Protein AF-0000000082344815 (afdb_homodimer)

Structure (mmCIF, N/CA/C/O backbone):
data_AF-0000000082344815-model_v1
#
loop_
_entity.id
_entity.type
_entity.pdbx_description
1 polymer 'Enoyl reductase (ER) domain-containing protein'
#
loop_
_atom_site.group_PDB
_atom_site.id
_atom_site.type_symbol
_atom_site.label_atom_id
_atom_site.label_alt_id
_atom_site.label_comp_id
_atom_site.label_asym_id
_atom_site.label_entity_id
_atom_site.label_seq_id
_atom_site.pdbx_PDB_ins_code
_atom_site.Cartn_x
_atom_site.Cartn_y
_atom_site.Cartn_z
_atom_site.occupancy
_atom_site.B_iso_or_equiv
_atom_site.auth_seq_id
_atom_site.auth_comp_id
_atom_site.auth_asym_id
_atom_site.auth_atom_id
_atom_site.pdbx_PDB_model_num
ATOM 1 N N . MET A 1 1 ? -24.781 42.969 26.938 1 37.56 1 MET A N 1
ATOM 2 C CA . MET A 1 1 ? -23.312 43.031 26.953 1 37.56 1 MET A CA 1
ATOM 3 C C . MET A 1 1 ? -22.75 42.812 25.562 1 37.56 1 MET A C 1
ATOM 5 O O . MET A 1 1 ? -23.109 41.844 24.891 1 37.56 1 MET A O 1
ATOM 9 N N . THR A 1 2 ? -22.312 43.844 24.781 1 48.44 2 THR A N 1
ATOM 10 C CA . THR A 1 2 ? -21.922 43.812 23.375 1 48.44 2 THR A CA 1
ATOM 11 C C . THR A 1 2 ? -20.938 42.688 23.094 1 48.44 2 THR A C 1
ATOM 13 O O . THR A 1 2 ? -19.922 42.562 23.781 1 48.44 2 THR A O 1
ATOM 16 N N . ALA A 1 3 ? -21.344 41.688 22.328 1 66.5 3 ALA A N 1
ATOM 17 C CA . ALA A 1 3 ? -20.5 40.5 22.062 1 66.5 3 ALA A CA 1
ATOM 18 C C . ALA A 1 3 ? -19.094 40.938 21.641 1 66.5 3 ALA A C 1
ATOM 20 O O . ALA A 1 3 ? -18.938 41.844 20.797 1 66.5 3 ALA A O 1
ATOM 21 N N . LYS A 1 4 ? -18.062 40.594 22.312 1 91.62 4 LYS A N 1
ATOM 22 C CA . LYS A 1 4 ? -16.688 40.906 21.953 1 91.62 4 LYS A CA 1
ATOM 23 C C . LYS A 1 4 ? -16.359 40.438 20.547 1 91.62 4 LYS A C 1
ATOM 25 O O . LYS A 1 4 ? -16.875 39.406 20.094 1 91.62 4 LYS A O 1
ATOM 30 N N . THR A 1 5 ? -15.773 41.281 19.766 1 97.38 5 THR A N 1
ATOM 31 C CA . THR A 1 5 ? -15.43 40.969 18.391 1 97.38 5 THR A CA 1
ATOM 32 C C . THR A 1 5 ? -13.922 40.781 18.234 1 97.38 5 THR A C 1
ATOM 34 O O . THR A 1 5 ? -13.164 41.031 19.172 1 97.38 5 THR A O 1
ATOM 37 N N . MET A 1 6 ? -13.555 40.281 17.125 1 98.06 6 MET A N 1
ATOM 38 C CA . MET A 1 6 ? -12.156 40.062 16.781 1 98.06 6 MET A CA 1
ATOM 39 C C . MET A 1 6 ? -11.922 40.281 15.289 1 98.06 6 MET A C 1
ATOM 41 O O . MET A 1 6 ? -12.859 40.188 14.492 1 98.06 6 MET A O 1
ATOM 45 N N . LYS A 1 7 ? -10.672 40.531 15.023 1 98.25 7 LYS A N 1
ATOM 46 C CA . LYS A 1 7 ? -10.25 40.562 13.625 1 98.25 7 LYS A CA 1
ATOM 47 C C . LYS A 1 7 ? -10.008 39.156 13.094 1 98.25 7 LYS A C 1
ATOM 49 O O . LYS A 1 7 ? -9.469 38.312 13.805 1 98.25 7 LYS A O 1
ATOM 54 N N . ALA A 1 8 ? -10.438 38.906 11.844 1 98.62 8 ALA A N 1
ATOM 55 C CA . ALA A 1 8 ? -10.227 37.625 11.18 1 98.62 8 ALA A CA 1
ATOM 56 C C . ALA A 1 8 ? -10.086 37.781 9.672 1 98.62 8 ALA A C 1
ATOM 58 O O . ALA A 1 8 ? -10.711 38.688 9.078 1 98.62 8 ALA A O 1
ATOM 59 N N . LEU A 1 9 ? -9.227 37.094 9.07 1 98.56 9 LEU A N 1
ATOM 60 C CA . LEU A 1 9 ? -9.234 36.938 7.621 1 98.56 9 LEU A CA 1
ATOM 61 C C . LEU A 1 9 ? -10.32 35.969 7.184 1 98.56 9 LEU A C 1
ATOM 63 O O . LEU A 1 9 ? -10.375 34.812 7.668 1 98.56 9 LEU A O 1
ATOM 67 N N . ARG A 1 10 ? -11.148 36.375 6.25 1 98.56 10 ARG A N 1
ATOM 68 C CA . ARG A 1 10 ? -12.297 35.562 5.84 1 98.56 10 ARG A CA 1
ATOM 69 C C . ARG A 1 10 ? -12.227 35.219 4.355 1 98.56 10 ARG A C 1
ATOM 71 O O . ARG A 1 10 ? -11.93 36.094 3.529 1 98.56 10 ARG A O 1
ATOM 78 N N . LEU A 1 11 ? -12.336 33.969 4.02 1 98.69 11 LEU A N 1
ATOM 79 C CA . LEU A 1 11 ? -12.648 33.594 2.648 1 98.69 11 LEU A CA 1
ATOM 80 C C . LEU A 1 11 ? -14.141 33.719 2.377 1 98.69 11 LEU A C 1
ATOM 82 O O . LEU A 1 11 ? -14.938 32.938 2.893 1 98.69 11 LEU A O 1
ATOM 86 N N . VAL A 1 12 ? -14.516 34.625 1.562 1 98.44 12 VAL A N 1
ATOM 87 C CA . VAL A 1 12 ? -15.93 34.906 1.324 1 98.44 12 VAL A CA 1
ATOM 88 C C . VAL A 1 12 ? -16.375 34.25 0.032 1 98.44 12 VAL A C 1
ATOM 90 O O . VAL A 1 12 ? -17.531 33.812 -0.079 1 98.44 12 VAL A O 1
ATOM 93 N N . LYS A 1 13 ? -15.477 34.188 -0.926 1 97.75 13 LYS A N 1
ATOM 94 C CA . LYS A 1 13 ? -15.695 33.562 -2.236 1 97.75 13 LYS A CA 1
ATOM 95 C C . LYS A 1 13 ? -14.438 32.844 -2.715 1 97.75 13 LYS A C 1
ATOM 97 O O . LYS A 1 13 ? -13.328 33.344 -2.588 1 97.75 13 LYS A O 1
ATOM 102 N N . TYR A 1 14 ? -14.711 31.688 -3.234 1 97.81 14 TYR A N 1
ATOM 103 C CA . TYR A 1 14 ? -13.578 30.922 -3.748 1 97.81 14 TYR A CA 1
ATOM 104 C C . TYR A 1 14 ? -12.789 31.75 -4.762 1 97.81 14 TYR A C 1
ATOM 106 O O . TYR A 1 14 ? -13.367 32.469 -5.574 1 97.81 14 TYR A O 1
ATOM 114 N N . GLY A 1 15 ? -11.508 31.641 -4.68 1 97 15 GLY A N 1
ATOM 115 C CA . GLY A 1 15 ? -10.664 32.281 -5.684 1 97 15 GLY A CA 1
ATOM 116 C C . GLY A 1 15 ? -10.477 33.75 -5.473 1 97 15 GLY A C 1
ATOM 117 O O . GLY A 1 15 ? -9.703 34.406 -6.18 1 97 15 GLY A O 1
ATOM 118 N N . ALA A 1 16 ? -11.164 34.344 -4.574 1 97.12 16 ALA A N 1
ATOM 119 C CA . ALA A 1 16 ? -11.031 35.75 -4.277 1 97.12 16 ALA A CA 1
ATOM 120 C C . ALA A 1 16 ? -10.117 36 -3.082 1 97.12 16 ALA A C 1
ATOM 122 O O . ALA A 1 16 ? -9.969 35.125 -2.225 1 97.12 16 ALA A O 1
ATOM 123 N N . PRO A 1 17 ? -9.469 37.125 -3.016 1 97.06 17 PRO A N 1
ATOM 124 C CA . PRO A 1 17 ? -8.641 37.438 -1.848 1 97.06 17 PRO A CA 1
ATOM 125 C C . PRO A 1 17 ? -9.414 37.344 -0.534 1 97.06 17 PRO A C 1
ATOM 127 O O . PRO A 1 17 ? -10.625 37.562 -0.514 1 97.06 17 PRO A O 1
ATOM 130 N N . TYR A 1 18 ? -8.711 37 0.508 1 98.31 18 TYR A N 1
ATOM 131 C CA . TYR A 1 18 ? -9.336 37.062 1.824 1 98.31 18 TYR A CA 1
ATOM 132 C C . TYR A 1 18 ? -9.75 38.469 2.189 1 98.31 18 TYR A C 1
ATOM 134 O O . TYR A 1 18 ? -9.156 39.438 1.7 1 98.31 18 TYR A O 1
ATOM 142 N N . GLU A 1 19 ? -10.695 38.594 3.025 1 98.31 19 GLU A N 1
ATOM 143 C CA . GLU A 1 19 ? -11.133 39.875 3.559 1 98.31 19 GLU A CA 1
ATOM 144 C C . GLU A 1 19 ? -10.883 39.969 5.062 1 98.31 19 GLU A C 1
ATOM 146 O O . GLU A 1 19 ? -11.188 39.031 5.801 1 98.31 19 GLU A O 1
ATOM 151 N N . LEU A 1 20 ? -10.297 41.094 5.469 1 98.19 20 LEU A N 1
ATOM 152 C CA . LEU A 1 20 ? -10.211 41.344 6.898 1 98.19 20 LEU A CA 1
ATOM 153 C C . LEU A 1 20 ? -11.555 41.844 7.441 1 98.19 20 LEU A C 1
ATOM 155 O O . LEU A 1 20 ? -12.07 42.875 6.996 1 98.19 20 LEU A O 1
ATOM 159 N N . GLN A 1 21 ? -12.086 41.125 8.367 1 98.25 21 GLN A N 1
ATOM 160 C CA . GLN A 1 21 ? -13.398 41.438 8.914 1 98.25 21 GLN A CA 1
ATOM 161 C C . GLN A 1 21 ? -13.375 41.438 10.438 1 98.25 21 GLN A C 1
ATOM 163 O O . GLN A 1 21 ? -12.508 40.812 11.047 1 98.25 21 GLN A O 1
ATOM 168 N N . GLU A 1 22 ? -14.242 42.188 11.008 1 98 22 GLU A N 1
ATOM 169 C CA . GLU A 1 22 ? -14.562 42.062 12.43 1 98 22 GLU A CA 1
ATOM 170 C C . GLU A 1 22 ? -15.719 41.094 12.664 1 98 22 GLU A C 1
ATOM 172 O O . GLU A 1 22 ? -16.812 41.312 12.148 1 98 22 GLU A O 1
ATOM 177 N N . ILE A 1 23 ? -15.445 40.062 13.398 1 97.94 23 ILE A N 1
ATOM 178 C CA . ILE A 1 23 ? -16.469 39.062 13.641 1 97.94 23 ILE A CA 1
ATOM 179 C C . ILE A 1 23 ? -16.578 38.781 15.141 1 97.94 23 ILE A C 1
ATOM 181 O O . ILE A 1 23 ? -15.68 39.156 15.906 1 97.94 23 ILE A O 1
ATOM 185 N N . PRO A 1 24 ? -17.625 38.188 15.586 1 97.62 24 PRO A N 1
ATOM 186 C CA . PRO A 1 24 ? -17.75 37.844 17.016 1 97.62 24 PRO A CA 1
ATOM 187 C C . PRO A 1 24 ? -16.688 36.875 17.484 1 97.62 24 PRO A C 1
ATOM 189 O O . PRO A 1 24 ? -16.312 35.938 16.75 1 97.62 24 PRO A O 1
ATOM 192 N N . ILE A 1 25 ? -16.188 37.062 18.688 1 98.19 25 ILE A N 1
ATOM 193 C CA . ILE A 1 25 ? -15.375 36.031 19.328 1 98.19 25 ILE A CA 1
ATOM 194 C C . ILE A 1 25 ? -16.219 34.812 19.625 1 98.19 25 ILE A C 1
ATOM 196 O O . ILE A 1 25 ? -17.312 34.906 20.172 1 98.19 25 ILE A O 1
ATOM 200 N N . PRO A 1 26 ? -15.773 33.625 19.281 1 97.31 26 PRO A N 1
ATOM 201 C CA . PRO A 1 26 ? -16.609 32.438 19.438 1 97.31 26 PRO A CA 1
ATOM 202 C C . PRO A 1 26 ? -16.766 32.031 20.906 1 97.31 26 PRO A C 1
ATOM 204 O O . PRO A 1 26 ? -15.883 32.281 21.719 1 97.31 26 PRO A O 1
ATOM 207 N N . SER A 1 27 ? -17.906 31.438 21.156 1 96.69 27 SER A N 1
ATOM 208 C CA . SER A 1 27 ? -18.125 30.797 22.453 1 96.69 27 SER A CA 1
ATOM 209 C C . SER A 1 27 ? -17.516 29.391 22.469 1 96.69 27 SER A C 1
ATOM 211 O O . SER A 1 27 ? -17.219 28.828 21.406 1 96.69 27 SER A O 1
ATOM 213 N N . ILE A 1 28 ? -17.312 28.875 23.688 1 97.69 28 ILE A N 1
ATOM 214 C CA . ILE A 1 28 ? -16.688 27.562 23.766 1 97.69 28 ILE A CA 1
ATOM 215 C C . ILE A 1 28 ? -17.594 26.594 24.516 1 97.69 28 ILE A C 1
ATOM 217 O O . ILE A 1 28 ? -18.359 27 25.391 1 97.69 28 ILE A O 1
ATOM 221 N N . GLY A 1 29 ? -17.531 25.359 24.125 1 97.62 29 GLY A N 1
ATOM 222 C CA . GLY A 1 29 ? -18.219 24.281 24.828 1 97.62 29 GLY A CA 1
ATOM 223 C C . GLY A 1 29 ? -17.406 23.719 25.984 1 97.62 29 GLY A C 1
ATOM 224 O O . GLY A 1 29 ? -16.328 24.234 26.312 1 97.62 29 GLY A O 1
ATOM 225 N N . ASP A 1 30 ? -17.844 22.641 26.578 1 97.88 30 ASP A N 1
ATOM 226 C CA . ASP A 1 30 ? -17.297 22.078 27.797 1 97.88 30 ASP A CA 1
ATOM 227 C C . ASP A 1 30 ? -15.891 21.531 27.562 1 97.88 30 ASP A C 1
ATOM 229 O O . ASP A 1 30 ? -15.047 21.562 28.469 1 97.88 30 ASP A O 1
ATOM 233 N N . ASN A 1 31 ? -15.633 21.016 26.391 1 97.94 31 ASN A N 1
ATOM 234 C CA . ASN A 1 31 ? -14.336 20.406 26.125 1 97.94 31 ASN A CA 1
ATOM 235 C C . ASN A 1 31 ? -13.492 21.266 25.203 1 97.94 31 ASN A C 1
ATOM 237 O O . ASN A 1 31 ? -12.578 20.766 24.531 1 97.94 31 ASN A O 1
ATOM 241 N N . ASP A 1 32 ? -13.773 22.516 25.219 1 98.62 32 ASP A N 1
ATOM 242 C CA . ASP A 1 32 ? -13.094 23.438 24.312 1 98.62 32 ASP A CA 1
ATOM 243 C C . ASP A 1 32 ? -12.094 24.312 25.062 1 98.62 32 ASP A C 1
ATOM 245 O O . ASP A 1 32 ? -12.164 24.422 26.281 1 98.62 32 ASP A O 1
ATOM 249 N N . LEU A 1 33 ? -11.18 24.812 24.328 1 98.81 33 LEU A N 1
ATOM 250 C CA . LEU A 1 33 ? -10.258 25.875 24.703 1 98.81 33 LEU A CA 1
ATOM 251 C C . LEU A 1 33 ? -10.422 27.078 23.781 1 98.81 33 LEU A C 1
ATOM 253 O O . LEU A 1 33 ? -10.492 26.938 22.562 1 98.81 33 LEU A O 1
ATOM 257 N N . LEU A 1 34 ? -10.516 28.203 24.359 1 98.75 34 LEU A N 1
ATOM 258 C CA . LEU A 1 34 ? -10.359 29.406 23.562 1 98.75 34 LEU A CA 1
ATOM 259 C C . LEU A 1 34 ? -8.898 29.844 23.516 1 98.75 34 LEU A C 1
ATOM 261 O O . LEU A 1 34 ? -8.297 30.094 24.562 1 98.75 34 LEU A O 1
ATOM 265 N N . LEU A 1 35 ? -8.383 29.906 22.359 1 98.81 35 LEU A N 1
ATOM 266 C CA . LEU A 1 35 ? -6.988 30.297 22.219 1 98.81 35 LEU A CA 1
ATOM 267 C C . LEU A 1 35 ? -6.883 31.734 21.703 1 98.81 35 LEU A C 1
ATOM 269 O O . LEU A 1 35 ? -7.598 32.125 20.766 1 98.81 35 LEU A O 1
ATOM 273 N N . LYS A 1 36 ? -6.086 32.469 22.328 1 98.88 36 LYS A N 1
ATOM 274 C CA . LYS A 1 36 ? -5.539 33.656 21.656 1 98.88 36 LYS A CA 1
ATOM 275 C C . LYS A 1 36 ? -4.43 33.281 20.672 1 98.88 36 LYS A C 1
ATOM 277 O O . LYS A 1 36 ? -3.359 32.812 21.094 1 98.88 36 LYS A O 1
ATOM 282 N N . VAL A 1 37 ? -4.66 33.469 19.453 1 98.88 37 VAL A N 1
ATOM 283 C CA . VAL A 1 37 ? -3.766 32.938 18.422 1 98.88 37 VAL A CA 1
ATOM 284 C C . VAL A 1 37 ? -2.463 33.75 18.422 1 98.88 37 VAL A C 1
ATOM 286 O O . VAL A 1 37 ? -2.482 34.969 18.422 1 98.88 37 VAL A O 1
ATOM 289 N N . GLY A 1 38 ? -1.371 33 18.469 1 98.81 38 GLY A N 1
ATOM 290 C CA . GLY A 1 38 ? -0.063 33.625 18.312 1 98.81 38 GLY A CA 1
ATOM 291 C C . GLY A 1 38 ? 0.456 33.562 16.891 1 98.81 38 GLY A C 1
ATOM 292 O O . GLY A 1 38 ? 1.11 34.5 16.406 1 98.81 38 GLY A O 1
ATOM 293 N N . ALA A 1 39 ? 0.164 32.469 16.25 1 98.88 39 ALA A N 1
ATOM 294 C CA . ALA A 1 39 ? 0.521 32.281 14.852 1 98.88 39 ALA A CA 1
ATOM 295 C C . ALA A 1 39 ? -0.37 31.25 14.195 1 98.88 39 ALA A C 1
ATOM 297 O O . ALA A 1 39 ? -0.963 30.406 14.875 1 98.88 39 ALA A O 1
ATOM 298 N N . ALA A 1 40 ? -0.539 31.281 12.953 1 98.81 40 ALA A N 1
ATOM 299 C CA . ALA A 1 40 ? -1.213 30.297 12.117 1 98.81 40 ALA A CA 1
ATOM 300 C C . ALA A 1 40 ? -0.581 30.234 10.727 1 98.81 40 ALA A C 1
ATOM 302 O O . ALA A 1 40 ? -0.238 31.266 10.148 1 98.81 40 ALA A O 1
ATOM 303 N N . SER A 1 41 ? -0.411 29.047 10.242 1 98.19 41 SER A N 1
ATOM 304 C CA . SER A 1 41 ? 0.302 28.906 8.977 1 98.19 41 SER A CA 1
ATOM 305 C C . SER A 1 41 ? -0.653 28.578 7.84 1 98.19 41 SER A C 1
ATOM 307 O O . SER A 1 41 ? -1.802 28.188 8.078 1 98.19 41 SER A O 1
ATOM 309 N N . PHE A 1 42 ? -0.237 28.875 6.629 1 97.69 42 PHE A N 1
ATOM 310 C CA . PHE A 1 42 ? -0.959 28.578 5.398 1 97.69 42 PHE A CA 1
ATOM 311 C C . PHE A 1 42 ? -0.376 27.359 4.699 1 97.69 42 PHE A C 1
ATOM 313 O O . PHE A 1 42 ? 0.833 27.281 4.469 1 97.69 42 PHE A O 1
ATOM 320 N N . CYS A 1 43 ? -1.175 26.406 4.469 1 94 43 CYS A N 1
ATOM 321 C CA . CYS A 1 43 ? -0.643 25.203 3.846 1 94 43 CYS A CA 1
ATOM 322 C C . CYS A 1 43 ? -1.388 24.875 2.555 1 94 43 CYS A C 1
ATOM 324 O O . CYS A 1 43 ? -2.297 25.609 2.158 1 94 43 CYS A O 1
ATOM 326 N N . HIS A 1 44 ? -0.962 23.859 1.859 1 92.56 44 HIS A N 1
ATOM 327 C CA . HIS A 1 44 ? -1.543 23.438 0.585 1 92.56 44 HIS A CA 1
ATOM 328 C C . HIS A 1 44 ? -3.039 23.188 0.721 1 92.56 44 HIS A C 1
ATOM 330 O O . HIS A 1 44 ? -3.818 23.531 -0.168 1 92.56 44 HIS A O 1
ATOM 336 N N . THR A 1 45 ? -3.465 22.609 1.763 1 93.94 45 THR A N 1
ATOM 337 C CA . THR A 1 45 ? -4.879 22.359 2.006 1 93.94 45 THR A CA 1
ATOM 338 C C . THR A 1 45 ? -5.664 23.672 2.047 1 93.94 45 THR A C 1
ATOM 340 O O . THR A 1 45 ? -6.789 23.75 1.545 1 93.94 45 THR A O 1
ATOM 343 N N . ASP A 1 46 ? -5.141 24.672 2.643 1 96.5 46 ASP A N 1
ATOM 344 C CA . ASP A 1 46 ? -5.785 25.984 2.631 1 96.5 46 ASP A CA 1
ATOM 345 C C . ASP A 1 46 ? -5.965 26.484 1.202 1 96.5 46 ASP A C 1
ATOM 347 O O . ASP A 1 46 ? -6.984 27.109 0.879 1 96.5 46 ASP A O 1
ATOM 351 N N . TYR A 1 47 ? -4.941 26.266 0.424 1 96 47 TYR A N 1
ATOM 352 C CA . TYR A 1 47 ? -5.039 26.672 -0.975 1 96 47 TYR A CA 1
ATOM 353 C C . TYR A 1 47 ? -6.148 25.906 -1.688 1 96 47 TYR A C 1
ATOM 355 O O . TYR A 1 47 ? -6.887 26.469 -2.494 1 96 47 TYR A O 1
ATOM 363 N N . GLN A 1 48 ? -6.23 24.609 -1.399 1 94.56 48 GLN A N 1
ATOM 364 C CA . GLN A 1 48 ? -7.293 23.797 -1.987 1 94.56 48 GLN A CA 1
ATOM 365 C C . GLN A 1 48 ? -8.664 24.297 -1.54 1 94.56 48 GLN A C 1
ATOM 367 O O . GLN A 1 48 ? -9.625 24.266 -2.314 1 94.56 48 GLN A O 1
ATOM 372 N N . VAL A 1 49 ? -8.797 24.719 -0.312 1 96.94 49 VAL A N 1
ATOM 373 C CA . VAL A 1 49 ? -10.031 25.312 0.179 1 96.94 49 VAL A CA 1
ATOM 374 C C . VAL A 1 49 ? -10.328 26.594 -0.597 1 96.94 49 VAL A C 1
ATOM 376 O O . VAL A 1 49 ? -11.461 26.812 -1.043 1 96.94 49 VAL A O 1
ATOM 379 N N . TYR A 1 50 ? -9.32 27.359 -0.808 1 97.94 50 TYR A N 1
ATOM 380 C CA . TYR A 1 50 ? -9.414 28.594 -1.573 1 97.94 50 TYR A CA 1
ATOM 381 C C . TYR A 1 50 ? -9.93 28.328 -2.98 1 97.94 50 TYR A C 1
ATOM 383 O O . TYR A 1 50 ? -10.734 29.094 -3.51 1 97.94 50 TYR A O 1
ATOM 391 N N . GLU A 1 51 ? -9.5 27.188 -3.502 1 96.62 51 GLU A N 1
ATOM 392 C CA . GLU A 1 51 ? -9.867 26.828 -4.871 1 96.62 51 GLU A CA 1
ATOM 393 C C . GLU A 1 51 ? -11.234 26.156 -4.914 1 96.62 51 GLU A C 1
ATOM 395 O O . GLU A 1 51 ? -11.773 25.906 -5.996 1 96.62 51 GLU A O 1
ATOM 400 N N . GLY A 1 52 ? -11.797 25.766 -3.83 1 97 52 GLY A N 1
ATOM 401 C CA . GLY A 1 52 ? -13.117 25.156 -3.787 1 97 52 GLY A CA 1
ATOM 402 C C . GLY A 1 52 ? -13.078 23.641 -3.84 1 97 52 GLY A C 1
ATOM 403 O O . GLY A 1 52 ? -14.117 23 -4.012 1 97 52 GLY A O 1
ATOM 404 N N . VAL A 1 53 ? -11.945 23.094 -3.654 1 93.19 53 VAL A N 1
ATOM 405 C CA . VAL A 1 53 ? -11.766 21.656 -3.791 1 93.19 53 VAL A CA 1
ATOM 406 C C . VAL A 1 53 ? -12.562 20.922 -2.709 1 93.19 53 VAL A C 1
ATOM 408 O O . VAL A 1 53 ? -13.133 19.859 -2.961 1 93.19 53 VAL A O 1
ATOM 411 N N . TYR A 1 54 ? -12.695 21.516 -1.548 1 95 54 TYR A N 1
ATOM 412 C CA . TYR A 1 54 ? -13.336 20.859 -0.413 1 95 54 TYR A CA 1
ATOM 413 C C . TYR A 1 54 ? -14.797 21.266 -0.292 1 95 54 TYR A C 1
ATOM 415 O O . TYR A 1 54 ? -15.492 20.875 0.645 1 95 54 TYR A O 1
ATOM 423 N N . GLU A 1 55 ? -15.25 22.141 -1.164 1 96.75 55 GLU A N 1
ATOM 424 C CA . GLU A 1 55 ? -16.625 22.625 -1.153 1 96.75 55 GLU A CA 1
ATOM 425 C C . GLU A 1 55 ? -16.969 23.25 0.193 1 96.75 55 GLU A C 1
ATOM 427 O O . GLU A 1 55 ? -18.062 23.016 0.732 1 96.75 55 GLU A O 1
ATOM 432 N N . THR A 1 56 ? -16.062 23.938 0.737 1 98 56 THR A N 1
ATOM 433 C CA . THR A 1 56 ? -16.203 24.625 2.018 1 98 56 THR A CA 1
ATOM 434 C C . THR A 1 56 ? -17.297 25.688 1.944 1 98 56 THR A C 1
ATOM 436 O O . THR A 1 56 ? -17.391 26.438 0.972 1 98 56 THR A O 1
ATOM 439 N N . LYS A 1 57 ? -18.172 25.703 2.969 1 97.94 57 LYS A N 1
ATOM 440 C CA . LYS A 1 57 ? -19.188 26.734 3.055 1 97.94 57 LYS A CA 1
ATOM 441 C C . LYS A 1 57 ? -18.562 28.078 3.434 1 97.94 57 LYS A C 1
ATOM 443 O O . LYS A 1 57 ? -17.891 28.188 4.465 1 97.94 57 LYS A O 1
ATOM 448 N N . CYS A 1 58 ? -18.828 29.094 2.705 1 97.94 58 CYS A N 1
ATOM 449 C CA . CYS A 1 58 ? -18.312 30.438 2.955 1 97.94 58 CYS A CA 1
ATOM 450 C C . CYS A 1 58 ? -19.406 31.344 3.516 1 97.94 58 CYS A C 1
ATOM 452 O O . CYS A 1 58 ? -20.578 31.125 3.264 1 97.94 58 CYS A O 1
ATOM 454 N N . PRO A 1 59 ? -19.062 32.406 4.258 1 98.25 59 PRO A N 1
ATOM 455 C CA . PRO A 1 59 ? -17.672 32.75 4.582 1 98.25 59 PRO A CA 1
ATOM 456 C C . PRO A 1 59 ? -17.062 31.844 5.633 1 98.25 59 PRO A C 1
ATOM 458 O O . PRO A 1 59 ? -17.766 31.297 6.473 1 98.25 59 PRO A O 1
ATOM 461 N N . ILE A 1 60 ? -15.734 31.688 5.574 1 98.5 60 ILE A N 1
ATOM 462 C CA . ILE A 1 60 ? -15.023 30.875 6.543 1 98.5 60 ILE A CA 1
ATOM 463 C C . ILE A 1 60 ? -13.703 31.547 6.91 1 98.5 60 ILE A C 1
ATOM 465 O O . ILE A 1 60 ? -13.102 32.25 6.09 1 98.5 60 ILE A O 1
ATOM 469 N N . THR A 1 61 ? -13.289 31.406 8.164 1 98.69 61 THR A N 1
ATOM 470 C CA . THR A 1 61 ? -11.93 31.766 8.562 1 98.69 61 THR A CA 1
ATOM 471 C C . THR A 1 61 ? -10.961 30.625 8.25 1 98.69 61 THR A C 1
ATOM 473 O O . THR A 1 61 ? -11.031 29.562 8.867 1 98.69 61 THR A O 1
ATOM 476 N N . PRO A 1 62 ? -10.008 30.844 7.375 1 98 62 PRO A N 1
ATOM 477 C CA . PRO A 1 62 ? -9.078 29.766 7.012 1 98 62 PRO A CA 1
ATOM 478 C C . PRO A 1 62 ? -8.031 29.5 8.086 1 98 62 PRO A C 1
ATOM 480 O O . PRO A 1 62 ? -8.031 30.156 9.133 1 98 62 PRO A O 1
ATOM 483 N N . SER A 1 63 ? -7.168 28.453 7.684 1 97.94 63 SER A N 1
ATOM 484 C CA . SER A 1 63 ? -5.988 27.938 8.367 1 97.94 63 SER A CA 1
ATOM 485 C C . SER A 1 63 ? -6.355 26.797 9.32 1 97.94 63 SER A C 1
ATOM 487 O O . SER A 1 63 ? -7.238 26.953 10.164 1 97.94 63 SER A O 1
ATOM 489 N N . HIS A 1 64 ? -5.754 25.734 9.219 1 97.25 64 HIS A N 1
ATOM 490 C CA . HIS A 1 64 ? -5.945 24.609 10.141 1 97.25 64 HIS A CA 1
ATOM 491 C C . HIS A 1 64 ? -4.688 24.359 10.961 1 97.25 64 HIS A C 1
ATOM 493 O O . HIS A 1 64 ? -4.543 23.297 11.562 1 97.25 64 HIS A O 1
ATOM 499 N N . GLU A 1 65 ? -3.781 25.375 10.992 1 97.88 65 GLU A N 1
ATOM 500 C CA . GLU A 1 65 ? -2.512 25.234 11.695 1 97.88 65 GLU A CA 1
ATOM 501 C C . GLU A 1 65 ? -2.322 26.344 12.719 1 97.88 65 GLU A C 1
ATOM 503 O O . GLU A 1 65 ? -1.291 27.016 12.727 1 97.88 65 GLU A O 1
ATOM 508 N N . PRO A 1 66 ? -3.189 26.547 13.656 1 98.5 66 PRO A N 1
ATOM 509 C CA . PRO A 1 66 ? -3.01 27.625 14.633 1 98.5 66 PRO A CA 1
ATOM 510 C C . PRO A 1 66 ? -2.295 27.172 15.898 1 98.5 66 PRO A C 1
ATOM 512 O O . PRO A 1 66 ? -2.408 26 16.281 1 98.5 66 PRO A O 1
ATOM 515 N N . VAL A 1 67 ? -1.6 28.062 16.469 1 98.88 67 VAL A N 1
ATOM 516 C CA . VAL A 1 67 ? -1.021 27.922 17.812 1 98.88 67 VAL A CA 1
ATOM 517 C C . VAL A 1 67 ? -1.282 29.188 18.625 1 98.88 67 VAL A C 1
ATOM 519 O O . VAL A 1 67 ? -1.475 30.266 18.047 1 98.88 67 VAL A O 1
ATOM 522 N N . GLY A 1 68 ? -1.295 29.016 19.891 1 98.75 68 GLY A N 1
ATOM 523 C CA . GLY A 1 68 ? -1.564 30.188 20.719 1 98.75 68 GLY A CA 1
ATOM 524 C C . GLY A 1 68 ? -1.565 29.875 22.203 1 98.75 68 GLY A C 1
ATOM 525 O O . GLY A 1 68 ? -0.939 28.906 22.641 1 98.75 68 GLY A O 1
ATOM 526 N N . THR A 1 69 ? -2.207 30.766 22.906 1 98.81 69 THR A N 1
ATOM 527 C CA . THR A 1 69 ? -2.293 30.672 24.359 1 98.81 69 THR A CA 1
ATOM 528 C C . THR A 1 69 ? -3.742 30.516 24.812 1 98.81 69 THR A C 1
ATOM 530 O O . THR A 1 69 ? -4.629 31.203 24.312 1 98.81 69 THR A O 1
ATOM 533 N N . VAL A 1 70 ? -3.945 29.656 25.766 1 98.88 70 VAL A N 1
ATOM 534 C CA . VAL A 1 70 ? -5.293 29.438 26.281 1 98.88 70 VAL A CA 1
ATOM 535 C C . VAL A 1 70 ? -5.738 30.688 27.062 1 98.88 70 VAL A C 1
ATOM 537 O O . VAL A 1 70 ? -5.023 31.156 27.953 1 98.88 70 VAL A O 1
ATOM 540 N N . VAL A 1 71 ? -6.941 31.188 26.766 1 98.69 71 VAL A N 1
ATOM 541 C CA . VAL A 1 71 ? -7.453 32.344 27.516 1 98.69 71 VAL A CA 1
ATOM 542 C C . VAL A 1 71 ? -8.727 31.953 28.25 1 98.69 71 VAL A C 1
ATOM 544 O O . VAL A 1 71 ? -9.164 32.656 29.172 1 98.69 71 VAL A O 1
ATOM 547 N N . GLU A 1 72 ? -9.367 30.906 27.797 1 98.5 72 GLU A N 1
ATOM 548 C CA . GLU A 1 72 ? -10.547 30.344 28.453 1 98.5 72 GLU A CA 1
ATOM 549 C C . GLU A 1 72 ? -10.625 28.828 28.266 1 98.5 72 GLU A C 1
ATOM 551 O O . GLU A 1 72 ? -10.234 28.312 27.203 1 98.5 72 GLU A O 1
ATOM 556 N N . THR A 1 73 ? -11.062 28.094 29.312 1 98.56 73 THR A N 1
ATOM 557 C CA . THR A 1 73 ? -11.234 26.656 29.234 1 98.56 73 THR A CA 1
ATOM 558 C C . THR A 1 73 ? -12.68 26.266 29.531 1 98.56 73 THR A C 1
ATOM 560 O O . THR A 1 73 ? -13.328 26.844 30.391 1 98.56 73 THR A O 1
ATOM 563 N N . GLY A 1 74 ? -13.188 25.359 28.734 1 98.56 74 GLY A N 1
ATOM 564 C CA . GLY A 1 74 ? -14.43 24.719 29.125 1 98.56 74 GLY A CA 1
ATOM 565 C C . GLY A 1 74 ? -14.297 23.891 30.391 1 98.56 74 GLY A C 1
ATOM 566 O O . GLY A 1 74 ? -13.188 23.516 30.781 1 98.56 74 GLY A O 1
ATOM 567 N N . ALA A 1 75 ? -15.422 23.516 30.969 1 98.31 75 ALA A N 1
ATOM 568 C CA . ALA A 1 75 ? -15.43 22.859 32.281 1 98.31 75 ALA A CA 1
ATOM 569 C C . ALA A 1 75 ? -14.758 21.484 32.188 1 98.31 75 ALA A C 1
ATOM 571 O O . ALA A 1 75 ? -13.945 21.141 33.062 1 98.31 75 ALA A O 1
ATOM 572 N N . LYS A 1 76 ? -15.086 20.719 31.25 1 98 76 LYS A N 1
ATOM 573 C CA . LYS A 1 76 ? -14.5 19.391 31.094 1 98 76 LYS A CA 1
ATOM 574 C C . LYS A 1 76 ? -13.016 19.484 30.766 1 98 76 LYS A C 1
ATOM 576 O O . LYS A 1 76 ? -12.211 18.703 31.281 1 98 76 LYS A O 1
ATOM 581 N N . ALA A 1 77 ? -12.633 20.453 29.938 1 98.44 77 ALA A N 1
ATOM 582 C CA . ALA A 1 77 ? -11.227 20.656 29.609 1 98.44 77 ALA A CA 1
ATOM 583 C C . ALA A 1 77 ? -10.414 21.031 30.844 1 98.44 77 ALA A C 1
ATOM 585 O O . ALA A 1 77 ? -9.312 20.531 31.047 1 98.44 77 ALA A O 1
ATOM 586 N N . ALA A 1 78 ? -10.984 21.859 31.625 1 98.25 78 ALA A N 1
ATOM 587 C CA . ALA A 1 78 ? -10.32 22.266 32.875 1 98.25 78 ALA A CA 1
ATOM 588 C C . ALA A 1 78 ? -10.094 21.062 33.781 1 98.25 78 ALA A C 1
ATOM 590 O O . ALA A 1 78 ? -9.023 20.922 34.375 1 98.25 78 ALA A O 1
ATOM 591 N N . LYS A 1 79 ? -11.102 20.297 33.875 1 97.81 79 LYS A N 1
ATOM 592 C CA . LYS A 1 79 ? -11 19.094 34.719 1 97.81 79 LYS A CA 1
ATOM 593 C C . LYS A 1 79 ? -9.906 18.156 34.219 1 97.81 79 LYS A C 1
ATOM 595 O O . LYS A 1 79 ? -9.258 17.469 35 1 97.81 79 LYS A O 1
ATOM 600 N N . ALA A 1 80 ? -9.719 18.203 32.938 1 96.5 80 ALA A N 1
ATOM 601 C CA . ALA A 1 80 ? -8.711 17.344 32.312 1 96.5 80 ALA A CA 1
ATOM 602 C C . ALA A 1 80 ? -7.316 17.938 32.469 1 96.5 80 ALA A C 1
ATOM 604 O O . ALA A 1 80 ? -6.328 17.344 32.031 1 96.5 80 ALA A O 1
ATOM 605 N N . GLY A 1 81 ? -7.184 19.172 33 1 97.38 81 GLY A N 1
ATOM 606 C CA . GLY A 1 81 ? -5.871 19.703 33.344 1 97.38 81 GLY A CA 1
ATOM 607 C C . GLY A 1 81 ? -5.473 20.906 32.531 1 97.38 81 GLY A C 1
ATOM 608 O O . GLY A 1 81 ? -4.414 21.5 32.75 1 97.38 81 GLY A O 1
ATOM 609 N N . TRP A 1 82 ? -6.277 21.328 31.547 1 98.25 82 TRP A N 1
ATOM 610 C CA . TRP A 1 82 ? -5.984 22.516 30.734 1 98.25 82 TRP A CA 1
ATOM 611 C C . TRP A 1 82 ? -6.215 23.781 31.547 1 98.25 82 TRP A C 1
ATOM 613 O O . TRP A 1 82 ? -7.168 23.875 32.312 1 98.25 82 TRP A O 1
ATOM 623 N N . LYS A 1 83 ? -5.293 24.781 31.281 1 98.06 83 LYS A N 1
ATOM 624 C CA . LYS A 1 83 ? -5.367 26.016 32.062 1 98.06 83 LYS A CA 1
ATOM 625 C C . LYS A 1 83 ? -5.082 27.234 31.188 1 98.06 83 LYS A C 1
ATOM 627 O O . LYS A 1 83 ? -4.34 27.141 30.203 1 98.06 83 LYS A O 1
ATOM 632 N N . THR A 1 84 ? -5.609 28.312 31.641 1 98.31 84 THR A N 1
ATOM 633 C CA . THR A 1 84 ? -5.285 29.594 31.016 1 98.31 84 THR A CA 1
ATOM 634 C C . THR A 1 84 ? -3.785 29.859 31.078 1 98.31 84 THR A C 1
ATOM 636 O O . THR A 1 84 ? -3.143 29.562 32.094 1 98.31 84 THR A O 1
ATOM 639 N N . GLY A 1 85 ? -3.258 30.359 30.016 1 98.31 85 GLY A N 1
ATOM 640 C CA . GLY A 1 85 ? -1.844 30.688 29.984 1 98.31 85 GLY A CA 1
ATOM 641 C C . GLY A 1 85 ? -1 29.641 29.281 1 98.31 85 GLY A C 1
ATOM 642 O O . GLY A 1 85 ? 0.131 29.922 28.875 1 98.31 85 GLY A O 1
ATOM 643 N N . GLN A 1 86 ? -1.49 28.484 29.109 1 98.25 86 GLN A N 1
ATOM 644 C CA . GLN A 1 86 ? -0.754 27.391 28.469 1 98.25 86 GLN A CA 1
ATOM 645 C C . GLN A 1 86 ? -0.57 27.656 26.969 1 98.25 86 GLN A C 1
ATOM 647 O O . GLN A 1 86 ? -1.482 28.156 26.312 1 98.25 86 GLN A O 1
ATOM 652 N N . ARG A 1 87 ? 0.622 27.391 26.453 1 98.75 87 ARG A N 1
ATOM 653 C CA . ARG A 1 87 ? 0.899 27.406 25.031 1 98.75 87 ARG A CA 1
ATOM 654 C C . ARG A 1 87 ? 0.413 26.141 24.344 1 98.75 87 ARG A C 1
ATOM 656 O O . ARG A 1 87 ? 0.761 25.031 24.766 1 98.75 87 ARG A O 1
ATOM 663 N N . VAL A 1 88 ? -0.365 26.312 23.328 1 98.62 88 VAL A N 1
ATOM 664 C CA . VAL A 1 88 ? -1.074 25.172 22.781 1 98.62 88 VAL A CA 1
ATOM 665 C C . VAL A 1 88 ? -1.016 25.203 21.25 1 98.62 88 VAL A C 1
ATOM 667 O O . VAL A 1 88 ? -1.05 26.281 20.641 1 98.62 88 VAL A O 1
ATOM 670 N N . GLY A 1 89 ? -0.782 24.062 20.672 1 98.75 89 GLY A N 1
ATOM 671 C CA . GLY A 1 89 ? -1.046 23.859 19.25 1 98.75 89 GLY A CA 1
ATOM 672 C C . GLY A 1 89 ? -2.344 23.109 18.984 1 98.75 89 GLY A C 1
ATOM 673 O O . GLY A 1 89 ? -2.662 22.141 19.672 1 98.75 89 GLY A O 1
ATOM 674 N N . MET A 1 90 ? -3.105 23.594 18.031 1 98.38 90 MET A N 1
ATOM 675 C CA . MET A 1 90 ? -4.395 23 17.672 1 98.38 90 MET A CA 1
ATOM 676 C C . MET A 1 90 ? -4.266 22.094 16.453 1 98.38 90 MET A C 1
ATOM 678 O O . MET A 1 90 ? -3.756 22.531 15.414 1 98.38 90 MET A O 1
ATOM 682 N N . LEU A 1 91 ? -4.691 20.859 16.578 1 97.62 91 LEU A N 1
ATOM 683 C CA . LEU A 1 91 ? -4.754 19.969 15.422 1 97.62 91 LEU A CA 1
ATOM 684 C C . LEU A 1 91 ? -6.059 20.172 14.648 1 97.62 91 LEU A C 1
ATOM 686 O O . LEU A 1 91 ? -7.035 20.672 15.203 1 97.62 91 LEU A O 1
ATOM 690 N N . ASN A 1 92 ? -6.078 19.75 13.477 1 96.75 92 ASN A N 1
ATOM 691 C CA . ASN A 1 92 ? -7.113 20.078 12.5 1 96.75 92 ASN A CA 1
ATOM 692 C C . ASN A 1 92 ? -8.445 19.422 12.852 1 96.75 92 ASN A C 1
ATOM 694 O O . ASN A 1 92 ? -9.492 20.078 12.805 1 96.75 92 ASN A O 1
ATOM 698 N N . PHE A 1 93 ? -8.438 18.141 13.172 1 96.69 93 PHE A N 1
ATOM 699 C CA . PHE A 1 93 ? -9.656 17.375 13.359 1 96.69 93 PHE A CA 1
ATOM 700 C C . PHE A 1 93 ? -10.164 17.5 14.789 1 96.69 93 PHE A C 1
ATOM 702 O O . PHE A 1 93 ? -9.445 17.172 15.742 1 96.69 93 PHE A O 1
ATOM 709 N N . ARG A 1 94 ? -11.461 17.938 14.914 1 96.38 94 ARG A N 1
ATOM 710 C CA . ARG A 1 94 ? -11.969 18.25 16.25 1 96.38 94 ARG A CA 1
ATOM 711 C C . ARG A 1 94 ? -13.398 17.734 16.422 1 96.38 94 ARG A C 1
ATOM 713 O O . ARG A 1 94 ? -14.078 17.453 15.43 1 96.38 94 ARG A O 1
ATOM 720 N N . HIS A 1 95 ? -13.758 17.547 17.609 1 97.44 95 HIS A N 1
ATOM 721 C CA . HIS A 1 95 ? -15.125 17.312 18.062 1 97.44 95 HIS A CA 1
ATOM 722 C C . HIS A 1 95 ? -15.703 16.047 17.422 1 97.44 95 HIS A C 1
ATOM 724 O O . HIS A 1 95 ? -16.75 16.094 16.766 1 97.44 95 HIS A O 1
ATOM 730 N N . PRO A 1 96 ? -15.055 14.867 17.672 1 97.31 96 PRO A N 1
ATOM 731 C CA . PRO A 1 96 ? -15.664 13.625 17.188 1 97.31 96 PRO A CA 1
ATOM 732 C C . PRO A 1 96 ? -17.047 13.375 17.797 1 97.31 96 PRO A C 1
ATOM 734 O O . PRO A 1 96 ? -17.281 13.703 18.969 1 97.31 96 PRO A O 1
ATOM 737 N N . CYS A 1 97 ? -17.938 12.727 17.094 1 97.19 97 CYS A N 1
ATOM 738 C CA . CYS A 1 97 ? -19.328 12.609 17.484 1 97.19 97 CYS A CA 1
ATOM 739 C C . CYS A 1 97 ? -19.531 11.422 18.422 1 97.19 97 CYS A C 1
ATOM 741 O O . CYS A 1 97 ? -20.594 11.289 19.047 1 97.19 97 CYS A O 1
ATOM 743 N N . TYR A 1 98 ? -18.625 10.5 18.516 1 96 98 TYR A N 1
ATOM 744 C CA . TYR A 1 98 ? -18.578 9.383 19.453 1 96 98 TYR A CA 1
ATOM 745 C C . TYR A 1 98 ? -19.562 8.297 19.062 1 96 98 TYR A C 1
ATOM 747 O O . TYR A 1 98 ? -19.734 7.312 19.781 1 96 98 TYR A O 1
ATOM 755 N N . SER A 1 99 ? -20.234 8.43 17.859 1 96.31 99 SER A N 1
ATOM 756 C CA . SER A 1 99 ? -21.312 7.488 17.578 1 96.31 99 SER A CA 1
ATOM 757 C C . SER A 1 99 ? -21.156 6.887 16.172 1 96.31 99 SER A C 1
ATOM 759 O O . SER A 1 99 ? -21.734 5.836 15.883 1 96.31 99 SER A O 1
ATOM 761 N N . CYS A 1 100 ? -20.453 7.527 15.344 1 97.06 100 CYS A N 1
ATOM 762 C CA . CYS A 1 100 ? -20.359 7.055 13.969 1 97.06 100 CYS A CA 1
ATOM 763 C C . CYS A 1 100 ? -19.406 5.875 13.859 1 97.06 100 CYS A C 1
ATOM 765 O O . CYS A 1 100 ? -18.719 5.539 14.828 1 97.06 100 CYS A O 1
ATOM 767 N N . VAL A 1 101 ? -19.328 5.301 12.711 1 96.12 101 VAL A N 1
ATOM 768 C CA . VAL A 1 101 ? -18.516 4.121 12.469 1 96.12 101 VAL A CA 1
ATOM 769 C C . VAL A 1 101 ? -17.031 4.469 12.672 1 96.12 101 VAL A C 1
ATOM 771 O O . VAL A 1 101 ? -16.281 3.678 13.234 1 96.12 101 VAL A O 1
ATOM 774 N N . GLY A 1 102 ? -16.609 5.617 12.203 1 96 102 GLY A N 1
ATOM 775 C CA . GLY A 1 102 ? -15.234 6.051 12.406 1 96 102 GLY A CA 1
ATOM 776 C C . GLY A 1 102 ? -14.859 6.156 13.867 1 96 102 GLY A C 1
ATOM 777 O O . GLY A 1 102 ? -13.766 5.734 14.266 1 96 102 GLY A O 1
ATOM 778 N N . CYS A 1 103 ? -15.766 6.68 14.703 1 96.88 103 CYS A N 1
ATOM 779 C CA . CYS A 1 103 ? -15.5 6.828 16.125 1 96.88 103 CYS A CA 1
ATOM 780 C C . CYS A 1 103 ? -15.445 5.469 16.812 1 96.88 103 CYS A C 1
ATOM 782 O O . CYS A 1 103 ? -14.695 5.285 17.781 1 96.88 103 CYS A O 1
ATOM 784 N N . LYS A 1 104 ? -16.125 4.547 16.266 1 94.88 104 LYS A N 1
ATOM 785 C CA . LYS A 1 104 ? -16.25 3.252 16.938 1 94.88 104 LYS A CA 1
ATOM 786 C C . LYS A 1 104 ? -15.164 2.287 16.453 1 94.88 104 LYS A C 1
ATOM 788 O O . LYS A 1 104 ? -14.594 1.547 17.266 1 94.88 104 LYS A O 1
ATOM 793 N N . SER A 1 105 ? -14.797 2.332 15.195 1 93 105 SER A N 1
ATOM 794 C CA . SER A 1 105 ? -14.031 1.233 14.617 1 93 105 SER A CA 1
ATOM 795 C C . SER A 1 105 ? -12.609 1.668 14.281 1 93 105 SER A C 1
ATOM 797 O O . SER A 1 105 ? -11.727 0.83 14.102 1 93 105 SER A O 1
ATOM 799 N N . ALA A 1 106 ? -12.336 2.943 14.102 1 94.12 106 ALA A N 1
ATOM 800 C CA . ALA A 1 106 ? -11.023 3.43 13.695 1 94.12 106 ALA A CA 1
ATOM 801 C C . ALA A 1 106 ? -10.32 4.137 14.852 1 94.12 106 ALA A C 1
ATOM 803 O O . ALA A 1 106 ? -9.977 5.316 14.75 1 94.12 106 ALA A O 1
ATOM 804 N N . ARG A 1 107 ? -10.047 3.383 15.844 1 92.88 107 ARG A N 1
ATOM 805 C CA . ARG A 1 107 ? -9.461 3.965 17.047 1 92.88 107 ARG A CA 1
ATOM 806 C C . ARG A 1 107 ? -7.945 3.77 17.062 1 92.88 107 ARG A C 1
ATOM 808 O O . ARG A 1 107 ? -7.418 2.893 16.375 1 92.88 107 ARG A O 1
ATOM 815 N N . ASP A 1 108 ? -7.281 4.617 17.75 1 92.31 108 ASP A N 1
ATOM 816 C CA . ASP A 1 108 ? -5.859 4.414 18.016 1 92.31 108 ASP A CA 1
ATOM 817 C C . ASP A 1 108 ? -5.641 3.209 18.922 1 92.31 108 ASP A C 1
ATOM 819 O O . ASP A 1 108 ? -6.148 3.17 20.047 1 92.31 108 ASP A O 1
ATOM 823 N N . PRO A 1 109 ? -4.844 2.287 18.5 1 88.56 109 PRO A N 1
ATOM 824 C CA . PRO A 1 109 ? -4.648 1.087 19.312 1 88.56 109 PRO A CA 1
ATOM 825 C C . PRO A 1 109 ? -4.016 1.394 20.672 1 88.56 109 PRO A C 1
ATOM 827 O O . PRO A 1 109 ? -4.191 0.631 21.625 1 88.56 109 PRO A O 1
ATOM 830 N N . LYS A 1 110 ? -3.307 2.486 20.781 1 92.81 110 LYS A N 1
ATOM 831 C CA . LYS A 1 110 ? -2.65 2.84 22.031 1 92.81 110 LYS A CA 1
ATOM 832 C C . LYS A 1 110 ? -3.564 3.691 22.906 1 92.81 110 LYS A C 1
ATOM 834 O O . LYS A 1 110 ? -3.26 3.938 24.078 1 92.81 110 LYS A O 1
ATOM 839 N N . GLN A 1 111 ? -4.691 4.16 22.344 1 91.88 111 GLN A N 1
ATOM 840 C CA . GLN A 1 111 ? -5.719 4.887 23.094 1 91.88 111 GLN A CA 1
ATOM 841 C C . GLN A 1 111 ? -7.117 4.422 22.688 1 91.88 111 GLN A C 1
ATOM 843 O O . GLN A 1 111 ? -7.93 5.219 22.219 1 91.88 111 GLN A O 1
ATOM 848 N N . PRO A 1 112 ? -7.363 3.182 22.938 1 90.56 112 PRO A N 1
ATOM 849 C CA . PRO A 1 112 ? -8.594 2.596 22.406 1 90.56 112 PRO A CA 1
ATOM 850 C C . PRO A 1 112 ? -9.852 3.143 23.094 1 90.56 112 PRO A C 1
ATOM 852 O O . PRO A 1 112 ? -10.961 2.938 22.594 1 90.56 112 PRO A O 1
ATOM 855 N N . GLU A 1 113 ? -9.719 3.834 24.156 1 90.69 113 GLU A N 1
ATOM 856 C CA . GLU A 1 113 ? -10.867 4.273 24.953 1 90.69 113 GLU A CA 1
ATOM 857 C C . GLU A 1 113 ? -11.492 5.535 24.359 1 90.69 113 GLU A C 1
ATOM 859 O O . GLU A 1 113 ? -12.609 5.91 24.719 1 90.69 113 GLU A O 1
ATOM 864 N N . ARG A 1 114 ? -10.852 6.234 23.5 1 91.69 114 ARG A N 1
ATOM 865 C CA . ARG A 1 114 ? -11.367 7.461 22.906 1 91.69 114 ARG A CA 1
ATOM 866 C C . ARG A 1 114 ? -11.422 7.363 21.391 1 91.69 114 ARG A C 1
ATOM 868 O O . ARG A 1 114 ? -10.602 6.676 20.766 1 91.69 114 ARG A O 1
ATOM 875 N N . PRO A 1 115 ? -12.328 8.062 20.781 1 95.69 115 PRO A N 1
ATOM 876 C CA . PRO A 1 115 ? -12.336 8.078 19.328 1 95.69 115 PRO A CA 1
ATOM 877 C C . PRO A 1 115 ? -11.156 8.836 18.734 1 95.69 115 PRO A C 1
ATOM 879 O O . PRO A 1 115 ? -10.617 9.742 19.375 1 95.69 115 PRO A O 1
ATOM 882 N N . ASP A 1 116 ? -10.719 8.422 17.609 1 96.69 116 ASP A N 1
ATOM 883 C CA . ASP A 1 116 ? -9.789 9.195 16.797 1 96.69 116 ASP A CA 1
ATOM 884 C C . ASP A 1 116 ? -10.539 10.18 15.906 1 96.69 116 ASP A C 1
ATOM 886 O O . ASP A 1 116 ? -11.18 9.789 14.93 1 96.69 116 ASP A O 1
ATOM 890 N N . ALA A 1 117 ? -10.453 11.445 16.266 1 96.94 117 ALA A N 1
ATOM 891 C CA . ALA A 1 117 ? -11.227 12.484 15.594 1 96.94 117 ALA A CA 1
ATOM 892 C C . ALA A 1 117 ? -10.953 12.492 14.094 1 96.94 117 ALA A C 1
ATOM 894 O O . ALA A 1 117 ? -11.789 12.93 13.305 1 96.94 117 ALA A O 1
ATOM 895 N N . A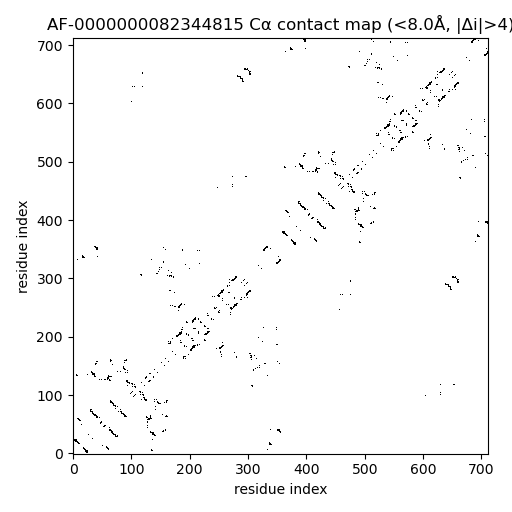RG A 1 118 ? -9.906 12 13.695 1 97.56 118 ARG A N 1
ATOM 896 C CA . ARG A 1 118 ? -9.508 12.008 12.289 1 97.56 118 ARG A CA 1
ATOM 897 C C . ARG A 1 118 ? -10.492 11.219 11.438 1 97.56 118 ARG A C 1
ATOM 899 O O . ARG A 1 118 ? -10.68 11.523 10.258 1 97.56 118 ARG A O 1
ATOM 906 N N . PHE A 1 119 ? -11.062 10.266 12.109 1 97.62 119 PHE A N 1
ATOM 907 C CA . PHE A 1 119 ? -11.844 9.336 11.305 1 97.62 119 PHE A CA 1
ATOM 908 C C . PHE A 1 119 ? -13.336 9.484 11.602 1 97.62 119 PHE A C 1
ATOM 910 O O . PHE A 1 119 ? -14.148 8.688 11.133 1 97.62 119 PHE A O 1
ATOM 917 N N . CYS A 1 120 ? -13.695 10.445 12.445 1 97.5 120 CYS A N 1
ATOM 918 C CA . CYS A 1 120 ? -15.102 10.734 12.695 1 97.5 120 CYS A CA 1
ATOM 919 C C . CYS A 1 120 ? -15.773 11.281 11.445 1 97.5 120 CYS A C 1
ATOM 921 O O . CYS A 1 120 ? -15.242 12.172 10.781 1 97.5 120 CYS A O 1
ATOM 923 N N . GLN A 1 121 ? -16.891 10.781 11.125 1 96.12 121 GLN A N 1
ATOM 924 C CA . GLN A 1 121 ? -17.641 11.195 9.945 1 96.12 121 GLN A CA 1
ATOM 925 C C . GLN A 1 121 ? -18.281 12.57 10.148 1 96.12 121 GLN A C 1
ATOM 927 O O . GLN A 1 121 ? -18.703 13.211 9.188 1 96.12 121 GLN A O 1
ATOM 932 N N . ASN A 1 122 ? -18.297 13.016 11.367 1 97.12 122 ASN A N 1
ATOM 933 C CA . ASN A 1 122 ? -18.984 14.25 11.703 1 97.12 122 ASN A CA 1
ATOM 934 C C . ASN A 1 122 ? -18.031 15.273 12.328 1 97.12 122 ASN A C 1
ATOM 936 O O . ASN A 1 122 ? -18.469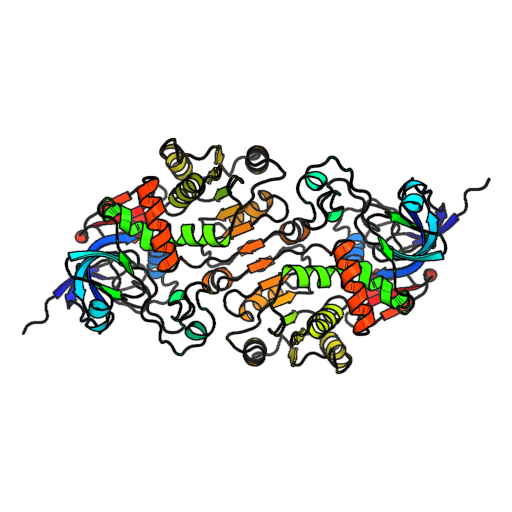 16.234 12.953 1 97.12 122 ASN A O 1
ATOM 940 N N . LYS A 1 123 ? -16.828 15.039 12.18 1 97.5 123 LYS A N 1
ATOM 941 C CA . LYS A 1 123 ? -15.812 15.898 12.789 1 97.5 123 LYS A CA 1
ATOM 942 C C . LYS A 1 123 ? -15.875 17.312 12.211 1 97.5 123 LYS A C 1
ATOM 944 O O . LYS A 1 123 ? -16.406 17.516 11.117 1 97.5 123 LYS A O 1
ATOM 949 N N . GLU A 1 124 ? -15.328 18.219 12.945 1 97.31 124 GLU A N 1
ATOM 950 C CA . GLU A 1 124 ? -15.023 19.547 12.453 1 97.31 124 GLU A CA 1
ATOM 951 C C . GLU A 1 124 ? -13.57 19.656 12 1 97.31 124 GLU A C 1
ATOM 953 O O . GLU A 1 124 ? -12.688 19.031 12.594 1 97.31 124 GLU A O 1
ATOM 958 N N . MET A 1 125 ? -13.352 20.422 11 1 97.62 125 MET A N 1
ATOM 959 C CA . MET A 1 125 ? -12.008 20.703 10.5 1 97.62 125 MET A CA 1
ATOM 960 C C . MET A 1 125 ? -11.75 22.203 10.422 1 97.62 125 MET A C 1
ATOM 962 O O . MET A 1 125 ? -12.5 22.922 9.773 1 97.62 125 MET A O 1
ATOM 966 N N . ALA A 1 126 ? -10.734 22.578 11.117 1 96.31 126 ALA A N 1
ATOM 967 C CA . ALA A 1 126 ? -10.398 24 11.18 1 96.31 126 ALA A CA 1
ATOM 968 C C . ALA A 1 126 ? -10.078 24.562 9.797 1 96.31 126 ALA A C 1
ATOM 970 O O . ALA A 1 126 ? -9.219 24.031 9.094 1 96.31 126 ALA A O 1
ATOM 971 N N . GLY A 1 127 ? -10.758 25.625 9.438 1 96.69 127 GLY A N 1
ATOM 972 C CA . GLY A 1 127 ? -10.492 26.281 8.172 1 96.69 127 GLY A CA 1
ATOM 973 C C . GLY A 1 127 ? -11.078 25.547 6.98 1 96.69 127 GLY A C 1
ATOM 974 O O . GLY A 1 127 ? -10.867 25.938 5.832 1 96.69 127 GLY A O 1
ATOM 975 N N . ILE A 1 128 ? -11.773 24.453 7.195 1 97.12 128 ILE A N 1
ATOM 976 C CA . ILE A 1 128 ? -12.344 23.641 6.125 1 97.12 128 ILE A CA 1
ATOM 977 C C . ILE A 1 128 ? -13.852 23.5 6.332 1 97.12 128 ILE A C 1
ATOM 979 O O . ILE A 1 128 ? -14.648 24 5.535 1 97.12 128 ILE A O 1
ATOM 983 N N . SER A 1 129 ? -14.289 22.938 7.469 1 97.62 129 SER A N 1
ATOM 984 C CA . SER A 1 129 ? -15.711 22.812 7.762 1 97.62 129 SER A CA 1
ATOM 985 C C . SER A 1 129 ? -16.109 23.656 8.969 1 97.62 129 SER A C 1
ATOM 987 O O . SER A 1 129 ? -17.297 23.734 9.305 1 97.62 129 SER A O 1
ATOM 989 N N . ALA A 1 130 ? -15.148 24.219 9.625 1 97.5 130 ALA A N 1
ATOM 990 C CA . ALA A 1 130 ? -15.32 25.156 10.727 1 97.5 130 ALA A CA 1
ATOM 991 C C . ALA A 1 130 ? -14.242 26.234 10.695 1 97.5 130 ALA A C 1
ATOM 993 O O . ALA A 1 130 ? -13.203 26.078 10.047 1 97.5 130 ALA A O 1
ATOM 994 N N . ASP A 1 131 ? -14.43 27.297 11.391 1 98.12 131 ASP A N 1
ATOM 995 C CA . ASP A 1 131 ? -13.5 28.422 11.359 1 98.12 131 ASP A CA 1
ATOM 996 C C . ASP A 1 131 ? -12.133 28.016 11.922 1 98.12 131 ASP A C 1
ATOM 998 O O . ASP A 1 131 ? -12.055 27.266 12.891 1 98.12 131 ASP A O 1
ATOM 1002 N N . GLY A 1 132 ? -11.078 28.656 11.297 1 98.31 132 GLY A N 1
ATOM 1003 C CA . GLY A 1 132 ? -9.719 28.281 11.648 1 98.31 132 GLY A CA 1
ATOM 1004 C C . GLY A 1 132 ? -8.93 29.406 12.289 1 98.31 132 GLY A C 1
ATOM 1005 O O . GLY A 1 132 ? -9.484 30.203 13.039 1 98.31 132 GLY A O 1
ATOM 1006 N N . GLY A 1 133 ? -7.672 29.422 12.031 1 98.5 133 GLY A N 1
ATOM 1007 C CA . GLY A 1 133 ? -6.73 30.125 12.891 1 98.5 133 GLY A CA 1
ATOM 1008 C C . GLY A 1 133 ? -6.367 31.5 12.383 1 98.5 133 GLY A C 1
ATOM 1009 O O . GLY A 1 133 ? -5.668 32.25 13.07 1 98.5 133 GLY A O 1
ATOM 1010 N N . PHE A 1 134 ? -6.797 31.906 11.18 1 98.75 134 PHE A N 1
ATOM 1011 C CA . PHE A 1 134 ? -6.5 33.25 10.734 1 98.75 134 PHE A CA 1
ATOM 1012 C C . PHE A 1 134 ? -7.449 34.25 11.375 1 98.75 134 PHE A C 1
ATOM 1014 O O . PHE A 1 134 ? -8.148 35 10.672 1 98.75 134 PHE A O 1
ATOM 1021 N N . ALA A 1 135 ? -7.406 34.312 12.656 1 98.69 135 ALA A N 1
ATOM 1022 C CA . ALA A 1 135 ? -8.195 35.188 13.531 1 98.69 135 ALA A CA 1
ATOM 1023 C C . ALA A 1 135 ? -7.5 35.406 14.867 1 98.69 135 ALA A C 1
ATOM 1025 O O . ALA A 1 135 ? -6.598 34.625 15.234 1 98.69 135 ALA A O 1
ATOM 1026 N N . GLU A 1 136 ? -7.93 36.375 15.594 1 98.69 136 GLU A N 1
ATOM 1027 C CA . GLU A 1 136 ? -7.289 36.656 16.875 1 98.69 136 GLU A CA 1
ATOM 1028 C C . GLU A 1 136 ? -7.574 35.562 17.891 1 98.69 136 GLU A C 1
ATOM 1030 O O . GLU A 1 136 ? -6.758 35.312 18.797 1 98.69 136 GLU A O 1
ATOM 1035 N N . TYR A 1 137 ? -8.75 34.938 17.781 1 98.69 137 TYR A N 1
ATOM 1036 C CA . TYR A 1 137 ? -9.125 33.812 18.672 1 98.69 137 TYR A CA 1
ATOM 1037 C C . TYR A 1 137 ? -9.656 32.625 17.859 1 98.69 137 TYR A C 1
ATOM 1039 O O . TYR A 1 137 ? -10.242 32.812 16.797 1 98.69 137 TYR A O 1
ATOM 1047 N N . VAL A 1 138 ? -9.523 31.484 18.391 1 98.56 138 VAL A N 1
ATOM 1048 C CA . VAL A 1 138 ? -10.023 30.266 17.75 1 98.56 138 VAL A CA 1
ATOM 1049 C C . VAL A 1 138 ? -10.422 29.25 18.812 1 98.56 138 VAL A C 1
ATOM 1051 O O . VAL A 1 138 ? -9.891 29.25 19.922 1 98.56 138 VAL A O 1
ATOM 1054 N N . VAL A 1 139 ? -11.359 28.438 18.484 1 98.56 139 VAL A N 1
ATOM 1055 C CA . VAL A 1 139 ? -11.828 27.391 19.391 1 98.56 139 VAL A CA 1
ATOM 1056 C C . VAL A 1 139 ? -11.086 26.094 19.094 1 98.56 139 VAL A C 1
ATOM 1058 O O . VAL A 1 139 ? -11.117 25.594 17.953 1 98.56 139 VAL A O 1
ATOM 1061 N N . ALA A 1 140 ? -10.461 25.562 20.094 1 98.44 140 ALA A N 1
ATOM 1062 C CA . ALA A 1 140 ? -9.773 24.281 19.984 1 98.44 140 ALA A CA 1
ATOM 1063 C C . ALA A 1 140 ? -10.492 23.203 20.781 1 98.44 140 ALA A C 1
ATOM 1065 O O . ALA A 1 140 ? -11.125 23.5 21.797 1 98.44 140 ALA A O 1
ATOM 1066 N N . ASP A 1 141 ? -10.445 21.969 20.281 1 98.12 141 ASP A N 1
ATOM 1067 C CA . ASP A 1 141 ? -10.859 20.797 21.016 1 98.12 141 ASP A CA 1
ATOM 1068 C C . ASP A 1 141 ? -9.742 20.297 21.938 1 98.12 141 ASP A C 1
ATOM 1070 O O . ASP A 1 141 ? -8.648 19.953 21.469 1 98.12 141 ASP A O 1
ATOM 1074 N N . ALA A 1 142 ? -10.039 20.25 23.203 1 97.88 142 ALA A N 1
ATOM 1075 C CA . ALA A 1 142 ? -9.016 19.875 24.172 1 97.88 142 ALA A CA 1
ATOM 1076 C C . ALA A 1 142 ? -8.406 18.516 23.828 1 97.88 142 ALA A C 1
ATOM 1078 O O . ALA A 1 142 ? -7.207 18.297 24.031 1 97.88 142 ALA A O 1
ATOM 1079 N N . ASP A 1 143 ? -9.172 17.609 23.266 1 95.81 143 ASP A N 1
ATOM 1080 C CA . ASP A 1 143 ? -8.719 16.25 22.969 1 95.81 143 ASP A CA 1
ATOM 1081 C C . ASP A 1 143 ? -7.84 16.234 21.719 1 95.81 143 ASP A C 1
ATOM 1083 O O . ASP A 1 143 ? -7.129 15.258 21.469 1 95.81 143 ASP A O 1
ATOM 1087 N N . SER A 1 144 ? -7.875 17.281 20.953 1 96.56 144 SER A N 1
ATOM 1088 C CA . SER A 1 144 ? -7.07 17.391 19.734 1 96.56 144 SER A CA 1
ATOM 1089 C C . SER A 1 144 ? -6.129 18.594 19.797 1 96.56 144 SER A C 1
ATOM 1091 O O . SER A 1 144 ? -5.91 19.266 18.797 1 96.56 144 SER A O 1
ATOM 1093 N N . SER A 1 145 ? -5.641 18.906 20.922 1 98.06 145 SER A N 1
ATOM 1094 C CA . SER A 1 145 ? -4.664 19.953 21.172 1 98.06 145 SER A CA 1
ATOM 1095 C C . SER A 1 145 ? -3.412 19.406 21.844 1 98.06 145 SER A C 1
ATOM 1097 O O . SER A 1 145 ? -3.469 18.375 22.516 1 98.06 145 SER A O 1
ATOM 1099 N N . VAL A 1 146 ? -2.334 20.062 21.594 1 98.38 146 VAL A N 1
ATOM 1100 C CA . VAL A 1 146 ? -1.08 19.625 22.203 1 98.38 146 VAL A CA 1
ATOM 1101 C C . VAL A 1 146 ? -0.431 20.797 22.953 1 98.38 146 VAL A C 1
ATOM 1103 O O . VAL A 1 146 ? -0.516 21.953 22.5 1 98.38 146 VAL A O 1
ATOM 1106 N N . GLU A 1 147 ? 0.203 20.484 23.984 1 98.06 147 GLU A N 1
ATOM 1107 C CA . GLU A 1 147 ? 1.007 21.484 24.672 1 98.06 147 GLU A CA 1
ATOM 1108 C C . GLU A 1 147 ? 2.279 21.812 23.891 1 98.06 147 GLU A C 1
ATOM 1110 O O . GLU A 1 147 ? 2.928 20.906 23.359 1 98.06 147 GLU A O 1
ATOM 1115 N N . LEU A 1 148 ? 2.609 23.031 23.812 1 98.38 148 LEU A N 1
ATOM 1116 C CA . LEU A 1 148 ? 3.828 23.453 23.125 1 98.38 148 LEU A CA 1
ATOM 1117 C C . LEU A 1 148 ? 4.965 23.656 24.125 1 98.38 148 LEU A C 1
ATOM 1119 O O . LEU A 1 148 ? 4.781 24.328 25.141 1 98.38 148 LEU A O 1
ATOM 1123 N N . PRO A 1 149 ? 6.086 23.125 23.812 1 96.88 149 PRO A N 1
ATOM 1124 C CA . PRO A 1 149 ? 7.242 23.438 24.656 1 96.88 149 PRO A CA 1
ATOM 1125 C C . PRO A 1 149 ? 7.605 24.922 24.656 1 96.88 149 PRO A C 1
ATOM 1127 O O . PRO A 1 149 ? 7.465 25.594 23.625 1 96.88 149 PRO A O 1
ATOM 1130 N N . ASP A 1 150 ? 8.148 25.438 25.75 1 93.62 150 ASP A N 1
ATOM 1131 C CA . ASP A 1 150 ? 8.484 26.844 25.922 1 93.62 150 ASP A CA 1
ATOM 1132 C C . ASP A 1 150 ? 9.531 27.281 24.891 1 93.62 150 ASP A C 1
ATOM 1134 O O . ASP A 1 150 ? 9.516 28.438 24.438 1 93.62 150 ASP A O 1
ATOM 1138 N N . GLY A 1 151 ? 10.336 26.422 24.469 1 93.06 151 GLY A N 1
ATOM 1139 C CA . GLY A 1 151 ? 11.445 26.797 23.609 1 93.06 151 GLY A CA 1
ATOM 1140 C C . GLY A 1 151 ? 11.086 26.844 22.141 1 93.06 151 GLY A C 1
ATOM 1141 O O . GLY A 1 151 ? 11.875 27.297 21.312 1 93.06 151 GLY A O 1
ATOM 1142 N N . VAL A 1 152 ? 9.852 26.609 21.812 1 97.19 152 VAL A N 1
ATOM 1143 C CA . VAL A 1 152 ? 9.445 26.609 20.406 1 97.19 152 VAL A CA 1
ATOM 1144 C C . VAL A 1 152 ? 8.617 27.844 20.109 1 97.19 152 VAL A C 1
ATOM 1146 O O . VAL A 1 152 ? 7.48 27.969 20.562 1 97.19 152 VAL A O 1
ATOM 1149 N N . PRO A 1 153 ? 9.172 28.766 19.359 1 98.19 153 PRO A N 1
ATOM 1150 C CA . PRO A 1 153 ? 8.391 29.969 19.016 1 98.19 153 PRO A CA 1
ATOM 1151 C C . PRO A 1 153 ? 7.105 29.625 18.25 1 98.19 153 PRO A C 1
ATOM 1153 O O . PRO A 1 153 ? 7.055 28.641 17.531 1 98.19 153 PRO A O 1
ATOM 1156 N N . PHE A 1 154 ? 6.113 30.469 18.406 1 98.69 154 PHE A N 1
ATOM 1157 C CA . PHE A 1 154 ? 4.812 30.203 17.797 1 98.69 154 PHE A CA 1
ATOM 1158 C C . PHE A 1 154 ? 4.941 30.094 16.281 1 98.69 154 PHE A C 1
ATOM 1160 O O . PHE A 1 154 ? 4.316 29.234 15.664 1 98.69 154 PHE A O 1
ATOM 1167 N N . GLU A 1 155 ? 5.746 30.953 15.656 1 98.38 155 GLU A N 1
ATOM 1168 C CA . GLU A 1 155 ? 5.859 30.938 14.203 1 98.38 155 GLU A CA 1
ATOM 1169 C C . GLU A 1 155 ? 6.504 29.641 13.711 1 98.38 155 GLU A C 1
ATOM 1171 O O . GLU A 1 155 ? 6.32 29.25 12.555 1 98.38 155 GLU A O 1
ATOM 1176 N N . GLN A 1 156 ? 7.266 28.953 14.555 1 98.31 156 GLN A N 1
ATOM 1177 C CA . GLN A 1 156 ? 7.859 27.672 14.227 1 98.31 156 GLN A CA 1
ATOM 1178 C C . GLN A 1 156 ? 6.914 26.516 14.586 1 98.31 156 GLN A C 1
ATOM 1180 O O . GLN A 1 156 ? 6.93 25.469 13.945 1 98.31 156 GLN A O 1
ATOM 1185 N N . ALA A 1 157 ? 6.062 26.75 15.547 1 98.69 157 ALA A N 1
ATOM 1186 C CA . ALA A 1 157 ? 5.141 25.719 16.016 1 98.69 157 ALA A CA 1
ATOM 1187 C C . ALA A 1 157 ? 3.961 25.562 15.062 1 98.69 157 ALA A C 1
ATOM 1189 O O . ALA A 1 157 ? 3.457 24.453 14.859 1 98.69 157 ALA A O 1
ATOM 1190 N N . ALA A 1 158 ? 3.535 26.641 14.461 1 98.69 158 ALA A N 1
ATOM 1191 C CA . ALA A 1 158 ? 2.307 26.672 13.672 1 98.69 158 ALA A CA 1
ATOM 1192 C C . ALA A 1 158 ? 2.367 25.656 12.531 1 98.69 158 ALA A C 1
ATOM 1194 O O . ALA A 1 158 ? 1.492 24.797 12.406 1 98.69 158 ALA A O 1
ATOM 1195 N N . PRO A 1 159 ? 3.48 25.656 11.703 1 98.25 159 PRO A N 1
ATOM 1196 C CA . PRO A 1 159 ? 3.533 24.703 10.602 1 98.25 159 PRO A CA 1
ATOM 1197 C C . PRO A 1 159 ? 3.525 23.25 11.078 1 98.25 159 PRO A C 1
ATOM 1199 O O . PRO A 1 159 ? 3.133 22.359 10.328 1 98.25 159 PRO A O 1
ATOM 1202 N N . LEU A 1 160 ? 3.9 23.016 12.312 1 98.62 160 LEU A N 1
ATOM 1203 C CA . LEU A 1 160 ? 4 21.656 12.836 1 98.62 160 LEU A CA 1
ATOM 1204 C C . LEU A 1 160 ? 2.615 21.062 13.062 1 98.62 160 LEU A C 1
ATOM 1206 O O . LEU A 1 160 ? 2.469 19.828 13.156 1 98.62 160 LEU A O 1
ATOM 1210 N N . MET A 1 161 ? 1.558 21.844 13.148 1 98.44 161 MET A N 1
ATOM 1211 C CA . MET A 1 161 ? 0.22 21.391 13.508 1 98.44 161 MET A CA 1
ATOM 1212 C C . MET A 1 161 ? -0.455 20.688 12.336 1 98.44 161 MET A C 1
ATOM 1214 O O . MET A 1 161 ? -1.454 19.984 12.516 1 98.44 161 MET A O 1
ATOM 1218 N N . CYS A 1 162 ? 0.076 20.812 11.188 1 97.75 162 CYS A N 1
ATOM 1219 C CA . CYS A 1 162 ? -0.379 20 10.062 1 97.75 162 CYS A CA 1
ATOM 1220 C C . CYS A 1 162 ? 0.803 19.438 9.281 1 97.75 162 CYS A C 1
ATOM 1222 O O . CYS A 1 162 ? 0.963 18.219 9.18 1 97.75 162 CYS A O 1
ATOM 1224 N N . ALA A 1 163 ? 1.693 20.375 8.766 1 97.69 163 ALA A N 1
ATOM 1225 C CA . ALA A 1 163 ? 2.84 19.906 7.992 1 97.69 163 ALA A CA 1
ATOM 1226 C C . ALA A 1 163 ? 3.684 18.922 8.797 1 97.69 163 ALA A C 1
ATOM 1228 O O . ALA A 1 163 ? 3.996 17.828 8.328 1 97.69 163 ALA A O 1
ATOM 1229 N N . GLY A 1 164 ? 4.094 19.359 10.016 1 98.44 164 GLY A N 1
ATOM 1230 C CA . GLY A 1 164 ? 4.832 18.453 10.883 1 98.44 164 GLY A CA 1
ATOM 1231 C C . GLY A 1 164 ? 4.078 17.188 11.203 1 98.44 164 GLY A C 1
ATOM 1232 O O . GLY A 1 164 ? 4.633 16.078 11.086 1 98.44 164 GLY A O 1
ATOM 1233 N N . ALA A 1 165 ? 2.805 17.375 11.578 1 98.5 165 ALA A N 1
ATOM 1234 C CA . ALA A 1 165 ? 1.962 16.219 11.906 1 98.5 165 ALA A CA 1
ATOM 1235 C C . ALA A 1 165 ? 1.829 15.281 10.719 1 98.5 165 ALA A C 1
ATOM 1237 O O . ALA A 1 165 ? 1.812 14.062 10.891 1 98.5 165 ALA A O 1
ATOM 1238 N N . THR A 1 166 ? 1.754 15.82 9.523 1 98.5 166 THR A N 1
ATOM 1239 C CA . THR A 1 166 ? 1.588 15.039 8.305 1 98.5 166 THR A CA 1
ATOM 1240 C C . THR A 1 166 ? 2.812 14.164 8.047 1 98.5 166 THR A C 1
ATOM 1242 O O . THR A 1 166 ? 2.688 12.953 7.867 1 98.5 166 THR A O 1
ATOM 1245 N N . VAL A 1 167 ? 3.975 14.75 8.094 1 98.56 167 VAL A N 1
ATOM 1246 C CA . VAL A 1 167 ? 5.164 13.977 7.75 1 98.56 167 VAL A CA 1
ATOM 1247 C C . VAL A 1 167 ? 5.52 13.039 8.898 1 98.56 167 VAL A C 1
ATOM 1249 O O . VAL A 1 167 ? 6.02 11.938 8.672 1 98.56 167 VAL A O 1
ATOM 1252 N N . TRP A 1 168 ? 5.258 13.461 10.18 1 98.75 168 TRP A N 1
ATOM 1253 C CA . TRP A 1 168 ? 5.449 12.555 11.305 1 98.75 168 TRP A CA 1
ATOM 1254 C C . TRP A 1 168 ? 4.559 11.32 11.18 1 98.75 168 TRP A C 1
ATOM 1256 O O . TRP A 1 168 ? 5.012 10.195 11.391 1 98.75 168 TRP A O 1
ATOM 1266 N N . GLY A 1 169 ? 3.277 11.586 10.883 1 98.31 169 GLY A N 1
ATOM 1267 C CA . GLY A 1 169 ? 2.383 10.469 10.625 1 98.31 169 GLY A CA 1
ATOM 1268 C C . GLY A 1 169 ? 2.867 9.57 9.508 1 98.31 169 GLY A C 1
ATOM 1269 O O . GLY A 1 169 ? 2.773 8.344 9.602 1 98.31 169 GLY A O 1
ATOM 1270 N N . GLY A 1 170 ? 3.346 10.148 8.383 1 98.75 170 GLY A N 1
ATOM 1271 C CA . GLY A 1 170 ? 3.893 9.383 7.273 1 98.75 170 GLY A CA 1
ATOM 1272 C C . GLY A 1 170 ? 5.055 8.5 7.676 1 98.75 170 GLY A C 1
ATOM 1273 O O . GLY A 1 170 ? 5.141 7.344 7.254 1 98.75 170 GLY A O 1
ATOM 1274 N N . LEU A 1 171 ? 5.992 9.086 8.492 1 98.62 171 LEU A N 1
ATOM 1275 C CA . LEU A 1 171 ? 7.133 8.32 8.977 1 98.62 171 LEU A CA 1
ATOM 1276 C C . LEU A 1 171 ? 6.68 7.188 9.891 1 98.62 171 LEU A C 1
ATOM 1278 O O . LEU A 1 171 ? 7.219 6.078 9.828 1 98.62 171 LEU A O 1
ATOM 1282 N N . ASP A 1 172 ? 5.742 7.52 10.734 1 97.75 172 ASP A N 1
ATOM 1283 C CA . ASP A 1 172 ? 5.195 6.492 11.617 1 97.75 172 ASP A CA 1
ATOM 1284 C C . ASP A 1 172 ? 4.598 5.34 10.805 1 97.75 172 ASP A C 1
ATOM 1286 O O . ASP A 1 172 ? 4.797 4.172 11.141 1 97.75 172 ASP A O 1
ATOM 1290 N N . GLU A 1 173 ? 3.83 5.66 9.734 1 97.62 173 GLU A N 1
ATOM 1291 C CA . GLU A 1 173 ? 3.221 4.656 8.867 1 97.62 173 GLU A CA 1
ATOM 1292 C C . GLU A 1 173 ? 4.281 3.832 8.141 1 97.62 173 GLU A C 1
ATOM 1294 O O . GLU A 1 173 ? 4.109 2.629 7.938 1 97.62 173 GLU A O 1
ATOM 1299 N N . ALA A 1 174 ? 5.324 4.484 7.684 1 98.19 174 ALA A N 1
ATOM 1300 C CA . ALA A 1 174 ? 6.402 3.779 6.988 1 98.19 174 ALA A CA 1
ATOM 1301 C C . ALA A 1 174 ? 7.047 2.736 7.895 1 98.19 174 ALA A C 1
ATOM 1303 O O . ALA A 1 174 ? 7.457 1.67 7.43 1 98.19 174 ALA A O 1
ATOM 1304 N N . SER A 1 175 ? 7.191 3.07 9.188 1 96.75 175 SER A N 1
ATOM 1305 C CA . SER A 1 175 ? 7.695 2.148 10.203 1 96.75 175 SER A CA 1
ATOM 1306 C C . SER A 1 175 ? 9.039 1.552 9.797 1 96.75 175 SER A C 1
ATOM 1308 O O . SER A 1 175 ? 9.211 0.331 9.812 1 96.75 175 SER A O 1
ATOM 1310 N N . VAL A 1 176 ? 9.922 2.359 9.375 1 96.62 176 VAL A N 1
ATOM 1311 C CA . VAL A 1 176 ? 11.234 1.93 8.891 1 96.62 176 VAL A CA 1
ATOM 1312 C C . VAL A 1 176 ? 12.141 1.599 10.07 1 96.62 176 VAL A C 1
ATOM 1314 O O . VAL A 1 176 ? 12.141 2.312 11.078 1 96.62 176 VAL A O 1
ATOM 1317 N N . GLU A 1 177 ? 12.836 0.524 9.961 1 95.25 177 GLU A N 1
ATOM 1318 C CA . GLU A 1 177 ? 13.836 0.2 10.977 1 95.25 177 GLU A CA 1
ATOM 1319 C C . GLU A 1 177 ? 14.898 1.286 11.07 1 95.25 177 GLU A C 1
ATOM 1321 O O . GLU A 1 177 ? 15.352 1.811 10.047 1 95.25 177 GLU A O 1
ATOM 1326 N N . PRO A 1 178 ? 15.258 1.627 12.305 1 94.25 178 PRO A N 1
ATOM 1327 C CA . PRO A 1 178 ? 16.297 2.654 12.469 1 94.25 178 PRO A CA 1
ATOM 1328 C C . PRO A 1 178 ? 17.562 2.35 11.68 1 94.25 178 PRO A C 1
ATOM 1330 O O . PRO A 1 178 ? 17.969 1.188 11.586 1 94.25 178 PRO A O 1
ATOM 1333 N N . GLY A 1 179 ? 18.109 3.363 11.109 1 97.5 179 GLY A N 1
ATOM 1334 C CA . GLY A 1 179 ? 19.391 3.225 10.422 1 97.5 179 GLY A CA 1
ATOM 1335 C C . GLY A 1 179 ? 19.234 2.994 8.93 1 97.5 179 GLY A C 1
ATOM 1336 O O . GLY A 1 179 ? 20.203 3.146 8.172 1 97.5 179 GLY A O 1
ATOM 1337 N N . LEU A 1 180 ? 18.094 2.598 8.438 1 98.25 180 LEU A N 1
ATOM 1338 C CA . LEU A 1 180 ? 17.891 2.357 7.016 1 98.25 180 LEU A CA 1
ATOM 1339 C C . LEU A 1 180 ? 17.594 3.66 6.281 1 98.25 180 LEU A C 1
ATOM 1341 O O . LEU A 1 180 ? 17 4.582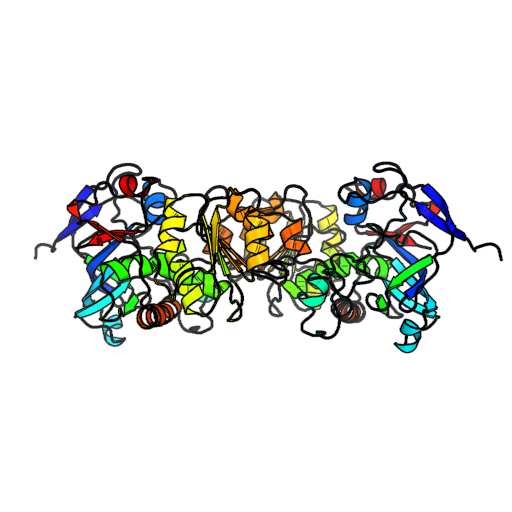 6.852 1 98.25 180 LEU A O 1
ATOM 1345 N N . PRO A 1 181 ? 17.938 3.791 5.043 1 98.81 181 PRO A N 1
ATOM 1346 C CA . PRO A 1 181 ? 17.859 5.047 4.301 1 98.81 181 PRO A CA 1
ATOM 1347 C C . PRO A 1 181 ? 16.422 5.41 3.906 1 98.81 181 PRO A C 1
ATOM 1349 O O . PRO A 1 181 ? 15.641 4.531 3.527 1 98.81 181 PRO A O 1
ATOM 1352 N N . VAL A 1 182 ? 16.109 6.672 4.012 1 98.94 182 VAL A N 1
ATOM 1353 C CA . VAL A 1 182 ? 14.789 7.211 3.676 1 98.94 182 VAL A CA 1
ATOM 1354 C C . VAL A 1 182 ? 14.938 8.336 2.65 1 98.94 182 VAL A C 1
ATOM 1356 O O . VAL A 1 182 ? 15.828 9.172 2.764 1 98.94 182 VAL A O 1
ATOM 1359 N N . GLY A 1 183 ? 14.133 8.289 1.609 1 98.94 183 GLY A N 1
ATOM 1360 C CA . GLY A 1 183 ? 14.094 9.367 0.635 1 98.94 183 GLY A CA 1
ATOM 1361 C C . GLY A 1 183 ? 12.898 10.289 0.811 1 98.94 183 GLY A C 1
ATOM 1362 O O . GLY A 1 183 ? 11.836 9.852 1.257 1 98.94 183 GLY A O 1
ATOM 1363 N N . VAL A 1 184 ? 13.062 11.508 0.509 1 98.94 184 VAL A N 1
ATOM 1364 C CA . VAL A 1 184 ? 11.977 12.484 0.492 1 98.94 184 VAL A CA 1
ATOM 1365 C C . VAL A 1 184 ? 11.922 13.164 -0.875 1 98.94 184 VAL A C 1
ATOM 1367 O O . VAL A 1 184 ? 12.914 13.727 -1.341 1 98.94 184 VAL A O 1
ATOM 1370 N N . ILE A 1 185 ? 10.797 13.07 -1.498 1 98.94 185 ILE A N 1
ATOM 1371 C CA . ILE A 1 185 ? 10.594 13.727 -2.781 1 98.94 185 ILE A CA 1
ATOM 1372 C C . ILE A 1 185 ? 9.727 14.977 -2.59 1 98.94 185 ILE A C 1
ATOM 1374 O O . ILE A 1 185 ? 8.625 14.891 -2.041 1 98.94 185 ILE A O 1
ATOM 1378 N N . GLY A 1 186 ? 10.125 16.094 -3.121 1 97.69 186 GLY A N 1
ATOM 1379 C CA . GLY A 1 186 ? 9.477 17.375 -2.865 1 97.69 186 GLY A CA 1
ATOM 1380 C C . GLY A 1 186 ? 9.938 18.031 -1.577 1 97.69 186 GLY A C 1
ATOM 1381 O O . GLY A 1 186 ? 9.484 17.656 -0.49 1 97.69 186 GLY A O 1
ATOM 1382 N N . ILE A 1 187 ? 10.82 19.016 -1.751 1 97.5 187 ILE A N 1
ATOM 1383 C CA . ILE A 1 187 ? 11.383 19.688 -0.576 1 97.5 187 ILE A CA 1
ATOM 1384 C C . ILE A 1 187 ? 10.812 21.094 -0.452 1 97.5 187 ILE A C 1
ATOM 1386 O O . ILE A 1 187 ? 11.508 22.078 -0.699 1 97.5 187 ILE A O 1
ATOM 1390 N N . GLY A 1 188 ? 9.617 21.141 -0.027 1 94.94 188 GLY A N 1
ATOM 1391 C CA . GLY A 1 188 ? 8.938 22.375 0.364 1 94.94 188 GLY A CA 1
ATOM 1392 C C . GLY A 1 188 ? 8.641 22.438 1.85 1 94.94 188 GLY A C 1
ATOM 1393 O O . GLY A 1 188 ? 9.516 22.188 2.676 1 94.94 188 GLY A O 1
ATOM 1394 N N . GLY A 1 189 ? 7.461 22.875 2.16 1 94.25 189 GLY A N 1
ATOM 1395 C CA . GLY A 1 189 ? 7.066 23 3.555 1 94.25 189 GLY A CA 1
ATOM 1396 C C . GLY A 1 189 ? 7.008 21.672 4.281 1 94.25 189 GLY A C 1
ATOM 1397 O O . GLY A 1 189 ? 7.391 21.578 5.449 1 94.25 189 GLY A O 1
ATOM 1398 N N . LEU A 1 190 ? 6.59 20.625 3.602 1 96.88 190 LEU A N 1
ATOM 1399 C CA . LEU A 1 190 ? 6.547 19.297 4.188 1 96.88 190 LEU A CA 1
ATOM 1400 C C . LEU A 1 190 ? 7.914 18.625 4.109 1 96.88 190 LEU A C 1
ATOM 1402 O O . LEU A 1 190 ? 8.406 18.078 5.105 1 96.88 190 LEU A O 1
ATOM 1406 N N . GLY A 1 191 ? 8.508 18.734 2.975 1 98.06 191 GLY A N 1
ATOM 1407 C CA . GLY A 1 191 ? 9.719 17.984 2.691 1 98.06 191 GLY A CA 1
ATOM 1408 C C . GLY A 1 191 ? 10.867 18.344 3.613 1 98.06 191 GLY A C 1
ATOM 1409 O O . GLY A 1 191 ? 11.625 17.469 4.035 1 98.06 191 GLY A O 1
ATOM 1410 N N . VAL A 1 192 ? 11.039 19.594 3.926 1 97.88 192 VAL A N 1
ATOM 1411 C CA . VAL A 1 192 ? 12.125 20.031 4.801 1 97.88 192 VAL A CA 1
ATOM 1412 C C . VAL A 1 192 ? 11.945 19.422 6.191 1 97.88 192 VAL A C 1
ATOM 1414 O O . VAL A 1 192 ? 12.914 19.031 6.832 1 97.88 192 VAL A O 1
ATOM 1417 N N . LEU A 1 193 ? 10.719 19.359 6.633 1 98.44 193 LEU A N 1
ATOM 1418 C CA . LEU A 1 193 ? 10.422 18.75 7.926 1 98.44 193 LEU A CA 1
ATOM 1419 C C . LEU A 1 193 ? 10.641 17.234 7.879 1 98.44 193 LEU A C 1
ATOM 1421 O O . LEU A 1 193 ? 11.188 16.656 8.82 1 98.44 193 LEU A O 1
ATOM 1425 N N . ALA A 1 194 ? 10.281 16.625 6.785 1 98.81 194 ALA A N 1
ATOM 1426 C CA . ALA A 1 194 ? 10.453 15.188 6.621 1 98.81 194 ALA A CA 1
ATOM 1427 C C . ALA A 1 194 ? 11.922 14.797 6.715 1 98.81 194 ALA A C 1
ATOM 1429 O O . ALA A 1 194 ? 12.273 13.828 7.391 1 98.81 194 ALA A O 1
ATOM 1430 N N . LEU A 1 195 ? 12.773 15.562 6.016 1 98.88 195 LEU A N 1
ATOM 1431 C CA . LEU A 1 195 ? 14.211 15.312 6.07 1 98.88 195 LEU A CA 1
ATOM 1432 C C . LEU A 1 195 ? 14.727 15.391 7.504 1 98.88 195 LEU A C 1
ATOM 1434 O O . LEU A 1 195 ? 15.438 14.5 7.969 1 98.88 195 LEU A O 1
ATOM 1438 N N . GLN A 1 196 ? 14.328 16.391 8.203 1 98.81 196 GLN A N 1
ATOM 1439 C CA . GLN A 1 196 ? 14.82 16.625 9.555 1 98.81 196 GLN A CA 1
ATOM 1440 C C . GLN A 1 196 ? 14.344 15.539 10.516 1 98.81 196 GLN A C 1
ATOM 1442 O O . GLN A 1 196 ? 15.125 15.008 11.305 1 98.81 196 GLN A O 1
ATOM 1447 N N . PHE A 1 197 ? 13.023 15.211 10.461 1 98.75 197 PHE A N 1
ATOM 1448 C CA . PHE A 1 197 ? 12.492 14.18 11.344 1 98.75 197 PHE A CA 1
ATOM 1449 C C . PHE A 1 197 ? 13.156 12.836 11.078 1 98.75 197 PHE A C 1
ATOM 1451 O O . PHE A 1 197 ? 13.555 12.133 12.008 1 98.75 197 PHE A O 1
ATOM 1458 N N . ALA A 1 198 ? 13.281 12.461 9.766 1 98.75 198 ALA A N 1
ATOM 1459 C CA . ALA A 1 198 ? 13.922 11.188 9.43 1 98.75 198 ALA A CA 1
ATOM 1460 C C . ALA A 1 198 ? 15.359 11.141 9.938 1 98.75 198 ALA A C 1
ATOM 1462 O O . ALA A 1 198 ? 15.766 10.172 10.578 1 98.75 198 ALA A O 1
ATOM 1463 N N . ALA A 1 199 ? 16.109 12.188 9.672 1 98.5 199 ALA A N 1
ATOM 1464 C CA . ALA A 1 199 ? 17.484 12.266 10.156 1 98.5 199 ALA A CA 1
ATOM 1465 C C . ALA A 1 199 ? 17.531 12.234 11.68 1 98.5 199 ALA A C 1
ATOM 1467 O O . ALA A 1 199 ? 18.359 11.539 12.266 1 98.5 199 ALA A O 1
ATOM 1468 N N . GLY A 1 200 ? 16.656 12.984 12.312 1 97.81 200 GLY A N 1
ATOM 1469 C CA . GLY A 1 200 ? 16.594 13.023 13.766 1 97.81 200 GLY A CA 1
ATOM 1470 C C . GLY A 1 200 ? 16.297 11.672 14.383 1 97.81 200 GLY A C 1
ATOM 1471 O O . GLY A 1 200 ? 16.688 11.406 15.523 1 97.81 200 GLY A O 1
ATOM 1472 N N . LEU A 1 201 ? 15.625 10.828 13.656 1 97.44 201 LEU A N 1
ATOM 1473 C CA . LEU A 1 201 ? 15.305 9.484 14.125 1 97.44 201 LEU A CA 1
ATOM 1474 C C . LEU A 1 201 ? 16.406 8.5 13.758 1 97.44 201 LEU A C 1
ATOM 1476 O O . LEU A 1 201 ? 16.297 7.305 14.031 1 97.44 201 LEU A O 1
ATOM 1480 N N . GLY A 1 202 ? 17.422 8.977 13.086 1 97.19 202 GLY A N 1
ATOM 1481 C CA . GLY A 1 202 ? 18.609 8.172 12.875 1 97.19 202 GLY A CA 1
ATOM 1482 C C . GLY A 1 202 ? 18.688 7.59 11.469 1 97.19 202 GLY A C 1
ATOM 1483 O O . GLY A 1 202 ? 19.531 6.727 11.203 1 97.19 202 GLY A O 1
ATOM 1484 N N . HIS A 1 203 ? 17.906 8.047 10.547 1 98.56 203 HIS A N 1
ATOM 1485 C CA . HIS A 1 203 ? 17.922 7.527 9.188 1 98.56 203 HIS A CA 1
ATOM 1486 C C . HIS A 1 203 ? 18.812 8.383 8.289 1 98.56 203 HIS A C 1
ATOM 1488 O O . HIS A 1 203 ? 18.719 9.609 8.297 1 98.56 203 HIS A O 1
ATOM 1494 N N . PRO A 1 204 ? 19.719 7.777 7.516 1 98.56 204 PRO A N 1
ATOM 1495 C CA . PRO A 1 204 ? 20.297 8.547 6.41 1 98.56 204 PRO A CA 1
ATOM 1496 C C . PRO A 1 204 ? 19.234 8.984 5.387 1 98.56 204 PRO A C 1
ATOM 1498 O O . PRO A 1 204 ? 18.344 8.203 5.051 1 98.56 204 PRO A O 1
ATOM 1501 N N . THR A 1 205 ? 19.359 10.227 4.965 1 98.88 205 THR A N 1
ATOM 1502 C CA . THR A 1 205 ? 18.297 10.734 4.098 1 98.88 205 THR A CA 1
ATOM 1503 C C . THR A 1 205 ? 18.859 11.211 2.764 1 98.88 205 THR A C 1
ATOM 1505 O O . THR A 1 205 ? 20.047 11.57 2.68 1 98.88 205 THR A O 1
ATOM 1508 N N . VAL A 1 206 ? 18.078 11.133 1.708 1 98.94 206 VAL A N 1
ATOM 1509 C CA . VAL A 1 206 ? 18.344 11.758 0.414 1 98.94 206 VAL A CA 1
ATOM 1510 C C . VAL A 1 206 ? 17.188 12.695 0.053 1 98.94 206 VAL A C 1
ATOM 1512 O O . VAL A 1 206 ? 16.016 12.32 0.162 1 98.94 206 VAL A O 1
ATOM 1515 N N . ALA A 1 207 ? 17.5 13.93 -0.221 1 98.94 207 ALA A N 1
ATOM 1516 C CA . ALA A 1 207 ? 16.531 14.93 -0.668 1 98.94 207 ALA A CA 1
ATOM 1517 C C . ALA A 1 207 ? 16.422 14.938 -2.189 1 98.94 207 ALA A C 1
ATOM 1519 O O . ALA A 1 207 ? 17.422 15.023 -2.895 1 98.94 207 ALA A O 1
ATOM 1520 N N . ILE A 1 208 ? 15.227 14.852 -2.641 1 98.94 208 ILE A N 1
ATOM 1521 C CA . ILE A 1 208 ? 14.992 14.812 -4.082 1 98.94 208 ILE A CA 1
ATOM 1522 C C . ILE A 1 208 ? 14.031 15.93 -4.477 1 98.94 208 ILE A C 1
ATOM 1524 O O . ILE A 1 208 ? 12.914 16 -3.961 1 98.94 208 ILE A O 1
ATOM 1528 N N . ASP A 1 209 ? 14.438 16.797 -5.285 1 97.88 209 ASP A N 1
ATOM 1529 C CA . ASP A 1 209 ? 13.617 17.891 -5.793 1 97.88 209 ASP A CA 1
ATOM 1530 C C . ASP A 1 209 ? 14.102 18.344 -7.16 1 97.88 209 ASP A C 1
ATOM 1532 O O . ASP A 1 209 ? 15.312 18.453 -7.395 1 97.88 209 ASP A O 1
ATOM 1536 N N . ASN A 1 210 ? 13.195 18.578 -8.094 1 96.5 210 ASN A N 1
ATOM 1537 C CA . ASN A 1 210 ? 13.609 19.031 -9.414 1 96.5 210 ASN A CA 1
ATOM 1538 C C . ASN A 1 210 ? 13.805 20.547 -9.445 1 96.5 210 ASN A C 1
ATOM 1540 O O . ASN A 1 210 ? 14.344 21.078 -10.414 1 96.5 210 ASN A O 1
ATOM 1544 N N . ARG A 1 211 ? 13.375 21.312 -8.383 1 94.38 211 ARG A N 1
ATOM 1545 C CA . ARG A 1 211 ? 13.531 22.766 -8.289 1 94.38 211 ARG A CA 1
ATOM 1546 C C . ARG A 1 211 ? 14.805 23.125 -7.539 1 94.38 211 ARG A C 1
ATOM 1548 O O . ARG A 1 211 ? 15.133 22.516 -6.523 1 94.38 211 ARG A O 1
ATOM 1555 N N . PRO A 1 212 ? 15.492 24.141 -7.992 1 95 212 PRO A N 1
ATOM 1556 C CA . PRO A 1 212 ? 16.672 24.578 -7.234 1 95 212 PRO A CA 1
ATOM 1557 C C . PRO A 1 212 ? 16.312 25.078 -5.832 1 95 212 PRO A C 1
ATOM 1559 O O . PRO A 1 212 ? 17.094 24.891 -4.895 1 95 212 PRO A O 1
ATOM 1562 N N . GLU A 1 213 ? 15.141 25.719 -5.668 1 93.94 213 GLU A N 1
ATOM 1563 C CA . GLU A 1 213 ? 14.703 26.25 -4.379 1 93.94 213 GLU A CA 1
ATOM 1564 C C . GLU A 1 213 ? 14.602 25.141 -3.336 1 93.94 213 GLU A C 1
ATOM 1566 O O . GLU A 1 213 ? 15.031 25.312 -2.195 1 93.94 213 GLU A O 1
ATOM 1571 N N . GLY A 1 214 ? 14.023 24 -3.754 1 95.44 214 GLY A N 1
ATOM 1572 C CA . GLY A 1 214 ? 13.906 22.875 -2.846 1 95.44 214 GLY A CA 1
ATOM 1573 C C . GLY A 1 214 ? 15.25 22.266 -2.467 1 95.44 214 GLY A C 1
ATOM 1574 O O . GLY A 1 214 ? 15.484 21.953 -1.302 1 95.44 214 GLY A O 1
ATOM 1575 N N . ARG A 1 215 ? 16.125 22.141 -3.473 1 97.25 215 ARG A N 1
ATOM 1576 C CA . ARG A 1 215 ? 17.438 21.594 -3.205 1 97.25 215 ARG A CA 1
ATOM 1577 C C . ARG A 1 215 ? 18.25 22.531 -2.314 1 97.25 215 ARG A C 1
ATOM 1579 O O . ARG A 1 215 ? 19.016 22.078 -1.456 1 97.25 215 ARG A O 1
ATOM 1586 N N . GLN A 1 216 ? 18.094 23.797 -2.471 1 96.06 216 GLN A N 1
ATOM 1587 C CA . GLN A 1 216 ? 18.75 24.781 -1.621 1 96.06 216 GLN A CA 1
ATOM 1588 C C . GLN A 1 216 ? 18.266 24.688 -0.179 1 96.06 216 GLN A C 1
ATOM 1590 O O . GLN A 1 216 ? 19.062 24.75 0.759 1 96.06 216 GLN A O 1
ATOM 1595 N N . LEU A 1 217 ? 16.969 24.516 -0.014 1 95.38 217 LEU A N 1
ATOM 1596 C CA . LEU A 1 217 ? 16.391 24.359 1.319 1 95.38 217 LEU A CA 1
ATOM 1597 C C . LEU A 1 217 ? 17.016 23.156 2.037 1 95.38 217 LEU A C 1
ATOM 1599 O O . LEU A 1 217 ? 17.328 23.234 3.225 1 95.38 217 LEU A O 1
ATOM 1603 N N . ALA A 1 218 ? 17.172 22.094 1.305 1 97.81 218 ALA A N 1
ATOM 1604 C CA . ALA A 1 218 ? 17.781 20.891 1.867 1 97.81 218 ALA A CA 1
ATOM 1605 C C . ALA A 1 218 ? 19.234 21.156 2.287 1 97.81 218 ALA A C 1
ATOM 1607 O O . ALA A 1 218 ? 19.672 20.719 3.35 1 97.81 218 ALA A O 1
ATOM 1608 N N . GLN A 1 219 ? 19.906 21.922 1.47 1 97.06 219 GLN A N 1
ATOM 1609 C CA . GLN A 1 219 ? 21.312 22.219 1.714 1 97.06 219 GLN A CA 1
ATOM 1610 C C . GLN A 1 219 ? 21.469 23.109 2.945 1 97.06 219 GLN A C 1
ATOM 1612 O O . GLN A 1 219 ? 22.5 23.062 3.625 1 97.06 219 GLN A O 1
ATOM 1617 N N . GLU A 1 220 ? 20.531 23.844 3.254 1 96.12 220 GLU A N 1
ATOM 1618 C CA . GLU A 1 220 ? 20.609 24.859 4.297 1 96.12 220 GLU A CA 1
ATOM 1619 C C . GLU A 1 220 ? 20.266 24.281 5.664 1 96.12 220 GLU A C 1
ATOM 1621 O O . GLU A 1 220 ? 20.359 24.969 6.68 1 96.12 220 GLU A O 1
ATOM 1626 N N . LEU A 1 221 ? 19.859 23.062 5.688 1 97.25 221 LEU A N 1
ATOM 1627 C CA . LEU A 1 221 ? 19.531 22.438 6.961 1 97.25 221 LEU A CA 1
ATOM 1628 C C . LEU A 1 221 ? 20.766 22.312 7.848 1 97.25 221 LEU A C 1
ATOM 1630 O O . LEU A 1 221 ? 21.891 22.281 7.344 1 97.25 221 LEU A O 1
ATOM 1634 N N . PRO A 1 222 ? 20.516 22.312 9.125 1 96.25 222 PRO A N 1
ATOM 1635 C CA . PRO A 1 222 ? 21.672 22.125 10.008 1 96.25 222 PRO A CA 1
ATOM 1636 C C . PRO A 1 222 ? 22.438 20.844 9.711 1 96.25 222 PRO A C 1
ATOM 1638 O O . PRO A 1 222 ? 21.844 19.828 9.312 1 96.25 222 PRO A O 1
ATOM 1641 N N . GLU A 1 223 ? 23.688 20.844 9.961 1 96.44 223 GLU A N 1
ATOM 1642 C CA . GLU A 1 223 ? 24.578 19.75 9.586 1 96.44 223 GLU A CA 1
ATOM 1643 C C . GLU A 1 223 ? 24.078 18.422 10.125 1 96.44 223 GLU A C 1
ATOM 1645 O O . GLU A 1 223 ? 24.078 17.422 9.406 1 96.44 223 GLU A O 1
ATOM 1650 N N . HIS A 1 224 ? 23.609 18.391 11.352 1 96.25 224 HIS A N 1
ATOM 1651 C CA . HIS A 1 224 ? 23.234 17.141 11.992 1 96.25 224 HIS A CA 1
ATOM 1652 C C . HIS A 1 224 ? 21.906 16.609 11.438 1 96.25 224 HIS A C 1
ATOM 1654 O O . HIS A 1 224 ? 21.547 15.461 11.695 1 96.25 224 HIS A O 1
ATOM 1660 N N . LEU A 1 225 ? 21.188 17.422 10.633 1 98.19 225 LEU A N 1
ATOM 1661 C CA . LEU A 1 225 ? 19.906 17.031 10.055 1 98.19 225 LEU A CA 1
ATOM 1662 C C . LEU A 1 225 ? 19.969 17.062 8.531 1 98.19 225 LEU A C 1
ATOM 1664 O O . LEU A 1 225 ? 18.969 16.781 7.859 1 98.19 225 LEU A O 1
ATOM 1668 N N . ARG A 1 226 ? 21.078 17.391 7.973 1 97.88 226 ARG A N 1
ATOM 1669 C CA . ARG A 1 226 ? 21.219 17.578 6.535 1 97.88 226 ARG A CA 1
ATOM 1670 C C . ARG A 1 226 ? 21.203 16.234 5.812 1 97.88 226 ARG A C 1
ATOM 1672 O O . ARG A 1 226 ? 21.797 15.258 6.285 1 97.88 226 ARG A O 1
ATOM 1679 N N . PRO A 1 227 ? 20.469 16.172 4.738 1 98.69 227 PRO A N 1
ATOM 1680 C CA . PRO A 1 227 ? 20.516 14.922 3.961 1 98.69 227 PRO A CA 1
ATOM 1681 C C . PRO A 1 227 ? 21.922 14.594 3.449 1 98.69 227 PRO A C 1
ATOM 1683 O O . PRO A 1 227 ? 22.688 15.508 3.111 1 98.69 227 PRO A O 1
ATOM 1686 N N . LYS A 1 228 ? 22.188 13.359 3.35 1 98.06 228 LYS A N 1
ATOM 1687 C CA . LYS A 1 228 ? 23.5 12.906 2.896 1 98.06 228 LYS A CA 1
ATOM 1688 C C . LYS A 1 228 ? 23.656 13.094 1.391 1 98.06 228 LYS A C 1
ATOM 1690 O O . LYS A 1 228 ? 24.781 13.172 0.882 1 98.06 228 LYS A O 1
ATOM 1695 N N . ARG A 1 229 ? 22.516 13.141 0.734 1 98.31 229 ARG A N 1
ATOM 1696 C CA . ARG A 1 229 ? 22.5 13.336 -0.711 1 98.31 229 ARG A CA 1
ATOM 1697 C C . ARG A 1 229 ? 21.344 14.25 -1.123 1 98.31 229 ARG A C 1
ATOM 1699 O O . ARG A 1 229 ? 20.281 14.234 -0.501 1 98.31 229 ARG A O 1
ATOM 1706 N N . ILE A 1 230 ? 21.609 15.086 -2.045 1 98.81 230 ILE A N 1
ATOM 1707 C CA . ILE A 1 230 ? 20.609 15.93 -2.678 1 98.81 230 ILE A CA 1
ATOM 1708 C C . ILE A 1 230 ? 20.578 15.672 -4.18 1 98.81 230 ILE A C 1
ATOM 1710 O O . ILE A 1 230 ? 21.609 15.789 -4.855 1 98.81 230 ILE A O 1
ATOM 1714 N N . VAL A 1 231 ? 19.453 15.305 -4.711 1 98.81 231 VAL A N 1
ATOM 1715 C CA . VAL A 1 231 ? 19.375 14.812 -6.078 1 98.81 231 VAL A CA 1
ATOM 1716 C C . VAL A 1 231 ? 18.328 15.609 -6.852 1 98.81 231 VAL A C 1
ATOM 1718 O O . VAL A 1 231 ? 17.25 15.906 -6.332 1 98.81 231 VAL A O 1
ATOM 1721 N N . ASP A 1 232 ? 18.641 16.016 -8.078 1 98.56 232 ASP A N 1
ATOM 1722 C CA . ASP A 1 232 ? 17.688 16.562 -9.047 1 98.56 232 ASP A CA 1
ATOM 1723 C C . ASP A 1 232 ? 16.969 15.445 -9.789 1 98.56 232 ASP A C 1
ATOM 1725 O O . ASP A 1 232 ? 17.578 14.719 -10.57 1 98.56 232 ASP A O 1
ATOM 1729 N N . SER A 1 233 ? 15.703 15.312 -9.609 1 97.88 233 SER A N 1
ATOM 1730 C CA . SER A 1 233 ? 14.953 14.203 -10.195 1 97.88 233 SER A CA 1
ATOM 1731 C C . SER A 1 233 ? 14.945 14.289 -11.719 1 97.88 233 SER A C 1
ATOM 1733 O O . SER A 1 233 ? 14.594 13.32 -12.398 1 97.88 233 SER A O 1
ATOM 1735 N N . ASN A 1 234 ? 15.289 15.43 -12.242 1 96.62 234 ASN A N 1
ATOM 1736 C CA . ASN A 1 234 ? 15.375 15.586 -13.688 1 96.62 234 ASN A CA 1
ATOM 1737 C C . ASN A 1 234 ? 16.656 14.977 -14.242 1 96.62 234 ASN A C 1
ATOM 1739 O O . ASN A 1 234 ? 16.797 14.789 -15.453 1 96.62 234 ASN A O 1
ATOM 1743 N N . SER A 1 235 ? 17.609 14.789 -13.406 1 97.25 235 SER A N 1
ATOM 1744 C CA . SER A 1 235 ? 18.859 14.18 -13.859 1 97.25 235 SER A CA 1
ATOM 1745 C C . SER A 1 235 ? 18.625 12.797 -14.445 1 97.25 235 SER A C 1
ATOM 1747 O O . SER A 1 235 ? 17.891 11.992 -13.875 1 97.25 235 SER A O 1
ATOM 1749 N N . PRO A 1 236 ? 19.234 12.477 -15.617 1 96.81 236 PRO A N 1
ATOM 1750 C CA . PRO A 1 236 ? 19.062 11.148 -16.219 1 96.81 236 PRO A CA 1
ATOM 1751 C C . PRO A 1 236 ? 19.594 10.031 -15.32 1 96.81 236 PRO A C 1
ATOM 1753 O O . PRO A 1 236 ? 19.203 8.875 -15.477 1 96.81 236 PRO A O 1
ATOM 1756 N N . ASN A 1 237 ? 20.406 10.352 -14.359 1 97.69 237 ASN A N 1
ATOM 1757 C CA . ASN A 1 237 ? 21 9.352 -13.469 1 97.69 237 ASN A CA 1
ATOM 1758 C C . ASN A 1 237 ? 20.375 9.398 -12.078 1 97.69 237 ASN A C 1
ATOM 1760 O O . ASN A 1 237 ? 20.922 8.836 -11.133 1 97.69 237 ASN A O 1
ATOM 1764 N N . ALA A 1 238 ? 19.312 10.117 -11.922 1 98.69 238 ALA A N 1
ATOM 1765 C CA . ALA A 1 238 ? 18.719 10.336 -10.609 1 98.69 238 ALA A CA 1
ATOM 1766 C C . ALA A 1 238 ? 18.406 9.016 -9.914 1 98.69 238 ALA A C 1
ATOM 1768 O O . ALA A 1 238 ? 18.734 8.836 -8.742 1 98.69 238 ALA A O 1
ATOM 1769 N N . THR A 1 239 ? 17.812 8.07 -10.664 1 98.75 239 THR A N 1
ATOM 1770 C CA . THR A 1 239 ? 17.453 6.781 -10.078 1 98.75 239 THR A CA 1
ATOM 1771 C C . THR A 1 239 ? 18.688 6.051 -9.555 1 98.75 239 THR A C 1
ATOM 1773 O O . THR A 1 239 ? 18.719 5.609 -8.406 1 98.75 239 THR A O 1
ATOM 1776 N N . GLU A 1 240 ? 19.656 5.93 -10.398 1 98.31 240 GLU A N 1
ATOM 1777 C CA . GLU A 1 240 ? 20.891 5.234 -10.039 1 98.31 240 GLU A CA 1
ATOM 1778 C C . GLU A 1 240 ? 21.578 5.906 -8.852 1 98.31 240 GLU A C 1
ATOM 1780 O O . GLU A 1 240 ? 22.094 5.223 -7.965 1 98.31 240 GLU A O 1
ATOM 1785 N N . GLU A 1 241 ? 21.594 7.207 -8.844 1 98.44 241 GLU A N 1
ATOM 1786 C CA . GLU A 1 241 ? 22.219 7.953 -7.754 1 98.44 241 GLU A CA 1
ATOM 1787 C C . GLU A 1 241 ? 21.562 7.645 -6.414 1 98.44 241 GLU A C 1
ATOM 1789 O O . GLU A 1 241 ? 22.25 7.391 -5.422 1 98.44 241 GLU A O 1
ATOM 1794 N N . VAL A 1 242 ? 20.266 7.637 -6.367 1 98.88 242 VAL A N 1
ATOM 1795 C CA . VAL A 1 242 ? 19.516 7.398 -5.137 1 98.88 242 VAL A CA 1
ATOM 1796 C C . VAL A 1 242 ? 19.703 5.949 -4.695 1 98.88 242 VAL A C 1
ATOM 1798 O O . VAL A 1 242 ? 19.969 5.684 -3.521 1 98.88 242 VAL A O 1
ATOM 1801 N N . VAL A 1 243 ? 19.578 5 -5.605 1 98.69 243 VAL A N 1
ATOM 1802 C CA . VAL A 1 243 ? 19.656 3.576 -5.293 1 98.69 243 VAL A CA 1
ATOM 1803 C C . VAL A 1 243 ? 21.062 3.244 -4.797 1 98.69 243 VAL A C 1
ATOM 1805 O O . VAL A 1 243 ? 21.234 2.494 -3.83 1 98.69 243 VAL A O 1
ATOM 1808 N N . ASN A 1 244 ? 22.109 3.824 -5.43 1 97.94 244 ASN A N 1
ATOM 1809 C CA . ASN A 1 244 ? 23.484 3.602 -5.004 1 97.94 244 ASN A CA 1
ATOM 1810 C C . ASN A 1 244 ? 23.75 4.18 -3.617 1 97.94 244 ASN A C 1
ATOM 1812 O O . ASN A 1 244 ? 24.406 3.551 -2.791 1 97.94 244 ASN A O 1
ATOM 1816 N N . PHE A 1 245 ? 23.281 5.32 -3.361 1 98.06 245 PHE A N 1
ATOM 1817 C CA . PHE A 1 245 ? 23.391 5.918 -2.037 1 98.06 245 PHE A CA 1
ATOM 1818 C C . PHE A 1 245 ? 22.797 5.004 -0.973 1 98.06 245 PHE A C 1
ATOM 1820 O O . PHE A 1 245 ? 23.406 4.789 0.078 1 98.06 245 PHE A O 1
ATOM 1827 N N . ALA A 1 246 ? 21.562 4.527 -1.238 1 98 246 ALA A N 1
ATOM 1828 C CA . ALA A 1 246 ? 20.797 3.762 -0.258 1 98 246 ALA A CA 1
ATOM 1829 C C . ALA A 1 246 ? 21.453 2.418 0.026 1 98 246 ALA A C 1
ATOM 1831 O O . ALA A 1 246 ? 21.422 1.926 1.156 1 98 246 ALA A O 1
ATOM 1832 N N . GLY A 1 247 ? 22.062 1.808 -1.11 1 96.38 247 GLY A N 1
ATOM 1833 C CA . GLY A 1 247 ? 22.578 0.459 -0.965 1 96.38 247 GLY A CA 1
ATOM 1834 C C . GLY A 1 247 ? 21.5 -0.591 -0.833 1 96.38 247 GLY A C 1
ATOM 1835 O O . GLY A 1 247 ? 20.328 -0.26 -0.643 1 96.38 247 GLY A O 1
ATOM 1836 N N . ASP A 1 248 ? 21.891 -1.871 -1.065 1 94.94 248 ASP A N 1
ATOM 1837 C CA . ASP A 1 248 ? 21.031 -3.035 -0.858 1 94.94 248 ASP A CA 1
ATOM 1838 C C . ASP A 1 248 ? 19.781 -2.961 -1.73 1 94.94 248 ASP A C 1
ATOM 1840 O O . ASP A 1 248 ? 18.688 -3.297 -1.282 1 94.94 248 ASP A O 1
ATOM 1844 N N . GLY A 1 249 ? 19.906 -2.355 -2.85 1 96.75 249 GLY A N 1
ATOM 1845 C CA . GLY A 1 249 ? 18.844 -2.385 -3.842 1 96.75 249 GLY A CA 1
ATOM 1846 C C . GLY A 1 249 ? 17.953 -1.154 -3.801 1 96.75 249 GLY A C 1
ATOM 1847 O O . GLY A 1 249 ? 16.984 -1.05 -4.566 1 96.75 249 GLY A O 1
ATOM 1848 N N . GLY A 1 250 ? 18.172 -0.216 -2.834 1 98.5 250 GLY A N 1
ATOM 1849 C CA . GLY A 1 250 ? 17.375 1.002 -2.84 1 98.5 250 GLY A CA 1
ATOM 1850 C C . GLY A 1 250 ? 16.953 1.441 -1.452 1 98.5 250 GLY A C 1
ATOM 1851 O O . GLY A 1 250 ? 17.453 0.923 -0.45 1 98.5 250 GLY A O 1
ATOM 1852 N N . LEU A 1 251 ? 16.062 2.395 -1.383 1 98.88 251 LEU A N 1
ATOM 1853 C CA . LEU A 1 251 ? 15.578 3.012 -0.152 1 98.88 251 LEU A CA 1
ATOM 1854 C C . LEU A 1 251 ? 14.648 2.062 0.602 1 98.88 251 LEU A C 1
ATOM 1856 O O . LEU A 1 251 ? 13.914 1.288 -0.013 1 98.88 251 LEU A O 1
ATOM 1860 N N . ALA A 1 252 ? 14.719 2.189 1.906 1 98.81 252 ALA A N 1
ATOM 1861 C CA . ALA A 1 252 ? 13.758 1.462 2.736 1 98.81 252 ALA A CA 1
ATOM 1862 C C . ALA A 1 252 ? 12.367 2.094 2.654 1 98.81 252 ALA A C 1
ATOM 1864 O O . ALA A 1 252 ? 11.359 1.393 2.705 1 98.81 252 ALA A O 1
ATOM 1865 N N . ALA A 1 253 ? 12.359 3.396 2.531 1 98.94 253 ALA A N 1
ATOM 1866 C CA . ALA A 1 253 ? 11.094 4.113 2.377 1 98.94 253 ALA A CA 1
ATOM 1867 C C . ALA A 1 253 ? 11.297 5.43 1.629 1 98.94 253 ALA A C 1
ATOM 1869 O O . ALA A 1 253 ? 12.414 5.957 1.58 1 98.94 253 ALA A O 1
ATOM 1870 N N . VAL A 1 254 ? 10.227 5.883 1.049 1 98.94 254 VAL A N 1
ATOM 1871 C CA . VAL A 1 254 ? 10.211 7.195 0.41 1 98.94 254 VAL A CA 1
ATOM 1872 C C . VAL A 1 254 ? 8.93 7.938 0.78 1 98.94 254 VAL A C 1
ATOM 1874 O O . VAL A 1 254 ? 7.844 7.355 0.762 1 98.94 254 VAL A O 1
ATOM 1877 N N . LEU A 1 255 ? 9.023 9.125 1.283 1 98.94 255 LEU A N 1
ATOM 1878 C CA . LEU A 1 255 ? 7.902 10.031 1.495 1 98.94 255 LEU A CA 1
ATOM 1879 C C . LEU A 1 255 ? 7.758 11 0.323 1 98.94 255 LEU A C 1
ATOM 1881 O O . LEU A 1 255 ? 8.727 11.641 -0.082 1 98.94 255 LEU A O 1
ATOM 1885 N N . ILE A 1 256 ? 6.598 11.086 -0.234 1 98.88 256 ILE A N 1
ATOM 1886 C CA . ILE A 1 256 ? 6.359 11.969 -1.373 1 98.88 256 ILE A CA 1
ATOM 1887 C C . ILE A 1 256 ? 5.594 13.203 -0.916 1 98.88 256 ILE A C 1
ATOM 1889 O O . ILE A 1 256 ? 4.379 13.148 -0.707 1 98.88 256 ILE A O 1
ATOM 1893 N N . CYS A 1 257 ? 6.23 14.297 -0.904 1 97.94 257 CYS A N 1
ATOM 1894 C CA . CYS A 1 257 ? 5.68 15.531 -0.365 1 97.94 257 CYS A CA 1
ATOM 1895 C C . CYS A 1 257 ? 5.305 16.5 -1.485 1 97.94 257 CYS A C 1
ATOM 1897 O O . CYS A 1 257 ? 5.496 17.703 -1.359 1 97.94 257 CYS A O 1
ATOM 1899 N N . THR A 1 258 ? 4.875 15.992 -2.6 1 96.25 258 THR A N 1
ATOM 1900 C CA . THR A 1 258 ? 4.41 16.766 -3.748 1 96.25 258 THR A CA 1
ATOM 1901 C C . THR A 1 258 ? 3.191 16.109 -4.387 1 96.25 258 THR A C 1
ATOM 1903 O O . THR A 1 258 ? 2.918 14.93 -4.148 1 96.25 258 THR A O 1
ATOM 1906 N N . ASP A 1 259 ? 2.49 16.828 -5.223 1 95.75 259 ASP A N 1
ATOM 1907 C CA . ASP A 1 259 ? 1.314 16.312 -5.91 1 95.75 259 ASP A CA 1
ATOM 1908 C C . ASP A 1 259 ? 1.69 15.703 -7.258 1 95.75 259 ASP A C 1
ATOM 1910 O O . ASP A 1 259 ? 0.817 15.281 -8.023 1 95.75 259 ASP A O 1
ATOM 1914 N N . SER A 1 260 ? 2.971 15.68 -7.555 1 97 260 SER A N 1
ATOM 1915 C CA . SER A 1 260 ? 3.391 15.172 -8.852 1 97 260 SER A CA 1
ATOM 1916 C C . SER A 1 260 ? 3.094 13.688 -8.992 1 97 260 SER A C 1
ATOM 1918 O O . SER A 1 260 ? 3.709 12.859 -8.312 1 97 260 SER A O 1
ATOM 1920 N N . VAL A 1 261 ? 2.191 13.383 -9.945 1 98 261 VAL A N 1
ATOM 1921 C CA . VAL A 1 261 ? 1.825 11.992 -10.188 1 98 261 VAL A CA 1
ATOM 1922 C C . VAL A 1 261 ? 3.016 11.242 -10.789 1 98 261 VAL A C 1
ATOM 1924 O O . VAL A 1 261 ? 3.295 10.102 -10.398 1 98 261 VAL A O 1
ATOM 1927 N N . LYS A 1 262 ? 3.723 11.914 -11.625 1 97.81 262 LYS A N 1
ATOM 1928 C CA . LYS A 1 262 ? 4.891 11.32 -12.273 1 97.81 262 LYS A CA 1
ATOM 1929 C C . LYS A 1 262 ? 5.973 10.992 -11.25 1 97.81 262 LYS A C 1
ATOM 1931 O O . LYS A 1 262 ? 6.559 9.906 -11.289 1 97.81 262 LYS A O 1
ATOM 1936 N N . ALA A 1 263 ? 6.234 11.922 -10.328 1 98.19 263 ALA A N 1
ATOM 1937 C CA . ALA A 1 263 ? 7.246 11.695 -9.297 1 98.19 263 ALA A CA 1
ATOM 1938 C C . ALA A 1 263 ? 6.836 10.562 -8.359 1 98.19 263 ALA A C 1
ATOM 1940 O O . ALA A 1 263 ? 7.676 9.766 -7.938 1 98.19 263 ALA A O 1
ATOM 1941 N N . THR A 1 264 ? 5.586 10.555 -8.078 1 98.56 264 THR A N 1
ATOM 1942 C CA . THR A 1 264 ? 5.074 9.508 -7.199 1 98.56 264 THR A CA 1
ATOM 1943 C C . THR A 1 264 ? 5.227 8.133 -7.852 1 98.56 264 THR A C 1
ATOM 1945 O O . THR A 1 264 ? 5.664 7.18 -7.211 1 98.56 264 THR A O 1
ATOM 1948 N N . GLU A 1 265 ? 4.855 8.031 -9.109 1 98.44 265 GLU A N 1
ATOM 1949 C CA . GLU A 1 265 ? 5.031 6.773 -9.828 1 98.44 265 GLU A CA 1
ATOM 1950 C C . GLU A 1 265 ? 6.504 6.371 -9.875 1 98.44 265 GLU A C 1
ATOM 1952 O O . GLU A 1 265 ? 6.844 5.215 -9.617 1 98.44 265 GLU A O 1
ATOM 1957 N N . TRP A 1 266 ? 7.363 7.32 -10.203 1 98.62 266 TRP A N 1
ATOM 1958 C CA . TRP A 1 266 ? 8.797 7.102 -10.312 1 98.62 266 TRP A CA 1
ATOM 1959 C C . TRP A 1 266 ? 9.391 6.637 -8.984 1 98.62 266 TRP A C 1
ATOM 1961 O O . TRP A 1 266 ? 10.352 5.863 -8.961 1 98.62 266 TRP A O 1
ATOM 1971 N N . SER A 1 267 ? 8.812 7.016 -7.883 1 98.81 267 SER A N 1
ATOM 1972 C CA . SER A 1 267 ? 9.336 6.75 -6.547 1 98.81 267 SER A CA 1
ATOM 1973 C C . SER A 1 267 ? 9.469 5.25 -6.297 1 98.81 267 SER A C 1
ATOM 1975 O O . SER A 1 267 ? 10.367 4.816 -5.57 1 98.81 267 SER A O 1
ATOM 1977 N N . LEU A 1 268 ? 8.617 4.453 -6.863 1 98.88 268 LEU A N 1
ATOM 1978 C CA . LEU A 1 268 ? 8.664 3.01 -6.641 1 98.88 268 LEU A CA 1
ATOM 1979 C C . LEU A 1 268 ? 9.984 2.428 -7.133 1 98.88 268 LEU A C 1
ATOM 1981 O O . LEU A 1 268 ? 10.469 1.44 -6.578 1 98.88 268 LEU A O 1
ATOM 1985 N N . LYS A 1 269 ? 10.57 3.02 -8.156 1 98.69 269 LYS A N 1
ATOM 1986 C CA . LYS A 1 269 ? 11.828 2.529 -8.727 1 98.69 269 LYS A CA 1
ATOM 1987 C C . LYS A 1 269 ? 12.992 2.76 -7.773 1 98.69 269 LYS A C 1
ATOM 1989 O O . LYS A 1 269 ? 14.055 2.158 -7.93 1 98.69 269 LYS A O 1
ATOM 1994 N N . LEU A 1 270 ? 12.812 3.619 -6.789 1 98.88 270 LEU A N 1
ATOM 1995 C CA . LEU A 1 270 ? 13.883 3.994 -5.867 1 98.88 270 LEU A CA 1
ATOM 1996 C C . LEU A 1 270 ? 13.945 3.027 -4.688 1 98.88 270 LEU A C 1
ATOM 1998 O O . LEU A 1 270 ? 14.906 3.043 -3.918 1 98.88 270 LEU A O 1
ATOM 2002 N N . LEU A 1 271 ? 12.969 2.215 -4.523 1 98.81 271 LEU A N 1
ATOM 2003 C CA . LEU A 1 271 ? 12.797 1.409 -3.32 1 98.81 271 LEU A CA 1
ATOM 2004 C C . LEU A 1 271 ? 13.445 0.038 -3.484 1 98.81 271 LEU A C 1
ATOM 2006 O O . LEU A 1 271 ? 13.43 -0.533 -4.578 1 98.81 271 LEU A O 1
ATOM 2010 N N . ARG A 1 272 ? 13.984 -0.461 -2.418 1 98.31 272 ARG A N 1
ATOM 2011 C CA . ARG A 1 272 ? 14.414 -1.854 -2.352 1 98.31 272 ARG A CA 1
ATOM 2012 C C . ARG A 1 272 ? 13.219 -2.793 -2.256 1 98.31 272 ARG A C 1
ATOM 2014 O O . ARG A 1 272 ? 12.086 -2.348 -2.057 1 98.31 272 ARG A O 1
ATOM 2021 N N . THR A 1 273 ? 13.438 -4.098 -2.436 1 97.75 273 THR A N 1
ATOM 2022 C CA . THR A 1 273 ? 12.391 -5.09 -2.232 1 97.75 273 THR A CA 1
ATOM 2023 C C . THR A 1 273 ? 11.75 -4.93 -0.854 1 97.75 273 THR A C 1
ATOM 2025 O O . THR A 1 273 ? 12.453 -4.75 0.142 1 97.75 273 THR A O 1
ATOM 2028 N N . ARG A 1 274 ? 10.391 -4.895 -0.87 1 97.44 274 ARG A N 1
ATOM 2029 C CA . ARG A 1 274 ? 9.578 -4.75 0.335 1 97.44 274 ARG A CA 1
ATOM 2030 C C . ARG A 1 274 ? 9.711 -3.352 0.922 1 97.44 274 ARG A C 1
ATOM 2032 O O . ARG A 1 274 ? 9.477 -3.146 2.115 1 97.44 274 ARG A O 1
ATOM 2039 N N . GLY A 1 275 ? 10.242 -2.395 0.115 1 98.44 275 GLY A N 1
ATOM 2040 C CA . GLY A 1 275 ? 10.266 -1 0.523 1 98.44 275 GLY A CA 1
ATOM 2041 C C . GLY A 1 275 ? 8.883 -0.392 0.648 1 98.44 275 GLY A C 1
ATOM 2042 O O . GLY A 1 275 ? 7.895 -1.004 0.244 1 98.44 275 GLY A O 1
ATOM 2043 N N . VAL A 1 276 ? 8.828 0.815 1.234 1 98.88 276 VAL A N 1
ATOM 2044 C CA . VAL A 1 276 ? 7.539 1.429 1.545 1 98.88 276 VAL A CA 1
ATOM 2045 C C . VAL A 1 276 ? 7.457 2.811 0.899 1 98.88 276 VAL A C 1
ATOM 2047 O O . VAL A 1 276 ? 8.391 3.607 1.001 1 98.88 276 VAL A O 1
ATOM 2050 N N . CYS A 1 277 ? 6.438 3.029 0.193 1 98.94 277 CYS A N 1
ATOM 2051 C CA . CYS A 1 277 ? 6.098 4.328 -0.381 1 98.94 277 CYS A CA 1
ATOM 2052 C C . CYS A 1 277 ? 4.973 4.992 0.401 1 98.94 277 CYS A C 1
ATOM 2054 O O . CYS A 1 277 ? 3.908 4.402 0.591 1 98.94 277 CYS A O 1
ATOM 2056 N N . VAL A 1 278 ? 5.145 6.203 0.872 1 98.94 278 VAL A N 1
ATOM 2057 C CA . VAL A 1 278 ? 4.121 6.953 1.593 1 98.94 278 VAL A CA 1
ATOM 2058 C C . VAL A 1 278 ? 3.846 8.273 0.877 1 98.94 278 VAL A C 1
ATOM 2060 O O . VAL A 1 278 ? 4.48 9.289 1.17 1 98.94 278 VAL A O 1
ATOM 2063 N N . PRO A 1 279 ? 2.922 8.273 0.01 1 98.88 279 PRO A N 1
ATOM 2064 C CA . PRO A 1 279 ? 2.551 9.547 -0.619 1 98.88 279 PRO A CA 1
ATOM 2065 C C . PRO A 1 279 ? 1.787 10.469 0.326 1 98.88 279 PRO A C 1
ATOM 2067 O O . PRO A 1 279 ? 0.851 10.031 1 1 98.88 279 PRO A O 1
ATOM 2070 N N . LEU A 1 280 ? 2.184 11.695 0.337 1 98.38 280 LEU A N 1
ATOM 2071 C CA . LEU A 1 280 ? 1.555 12.656 1.232 1 98.38 280 LEU A CA 1
ATOM 2072 C C . LEU A 1 280 ? 0.9 13.789 0.442 1 98.38 280 LEU A C 1
ATOM 2074 O O . LEU A 1 280 ? 0.12 14.57 0.994 1 98.38 280 LEU A O 1
ATOM 2078 N N . GLY A 1 281 ? 1.254 13.945 -0.833 1 96 281 GLY A N 1
ATOM 2079 C CA . GLY A 1 281 ? 0.503 14.844 -1.696 1 96 281 GLY A CA 1
ATOM 2080 C C . GLY A 1 281 ? -0.903 14.359 -1.987 1 96 281 GLY A C 1
ATOM 2081 O O . GLY A 1 281 ? -1.224 13.195 -1.742 1 96 281 GLY A O 1
ATOM 2082 N N . LEU A 1 282 ? -1.759 15.258 -2.488 1 95 282 LEU A N 1
ATOM 2083 C CA . LEU A 1 282 ? -3.15 14.93 -2.785 1 95 282 LEU A CA 1
ATOM 2084 C C . LEU A 1 282 ? -3.516 15.359 -4.203 1 95 282 LEU A C 1
ATOM 2086 O O . LEU A 1 282 ? -4.363 16.234 -4.398 1 95 282 LEU A O 1
ATOM 2090 N N . PRO A 1 283 ? -2.9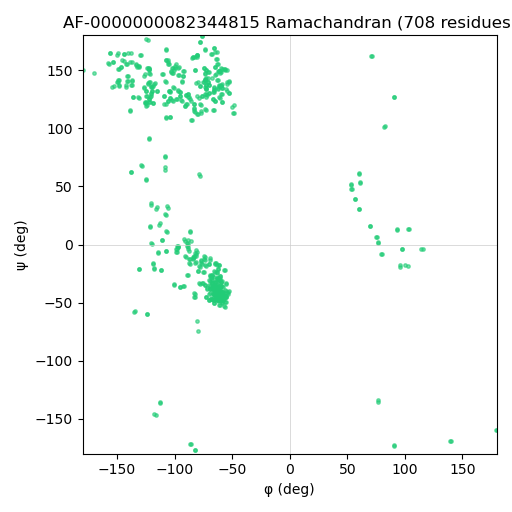47 14.703 -5.141 1 95.5 283 PRO A N 1
ATOM 2091 C CA . PRO A 1 283 ? -3.332 15.07 -6.504 1 95.5 283 PRO A CA 1
ATOM 2092 C C . PRO A 1 283 ? -4.793 14.742 -6.812 1 95.5 283 PRO A C 1
ATOM 2094 O O . PRO A 1 283 ? -5.242 13.617 -6.578 1 95.5 283 PRO A O 1
ATOM 2097 N N . VAL A 1 284 ? -5.469 15.648 -7.434 1 92.62 284 VAL A N 1
ATOM 2098 C CA . VAL A 1 284 ? -6.891 15.516 -7.73 1 92.62 284 VAL A CA 1
ATOM 2099 C C . VAL A 1 284 ? -7.109 14.344 -8.688 1 92.62 284 VAL A C 1
ATOM 2101 O O . VAL A 1 284 ? -8.109 13.625 -8.578 1 92.62 284 VAL A O 1
ATOM 2104 N N . GLU A 1 285 ? -6.172 14.094 -9.539 1 95.31 285 GLU A N 1
ATOM 2105 C CA . GLU A 1 285 ? -6.324 13.039 -10.539 1 95.31 285 GLU A CA 1
ATOM 2106 C C . GLU A 1 285 ? -6.016 11.664 -9.953 1 95.31 285 GLU A C 1
ATOM 2108 O O . GLU A 1 285 ? -6.25 10.641 -10.594 1 95.31 285 GLU A O 1
ATOM 2113 N N . GLY A 1 286 ? -5.496 11.625 -8.773 1 97.56 286 GLY A N 1
ATOM 2114 C CA . GLY A 1 286 ? -5.109 10.367 -8.148 1 97.56 286 GLY A CA 1
ATOM 2115 C C . GLY A 1 286 ? -3.68 9.969 -8.445 1 97.56 286 GLY A C 1
ATOM 2116 O O . GLY A 1 286 ? -2.896 10.773 -8.953 1 97.56 286 GLY A O 1
ATOM 2117 N N . PHE A 1 287 ? -3.363 8.758 -8.016 1 98.69 287 PHE A N 1
ATOM 2118 C CA . PHE A 1 287 ? -2.021 8.219 -8.211 1 98.69 287 PHE A CA 1
ATOM 2119 C C . PHE A 1 287 ? -1.992 7.23 -9.367 1 98.69 287 PHE A C 1
ATOM 2121 O O . PHE A 1 287 ? -3.004 6.594 -9.672 1 98.69 287 PHE A O 1
ATOM 2128 N N . LYS A 1 288 ? -0.91 7.121 -9.961 1 98.5 288 LYS A N 1
ATOM 2129 C CA . LYS A 1 288 ? -0.557 6.043 -10.875 1 98.5 288 LYS A CA 1
ATOM 2130 C C . LYS A 1 288 ? 0.663 5.273 -10.375 1 98.5 288 LYS A C 1
ATOM 2132 O O . LYS A 1 288 ? 1.622 5.871 -9.883 1 98.5 288 LYS A O 1
ATOM 2137 N N . PHE A 1 289 ? 0.576 3.977 -10.445 1 98.75 289 PHE A N 1
ATOM 2138 C CA . PHE A 1 289 ? 1.698 3.154 -10.008 1 98.75 289 PHE A CA 1
ATOM 2139 C C . PHE A 1 289 ? 1.945 2.012 -10.992 1 98.75 289 PHE A C 1
ATOM 2141 O O . PHE A 1 289 ? 0.999 1.405 -11.492 1 98.75 289 PHE A O 1
ATOM 2148 N N . SER A 1 290 ? 3.191 1.708 -11.227 1 98.31 290 SER A N 1
ATOM 2149 C CA . SER A 1 290 ? 3.559 0.525 -12 1 98.31 290 SER A CA 1
ATOM 2150 C C . SER A 1 290 ? 3.152 -0.755 -11.273 1 98.31 290 SER A C 1
ATOM 2152 O O . SER A 1 290 ? 3.574 -0.994 -10.141 1 98.31 290 SER A O 1
ATOM 2154 N N . ALA A 1 291 ? 2.354 -1.585 -11.961 1 97.75 291 ALA A N 1
ATOM 2155 C CA . ALA A 1 291 ? 1.971 -2.875 -11.391 1 97.75 291 ALA A CA 1
ATOM 2156 C C . ALA A 1 291 ? 3.189 -3.775 -11.211 1 97.75 291 ALA A C 1
ATOM 2158 O O . ALA A 1 291 ? 3.32 -4.457 -10.188 1 97.75 291 ALA A O 1
ATOM 2159 N N . PHE A 1 292 ? 4.055 -3.754 -12.156 1 96.12 292 PHE A N 1
ATOM 2160 C CA . PHE A 1 292 ? 5.246 -4.594 -12.125 1 96.12 292 PHE A CA 1
ATOM 2161 C C . PHE A 1 292 ? 6.137 -4.23 -10.945 1 96.12 292 PHE A C 1
ATOM 2163 O O . PHE A 1 292 ? 6.562 -5.105 -10.188 1 96.12 292 PHE A O 1
ATOM 2170 N N . ASP A 1 293 ? 6.406 -2.916 -10.75 1 97.94 293 ASP A N 1
ATOM 2171 C CA . ASP A 1 293 ? 7.254 -2.506 -9.633 1 97.94 293 ASP A CA 1
ATOM 2172 C C . ASP A 1 293 ? 6.633 -2.902 -8.297 1 97.94 293 ASP A C 1
ATOM 2174 O O . ASP A 1 293 ? 7.309 -3.465 -7.43 1 97.94 293 ASP A O 1
ATOM 2178 N N . LEU A 1 294 ? 5.34 -2.594 -8.164 1 98.75 294 LEU A N 1
ATOM 2179 C CA . LEU A 1 294 ? 4.648 -2.855 -6.906 1 98.75 294 LEU A CA 1
ATOM 2180 C C . LEU A 1 294 ? 4.676 -4.344 -6.57 1 98.75 294 LEU A C 1
ATOM 2182 O O . LEU A 1 294 ? 5.008 -4.723 -5.445 1 98.75 294 LEU A O 1
ATOM 2186 N N . ILE A 1 295 ? 4.359 -5.199 -7.504 1 98 295 ILE A N 1
ATOM 2187 C CA . ILE A 1 295 ? 4.141 -6.617 -7.242 1 98 295 ILE A CA 1
ATOM 2188 C C . ILE A 1 295 ? 5.48 -7.348 -7.211 1 98 295 ILE A C 1
ATOM 2190 O O . ILE A 1 295 ? 5.754 -8.117 -6.285 1 98 295 ILE A O 1
ATOM 2194 N N . PHE A 1 296 ? 6.391 -7.059 -8.102 1 96.56 296 PHE A N 1
ATOM 2195 C CA . PHE A 1 296 ? 7.602 -7.859 -8.242 1 96.56 296 PHE A CA 1
ATOM 2196 C C . PHE A 1 296 ? 8.617 -7.492 -7.168 1 96.56 296 PHE A C 1
ATOM 2198 O O . PHE A 1 296 ? 9.508 -8.281 -6.855 1 96.56 296 PHE A O 1
ATOM 2205 N N . LYS A 1 297 ? 8.516 -6.297 -6.621 1 97.75 297 LYS A N 1
ATOM 2206 C CA . LYS A 1 297 ? 9.375 -5.922 -5.496 1 97.75 297 LYS A CA 1
ATOM 2207 C C . LYS A 1 297 ? 8.641 -6.09 -4.168 1 97.75 297 LYS A C 1
ATOM 2209 O O . LYS A 1 297 ? 9.211 -5.836 -3.105 1 97.75 297 LYS A O 1
ATOM 2214 N N . GLN A 1 298 ? 7.352 -6.461 -4.316 1 98.25 298 GLN A N 1
ATOM 2215 C CA . GLN A 1 298 ? 6.52 -6.605 -3.129 1 98.25 298 GLN A CA 1
ATOM 2216 C C . GLN A 1 298 ? 6.559 -5.344 -2.273 1 98.25 298 GLN A C 1
ATOM 2218 O O . GLN A 1 298 ? 6.836 -5.406 -1.073 1 98.25 298 GLN A O 1
ATOM 2223 N N . LEU A 1 299 ? 6.301 -4.238 -2.912 1 98.75 299 LEU A N 1
ATOM 2224 C CA . LEU A 1 299 ? 6.312 -2.941 -2.24 1 98.75 299 LEU A CA 1
ATOM 2225 C C . LEU A 1 299 ? 5.008 -2.711 -1.484 1 98.75 299 LEU A C 1
ATOM 2227 O O . LEU A 1 299 ? 4.031 -3.439 -1.684 1 98.75 299 LEU A O 1
ATOM 2231 N N . SER A 1 300 ? 5.031 -1.773 -0.587 1 98.75 300 SER A N 1
ATOM 2232 C CA . SER A 1 300 ? 3.84 -1.304 0.113 1 98.75 300 SER A CA 1
ATOM 2233 C C . SER A 1 300 ? 3.609 0.185 -0.124 1 98.75 300 SER A C 1
ATOM 2235 O O . SER A 1 300 ? 4.547 0.982 -0.05 1 98.75 300 SER A O 1
ATOM 2237 N N . ILE A 1 301 ? 2.455 0.521 -0.484 1 98.94 301 ILE A N 1
ATOM 2238 C CA . ILE A 1 301 ? 2.016 1.912 -0.527 1 98.94 301 ILE A CA 1
ATOM 2239 C C . ILE A 1 301 ? 1.077 2.193 0.644 1 98.94 301 ILE A C 1
ATOM 2241 O O . ILE A 1 301 ? 0.043 1.538 0.789 1 98.94 301 ILE A O 1
ATOM 2245 N N . LYS A 1 302 ? 1.438 3.184 1.45 1 98.81 302 LYS A N 1
ATOM 2246 C CA . LYS A 1 302 ? 0.703 3.439 2.686 1 98.81 302 LYS A CA 1
ATOM 2247 C C . LYS A 1 302 ? 0.092 4.836 2.682 1 98.81 302 LYS A C 1
ATOM 2249 O O . LYS A 1 302 ? 0.807 5.832 2.549 1 98.81 302 LYS A O 1
ATOM 2254 N N . GLY A 1 303 ? -1.203 4.836 2.828 1 98.75 303 GLY A N 1
ATOM 2255 C CA . GLY A 1 303 ? -1.84 6.113 3.102 1 98.75 303 GLY A CA 1
ATOM 2256 C C . GLY A 1 303 ? -1.599 6.609 4.516 1 98.75 303 GLY A C 1
ATOM 2257 O O . GLY A 1 303 ? -1.585 5.82 5.461 1 98.75 303 GLY A O 1
ATOM 2258 N N . SER A 1 304 ? -1.417 7.898 4.539 1 98.31 304 SER A N 1
ATOM 2259 C CA . SER A 1 304 ? -1.235 8.531 5.844 1 98.31 304 SER A CA 1
ATOM 2260 C C . SER A 1 304 ? -1.994 9.852 5.93 1 98.31 304 SER A C 1
ATOM 2262 O O . SER A 1 304 ? -1.77 10.758 5.125 1 98.31 304 SER A O 1
ATOM 2264 N N . LEU A 1 305 ? -2.898 10.023 6.676 1 95 305 LEU A N 1
ATOM 2265 C CA . LEU A 1 305 ? -3.729 11.219 6.777 1 95 305 LEU A CA 1
ATOM 2266 C C . LEU A 1 305 ? -3.029 12.305 7.59 1 95 305 LEU A C 1
ATOM 2268 O O . LEU A 1 305 ? -2.781 13.398 7.086 1 95 305 LEU A O 1
ATOM 2272 N N . VAL A 1 306 ? -2.68 12.422 8.766 1 96.12 306 VAL A N 1
ATOM 2273 C CA . VAL A 1 306 ? -2.061 13.344 9.711 1 96.12 306 VAL A CA 1
ATOM 2274 C C . VAL A 1 306 ? -1.973 12.688 11.086 1 96.12 306 VAL A C 1
ATOM 2276 O O . VAL A 1 306 ? -2.816 11.859 11.445 1 96.12 306 VAL A O 1
ATOM 2279 N N . ALA A 1 307 ? -1.012 13.047 11.812 1 97.5 307 ALA A N 1
ATOM 2280 C CA . ALA A 1 307 ? -0.818 12.445 13.125 1 97.5 307 ALA A CA 1
ATOM 2281 C C . ALA A 1 307 ? -1.89 12.914 14.109 1 97.5 307 ALA A C 1
ATOM 2283 O O . ALA A 1 307 ? -2.352 14.055 14.031 1 97.5 307 ALA A O 1
ATOM 2284 N N . ASN A 1 308 ? -2.305 12.031 14.953 1 96.62 308 ASN A N 1
ATOM 2285 C CA . ASN A 1 308 ? -3.225 12.414 16.016 1 96.62 308 ASN A CA 1
ATOM 2286 C C . ASN A 1 308 ? -2.49 13.039 17.203 1 96.62 308 ASN A C 1
ATOM 2288 O O . ASN A 1 308 ? -1.285 13.289 17.125 1 96.62 308 ASN A O 1
ATOM 2292 N N . GLN A 1 309 ? -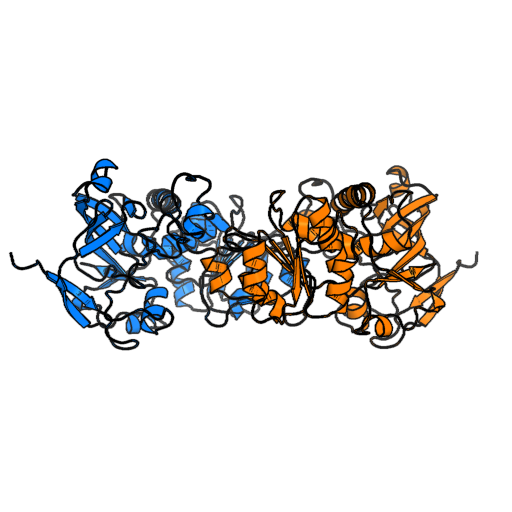3.215 13.367 18.234 1 97.06 309 GLN A N 1
ATOM 2293 C CA . GLN A 1 309 ? -2.701 14.125 19.375 1 97.06 309 GLN A CA 1
ATOM 2294 C C . GLN A 1 309 ? -1.511 13.422 20.016 1 97.06 309 GLN A C 1
ATOM 2296 O O . GLN A 1 309 ? -0.488 14.047 20.297 1 97.06 309 GLN A O 1
ATOM 2301 N N . ARG A 1 310 ? -1.606 12.117 20.219 1 96.62 310 ARG A N 1
ATOM 2302 C CA . ARG A 1 310 ? -0.53 11.352 20.844 1 96.62 310 ARG A CA 1
ATOM 2303 C C . ARG A 1 310 ? 0.739 11.406 20 1 96.62 310 ARG A C 1
ATOM 2305 O O . ARG A 1 310 ? 1.826 11.664 20.516 1 96.62 310 ARG A O 1
ATOM 2312 N N . LEU A 1 311 ? 0.585 11.18 18.75 1 97.38 311 LEU A N 1
ATOM 2313 C CA . LEU A 1 311 ? 1.729 11.172 17.844 1 97.38 311 LEU A CA 1
ATOM 2314 C C . LEU A 1 311 ? 2.377 12.547 17.781 1 97.38 311 LEU A C 1
ATOM 2316 O O . LEU A 1 311 ? 3.604 12.656 17.719 1 97.38 311 LEU A O 1
ATOM 2320 N N . VAL A 1 312 ? 1.598 13.602 17.766 1 98.38 312 VAL A N 1
ATOM 2321 C CA . VAL A 1 312 ? 2.15 14.945 17.688 1 98.38 312 VAL A CA 1
ATOM 2322 C C . VAL A 1 312 ? 2.854 15.289 19 1 98.38 312 VAL A C 1
ATOM 2324 O O . VAL A 1 312 ? 3.867 15.992 19 1 98.38 312 VAL A O 1
ATOM 2327 N N . THR A 1 313 ? 2.318 14.797 20.078 1 97.62 313 THR A N 1
ATOM 2328 C CA . THR A 1 313 ? 3.012 14.969 21.344 1 97.62 313 THR A CA 1
ATOM 2329 C C . THR A 1 313 ? 4.406 14.352 21.297 1 97.62 313 THR A C 1
ATOM 2331 O O . THR A 1 313 ? 5.383 14.969 21.719 1 97.62 313 THR A O 1
ATOM 2334 N N . ASP A 1 314 ? 4.473 13.156 20.719 1 97.25 314 ASP A N 1
ATOM 2335 C CA . ASP A 1 314 ? 5.766 12.5 20.516 1 97.25 314 ASP A CA 1
ATOM 2336 C C . ASP A 1 314 ? 6.648 13.32 19.562 1 97.25 314 ASP A C 1
ATOM 2338 O O . ASP A 1 314 ? 7.855 13.445 19.797 1 97.25 314 ASP A O 1
ATOM 2342 N N . MET A 1 315 ? 6.043 13.828 18.562 1 98.44 315 MET A N 1
ATOM 2343 C CA . MET A 1 315 ? 6.75 14.656 17.594 1 98.44 315 MET A CA 1
ATOM 2344 C C . MET A 1 315 ? 7.41 15.852 18.266 1 98.44 315 MET A C 1
ATOM 2346 O O . MET A 1 315 ? 8.562 16.188 17.984 1 98.44 315 MET A O 1
ATOM 2350 N N . MET A 1 316 ? 6.742 16.5 19.219 1 98.31 316 MET A N 1
ATOM 2351 C CA . MET A 1 316 ? 7.219 17.719 19.859 1 98.31 316 MET A CA 1
ATOM 2352 C C . MET A 1 316 ? 8.461 17.438 20.703 1 98.31 316 MET A C 1
ATOM 2354 O O . MET A 1 316 ? 9.328 18.312 20.844 1 98.31 316 MET A O 1
ATOM 2358 N N . ARG A 1 317 ? 8.562 16.234 21.188 1 97.38 317 ARG A N 1
ATOM 2359 C CA . ARG A 1 317 ? 9.773 15.859 21.906 1 97.38 317 ARG A CA 1
ATOM 2360 C C . ARG A 1 317 ? 10.992 15.875 20.969 1 97.38 317 ARG A C 1
ATOM 2362 O O . ARG A 1 317 ? 12.039 16.406 21.328 1 97.38 317 ARG A O 1
ATOM 2369 N N . VAL A 1 318 ? 10.766 15.375 19.828 1 97.5 318 VAL A N 1
ATOM 2370 C CA . VAL A 1 318 ? 11.852 15.32 18.859 1 97.5 318 VAL A CA 1
ATOM 2371 C C . VAL A 1 318 ? 12.156 16.734 18.344 1 97.5 318 VAL A C 1
ATOM 2373 O O . VAL A 1 318 ? 13.32 17.078 18.125 1 97.5 318 VAL A O 1
ATOM 2376 N N . VAL A 1 319 ? 11.148 17.5 18.156 1 98.38 319 VAL A N 1
ATOM 2377 C CA . VAL A 1 319 ? 11.32 18.891 17.734 1 98.38 319 VAL A CA 1
ATOM 2378 C C . VAL A 1 319 ? 12.242 19.625 18.703 1 98.38 319 VAL A C 1
ATOM 2380 O O . VAL A 1 319 ? 13.18 20.312 18.281 1 98.38 319 VAL A O 1
ATOM 2383 N N . THR A 1 320 ? 12.008 19.406 19.953 1 97.56 320 THR A N 1
ATOM 2384 C CA . THR A 1 320 ? 12.789 20.078 20.984 1 97.56 320 THR A CA 1
ATOM 2385 C C . THR A 1 320 ? 14.203 19.5 21.062 1 97.56 320 THR A C 1
ATOM 2387 O O . THR A 1 320 ? 15.18 20.25 21.078 1 97.56 320 THR A O 1
ATOM 2390 N N . GLU A 1 321 ? 14.297 18.219 21.047 1 97.44 321 GLU A N 1
ATOM 2391 C CA . GLU A 1 321 ? 15.57 17.516 21.203 1 97.44 321 GLU A CA 1
ATOM 2392 C C . GLU A 1 321 ? 16.516 17.797 20.031 1 97.44 321 GLU A C 1
ATOM 2394 O O . GLU A 1 321 ? 17.719 17.953 20.234 1 97.44 321 GLU A O 1
ATOM 2399 N N . LYS A 1 322 ? 15.961 17.922 18.828 1 97.88 322 LYS A N 1
ATOM 2400 C CA . LYS A 1 322 ? 16.797 18 17.641 1 97.88 322 LYS A CA 1
ATOM 2401 C C . LYS A 1 322 ? 16.812 19.406 17.062 1 97.88 322 LYS A C 1
ATOM 2403 O O . LYS A 1 322 ? 17.484 19.672 16.078 1 97.88 322 LYS A O 1
ATOM 2408 N N . ASP A 1 323 ? 15.984 20.266 17.656 1 97 323 ASP A N 1
ATOM 2409 C CA . ASP A 1 323 ? 15.859 21.641 17.203 1 97 323 ASP A CA 1
ATOM 2410 C C . ASP A 1 323 ? 15.375 21.703 15.75 1 97 323 ASP A C 1
ATOM 2412 O O . ASP A 1 323 ? 16.016 22.312 14.898 1 97 323 ASP A O 1
ATOM 2416 N N . ILE A 1 324 ? 14.289 21.031 15.508 1 97.81 324 ILE A N 1
ATOM 2417 C CA . ILE A 1 324 ? 13.68 20.984 14.188 1 97.81 324 ILE A CA 1
ATOM 2418 C C . ILE A 1 324 ? 13.062 22.344 13.852 1 97.81 324 ILE A C 1
ATOM 2420 O O . ILE A 1 324 ? 12.398 22.953 14.695 1 97.81 324 ILE A O 1
ATOM 2424 N N . ARG A 1 325 ? 13.242 22.719 12.625 1 96 325 ARG A N 1
ATOM 2425 C CA . ARG A 1 325 ? 12.742 24.031 12.242 1 96 325 ARG A CA 1
ATOM 2426 C C . ARG A 1 325 ? 12.258 24.031 10.797 1 96 325 ARG A C 1
ATOM 2428 O O . ARG A 1 325 ? 12.758 23.266 9.969 1 96 325 ARG A O 1
ATOM 2435 N N . SER A 1 326 ? 11.336 24.906 10.523 1 96.81 326 SER A N 1
ATOM 2436 C CA . SER A 1 326 ? 10.883 25.219 9.172 1 96.81 326 SER A CA 1
ATOM 2437 C C . SER A 1 326 ? 11.469 26.547 8.688 1 96.81 326 SER A C 1
ATOM 2439 O O . SER A 1 326 ? 11.82 27.406 9.5 1 96.81 326 SER A O 1
ATOM 2441 N N . HIS A 1 327 ? 11.68 26.625 7.398 1 96.38 327 HIS A N 1
ATOM 2442 C CA . HIS A 1 327 ? 11.859 27.938 6.801 1 96.38 327 HIS A CA 1
ATOM 2443 C C . HIS A 1 327 ? 10.539 28.703 6.734 1 96.38 327 HIS A C 1
ATOM 2445 O O . HIS A 1 327 ? 9.625 28.297 6.02 1 96.38 327 HIS A O 1
ATOM 2451 N N . VAL A 1 328 ? 10.5 29.828 7.48 1 97.19 328 VAL A N 1
ATOM 2452 C CA . VAL A 1 328 ? 9.203 30.5 7.59 1 97.19 328 VAL A CA 1
ATOM 2453 C C . VAL A 1 328 ? 9.328 31.953 7.098 1 97.19 328 VAL A C 1
ATOM 2455 O O . VAL A 1 328 ? 10.359 32.594 7.301 1 97.19 328 VAL A O 1
ATOM 2458 N N . THR A 1 329 ? 8.391 32.344 6.422 1 96.62 329 THR A N 1
ATOM 2459 C CA . THR A 1 329 ? 8.141 33.75 6.145 1 96.62 329 THR A CA 1
ATOM 2460 C C . THR A 1 329 ? 6.91 34.25 6.902 1 96.62 329 THR A C 1
ATOM 2462 O O . THR A 1 329 ? 5.809 33.719 6.715 1 96.62 329 THR A O 1
ATOM 2465 N N . THR A 1 330 ? 7.082 35.25 7.75 1 97.81 330 THR A N 1
ATOM 2466 C CA . THR A 1 330 ? 5.996 35.719 8.602 1 97.81 330 THR A CA 1
ATOM 2467 C C . THR A 1 330 ? 5.352 36.969 8.031 1 97.81 330 THR A C 1
ATOM 2469 O O . THR A 1 330 ? 5.988 37.719 7.281 1 97.81 330 THR A O 1
ATOM 2472 N N . MET A 1 331 ? 4.148 37.156 8.305 1 97.75 331 MET A N 1
ATOM 2473 C CA . MET A 1 331 ? 3.404 38.344 7.977 1 97.75 331 MET A CA 1
ATOM 2474 C C . MET A 1 331 ? 2.297 38.625 8.992 1 97.75 331 MET A C 1
ATOM 2476 O O . MET A 1 331 ? 1.934 37.719 9.758 1 97.75 331 MET A O 1
ATOM 2480 N N . SER A 1 332 ? 1.783 39.781 9.023 1 97.88 332 SER A N 1
ATOM 2481 C CA . SER A 1 332 ? 0.686 40.125 9.922 1 97.88 332 SER A CA 1
ATOM 2482 C C . SER A 1 332 ? -0.651 39.656 9.367 1 97.88 332 SER A C 1
ATOM 2484 O O . SER A 1 332 ? -0.745 39.25 8.203 1 97.88 332 SER A O 1
ATOM 2486 N N . LEU A 1 333 ? -1.585 39.594 10.281 1 97.62 333 LEU A N 1
ATOM 2487 C CA . LEU A 1 333 ? -2.939 39.25 9.875 1 97.62 333 LEU A CA 1
ATOM 2488 C C . LEU A 1 333 ? -3.42 40.156 8.742 1 97.62 333 LEU A C 1
ATOM 2490 O O . LEU A 1 333 ? -4.008 39.688 7.766 1 97.62 333 LEU A O 1
ATOM 2494 N N . GLU A 1 334 ? -3.125 41.438 8.758 1 96 334 GLU A N 1
ATOM 2495 C CA . GLU A 1 334 ? -3.543 42.406 7.766 1 96 334 GLU A CA 1
ATOM 2496 C C . GLU A 1 334 ? -2.871 42.156 6.418 1 96 334 GLU A C 1
ATOM 2498 O O . GLU A 1 334 ? -3.477 42.375 5.367 1 96 334 GLU A O 1
ATOM 2503 N N . GLU A 1 335 ? -1.729 41.656 6.488 1 95.62 335 GLU A N 1
ATOM 2504 C CA . GLU A 1 335 ? -0.954 41.406 5.273 1 95.62 335 GLU A CA 1
ATOM 2505 C C . GLU A 1 335 ? -1.365 40.094 4.609 1 95.62 335 GLU A C 1
ATOM 2507 O O . GLU A 1 335 ? -0.947 39.812 3.488 1 95.62 335 GLU A O 1
ATOM 2512 N N . GLY A 1 336 ? -2.234 39.344 5.332 1 96.38 336 GLY A N 1
ATOM 2513 C CA . GLY A 1 336 ? -2.52 38 4.887 1 96.38 336 GLY A CA 1
ATOM 2514 C C . GLY A 1 336 ? -3.646 37.906 3.873 1 96.38 336 GLY A C 1
ATOM 2515 O O . GLY A 1 336 ? -4.078 36.812 3.492 1 96.38 336 GLY A O 1
ATOM 2516 N N . VAL A 1 337 ? -4.117 39.031 3.32 1 95.06 337 VAL A N 1
ATOM 2517 C CA . VAL A 1 337 ? -5.277 39.094 2.436 1 95.06 337 VAL A CA 1
ATOM 2518 C C . VAL A 1 337 ? -4.953 38.375 1.125 1 95.06 337 VAL A C 1
ATOM 2520 O O . VAL A 1 337 ? -5.836 37.781 0.498 1 95.06 337 VAL A O 1
ATOM 2523 N N . ASN A 1 338 ? -3.668 38.312 0.748 1 94.44 338 ASN A N 1
ATOM 2524 C CA . ASN A 1 338 ? -3.264 37.719 -0.515 1 94.44 338 ASN A CA 1
ATOM 2525 C C . ASN A 1 338 ? -2.395 36.469 -0.29 1 94.44 338 ASN A C 1
ATOM 2527 O O . ASN A 1 338 ? -1.486 36.188 -1.075 1 94.44 338 ASN A O 1
ATOM 2531 N N . LEU A 1 339 ? -2.631 35.781 0.793 1 96.69 339 LEU A N 1
ATOM 2532 C CA . LEU A 1 339 ? -1.852 34.594 1.146 1 96.69 339 LEU A CA 1
ATOM 2533 C C . LEU A 1 339 ? -1.892 33.562 0.025 1 96.69 339 LEU A C 1
ATOM 2535 O O . LEU A 1 339 ? -0.857 33 -0.351 1 96.69 339 LEU A O 1
ATOM 2539 N N . PRO A 1 340 ? -3.045 33.219 -0.628 1 96.19 340 PRO A N 1
ATOM 2540 C CA . PRO A 1 340 ? -3.08 32.219 -1.694 1 96.19 340 PRO A CA 1
ATOM 2541 C C . PRO A 1 340 ? -2.184 32.594 -2.877 1 96.19 340 PRO A C 1
ATOM 2543 O O . PRO A 1 340 ? -1.527 31.719 -3.451 1 96.19 340 PRO A O 1
ATOM 2546 N N . GLU A 1 341 ? -2.105 33.844 -3.188 1 94.69 341 GLU A N 1
ATOM 2547 C CA . GLU A 1 341 ? -1.25 34.312 -4.281 1 94.69 341 GLU A CA 1
ATOM 2548 C C . GLU A 1 341 ? 0.226 34.156 -3.924 1 94.69 341 GLU A C 1
ATOM 2550 O O . GLU A 1 341 ? 1.037 33.75 -4.77 1 94.69 341 GLU A O 1
ATOM 2555 N N . LYS A 1 342 ? 0.505 34.5 -2.691 1 94.62 342 LYS A N 1
ATOM 2556 C CA . LYS A 1 342 ? 1.883 34.375 -2.227 1 94.62 342 LYS A CA 1
ATOM 2557 C C . LYS A 1 342 ? 2.311 32.906 -2.213 1 94.62 342 LYS A C 1
ATOM 2559 O O . LYS A 1 342 ? 3.463 32.594 -2.51 1 94.62 342 LYS A O 1
ATOM 2564 N N . TYR A 1 343 ? 1.417 32.094 -1.888 1 94.44 343 TYR A N 1
ATOM 2565 C CA . TYR A 1 343 ? 1.69 30.656 -1.738 1 94.44 343 TYR A CA 1
ATOM 2566 C C . TYR A 1 343 ? 2.064 30.031 -3.076 1 94.44 343 TYR A C 1
ATOM 2568 O O . TYR A 1 343 ? 2.932 29.156 -3.139 1 94.44 343 TYR A O 1
ATOM 2576 N N . ILE A 1 344 ? 1.481 30.422 -4.176 1 91.06 344 ILE A N 1
ATOM 2577 C CA . ILE A 1 344 ? 1.661 29.734 -5.453 1 91.06 344 ILE A CA 1
ATOM 2578 C C . ILE A 1 344 ? 2.873 30.312 -6.18 1 91.06 344 ILE A C 1
ATOM 2580 O O . ILE A 1 344 ? 3.191 29.906 -7.297 1 91.06 344 ILE A O 1
ATOM 2584 N N . ASP A 1 345 ? 3.48 31.281 -5.508 1 89.69 345 ASP A N 1
ATOM 2585 C CA . ASP A 1 345 ? 4.73 31.797 -6.062 1 89.69 345 ASP A CA 1
ATOM 2586 C C . ASP A 1 345 ? 5.766 30.688 -6.203 1 89.69 345 ASP A C 1
ATOM 2588 O O . ASP A 1 345 ? 6.125 30.031 -5.215 1 89.69 345 ASP A O 1
ATOM 2592 N N . PRO A 1 346 ? 6.305 30.422 -7.359 1 82.56 346 PRO A N 1
ATOM 2593 C CA . PRO A 1 346 ? 7.234 29.312 -7.578 1 82.56 346 PRO A CA 1
ATOM 2594 C C . PRO A 1 346 ? 8.539 29.469 -6.793 1 82.56 346 PRO A C 1
ATOM 2596 O O . PRO A 1 346 ? 9.266 28.484 -6.594 1 82.56 346 PRO A O 1
ATOM 2599 N N . CYS A 1 347 ? 8.742 30.672 -6.352 1 84.62 347 CYS A N 1
ATOM 2600 C CA . CYS A 1 347 ? 9.992 30.922 -5.648 1 84.62 347 CYS A CA 1
ATOM 2601 C C . CYS A 1 347 ? 9.797 30.844 -4.141 1 84.62 347 CYS A C 1
ATOM 2603 O O . CYS A 1 347 ? 10.75 31.016 -3.375 1 84.62 347 CYS A O 1
ATOM 2605 N N . LEU A 1 348 ? 8.586 30.625 -3.781 1 86.81 348 LEU A N 1
ATOM 2606 C CA . LEU A 1 348 ? 8.336 30.5 -2.35 1 86.81 348 LEU A CA 1
ATOM 2607 C C . LEU A 1 348 ? 9.156 29.359 -1.745 1 86.81 348 LEU A C 1
ATOM 2609 O O . LEU A 1 348 ? 9.195 28.266 -2.295 1 86.81 348 LEU A O 1
ATOM 2613 N N . LYS A 1 349 ? 9.844 29.688 -0.674 1 88.25 349 LYS A N 1
ATOM 2614 C CA . LYS A 1 349 ? 10.57 28.703 0.124 1 88.25 349 LYS A CA 1
ATOM 2615 C C . LYS A 1 349 ? 9.883 28.484 1.469 1 88.25 349 LYS A C 1
ATOM 2617 O O . LYS A 1 349 ? 9.57 29.438 2.182 1 88.25 349 LYS A O 1
ATOM 2622 N N . GLY A 1 350 ? 9.648 27.297 1.742 1 92.12 350 GLY A N 1
ATOM 2623 C CA . GLY A 1 350 ? 9.188 26.969 3.082 1 92.12 350 GLY A CA 1
ATOM 2624 C C . GLY A 1 350 ? 7.73 27.312 3.318 1 92.12 350 GLY A C 1
ATOM 2625 O O . GLY A 1 350 ? 6.871 27 2.488 1 92.12 350 GLY A O 1
ATOM 2626 N N . ARG A 1 351 ? 7.453 27.922 4.477 1 96 351 ARG A N 1
ATOM 2627 C CA . ARG A 1 351 ? 6.078 28.078 4.941 1 96 351 ARG A CA 1
ATOM 2628 C C . ARG A 1 351 ? 5.73 29.547 5.145 1 96 351 ARG A C 1
ATOM 2630 O O . ARG A 1 351 ? 6.555 30.328 5.637 1 96 351 ARG A O 1
ATOM 2637 N N . LEU A 1 352 ? 4.512 29.938 4.758 1 97.88 352 LEU A N 1
ATOM 2638 C CA . LEU A 1 352 ? 3.949 31.234 5.102 1 97.88 352 LEU A CA 1
ATOM 2639 C C . LEU A 1 352 ? 3.215 31.172 6.438 1 97.88 352 LEU A C 1
ATOM 2641 O O . LEU A 1 352 ? 2.383 30.297 6.656 1 97.88 352 LEU A O 1
ATOM 2645 N N . VAL A 1 353 ? 3.531 32.094 7.336 1 98.62 353 VAL A N 1
ATOM 2646 C CA . VAL A 1 353 ? 2.969 32.062 8.68 1 98.62 353 VAL A CA 1
ATOM 2647 C C . VAL A 1 353 ? 2.438 33.469 9.031 1 98.62 353 VAL A C 1
ATOM 2649 O O . VAL A 1 353 ? 3.15 34.469 8.898 1 98.62 353 VAL A O 1
ATOM 2652 N N . VAL A 1 354 ? 1.223 33.531 9.43 1 98.69 354 VAL A N 1
ATOM 2653 C CA . VAL A 1 354 ? 0.628 34.75 9.961 1 98.69 354 VAL A CA 1
ATOM 2654 C C . VAL A 1 354 ? 0.874 34.812 11.469 1 98.69 354 VAL A C 1
ATOM 2656 O O . VAL A 1 354 ? 0.566 33.875 12.211 1 98.69 354 VAL A O 1
ATOM 2659 N N . THR A 1 355 ? 1.415 35.875 11.883 1 98.25 355 THR A N 1
ATOM 2660 C CA . THR A 1 355 ? 1.639 36.094 13.305 1 98.25 355 THR A CA 1
ATOM 2661 C C . THR A 1 355 ? 0.674 37.156 13.852 1 98.25 355 THR A C 1
ATOM 2663 O O . THR A 1 355 ? 0.368 38.125 13.164 1 98.25 355 THR A O 1
ATOM 2666 N N . LEU A 1 356 ? 0.208 36.906 15.008 1 96.75 356 LEU A N 1
ATOM 2667 C CA . LEU A 1 356 ? -0.764 37.812 15.633 1 96.75 356 LEU A CA 1
ATOM 2668 C C . LEU A 1 356 ? -0.275 38.25 17 1 96.75 356 LEU A C 1
ATOM 2670 O O . LEU A 1 356 ? 0.477 37.562 17.672 1 96.75 356 LEU A O 1
ATOM 2674 N N . MET B 1 1 ? 25.266 -43.062 -26.859 1 37.44 1 MET B N 1
ATOM 2675 C CA . MET B 1 1 ? 23.953 -43.375 -26.297 1 37.44 1 MET B CA 1
ATOM 2676 C C . MET B 1 1 ? 22.922 -42.312 -26.672 1 37.44 1 MET B C 1
ATOM 2678 O O . MET B 1 1 ? 23.172 -41.094 -26.516 1 37.44 1 MET B O 1
ATOM 2682 N N . THR B 1 2 ? 22.031 -42.5 -27.672 1 48.06 2 THR B N 1
ATOM 2683 C CA . THR B 1 2 ? 21.141 -41.562 -28.312 1 48.06 2 THR B CA 1
ATOM 2684 C C . THR B 1 2 ? 20.375 -40.75 -27.266 1 48.06 2 THR B C 1
ATOM 2686 O O . THR B 1 2 ? 19.797 -41.312 -26.328 1 48.06 2 THR B O 1
ATOM 2689 N N . ALA B 1 3 ? 20.656 -39.438 -27.203 1 65.88 3 ALA B N 1
ATOM 2690 C CA . ALA B 1 3 ? 20.016 -38.625 -26.172 1 65.88 3 ALA B CA 1
ATOM 2691 C C . ALA B 1 3 ? 18.516 -38.844 -26.141 1 65.88 3 ALA B C 1
ATOM 2693 O O . ALA B 1 3 ? 17.844 -38.844 -27.188 1 65.88 3 ALA B O 1
ATOM 2694 N N . LYS B 1 4 ? 17.891 -39.312 -25.109 1 91.38 4 LYS B N 1
ATOM 2695 C CA . LYS B 1 4 ? 16.453 -39.531 -24.969 1 91.38 4 LYS B CA 1
ATOM 2696 C C . LYS B 1 4 ? 15.672 -38.25 -25.25 1 91.38 4 LYS B C 1
ATOM 2698 O O . LYS B 1 4 ? 16.156 -37.125 -24.984 1 91.38 4 LYS B O 1
ATOM 2703 N N . THR B 1 5 ? 14.641 -38.312 -26.016 1 97.38 5 THR B N 1
ATOM 2704 C CA . THR B 1 5 ? 13.812 -37.188 -26.375 1 97.38 5 THR B CA 1
ATOM 2705 C C . THR B 1 5 ? 12.461 -37.25 -25.672 1 97.38 5 THR B C 1
ATOM 2707 O O . THR B 1 5 ? 12.133 -38.25 -25.031 1 97.38 5 THR B O 1
ATOM 2710 N N . MET B 1 6 ? 11.766 -36.188 -25.734 1 98.19 6 MET B N 1
ATOM 2711 C CA . MET B 1 6 ? 10.43 -36.062 -25.172 1 98.19 6 MET B CA 1
ATOM 2712 C C . MET B 1 6 ? 9.539 -35.188 -26.031 1 98.19 6 MET B C 1
ATOM 2714 O O . MET B 1 6 ? 10.039 -34.344 -26.812 1 98.19 6 MET B O 1
ATOM 2718 N N . LYS B 1 7 ? 8.281 -35.406 -25.844 1 98.31 7 LYS B N 1
ATOM 2719 C CA . LYS B 1 7 ? 7.305 -34.5 -26.438 1 98.31 7 LYS B CA 1
ATOM 2720 C C . LYS B 1 7 ? 7.152 -33.219 -25.609 1 98.31 7 LYS B C 1
ATOM 2722 O O . LYS B 1 7 ? 7.148 -33.281 -24.375 1 98.31 7 LYS B O 1
ATOM 2727 N N . ALA B 1 8 ? 7.035 -32.062 -26.297 1 98.62 8 ALA B N 1
ATOM 2728 C CA . ALA B 1 8 ? 6.828 -30.797 -25.625 1 98.62 8 ALA B CA 1
ATOM 2729 C C . ALA B 1 8 ? 6.023 -29.844 -26.516 1 98.62 8 ALA B C 1
ATOM 2731 O O . ALA B 1 8 ? 6.152 -29.859 -27.734 1 98.62 8 ALA B O 1
ATOM 2732 N N . LEU B 1 9 ? 5.141 -29.125 -25.953 1 98.56 9 LEU B N 1
ATOM 2733 C CA . LEU B 1 9 ? 4.555 -27.969 -26.625 1 98.56 9 LEU B CA 1
ATOM 2734 C C . LEU B 1 9 ? 5.52 -26.781 -26.625 1 98.56 9 LEU B C 1
ATOM 2736 O O . LEU B 1 9 ? 6.012 -26.391 -25.562 1 98.56 9 LEU B O 1
ATOM 2740 N N . ARG B 1 10 ? 5.773 -26.203 -27.781 1 98.56 10 ARG B N 1
ATOM 2741 C CA . ARG B 1 10 ? 6.773 -25.156 -27.906 1 98.56 10 ARG B CA 1
ATOM 2742 C C . ARG B 1 10 ? 6.145 -23.875 -28.438 1 98.56 10 ARG B C 1
ATOM 2744 O O . ARG B 1 10 ? 5.355 -23.891 -29.375 1 98.56 10 ARG B O 1
ATOM 2751 N N . LEU B 1 11 ? 6.34 -22.781 -27.766 1 98.69 11 LEU B N 1
ATOM 2752 C CA . LEU B 1 11 ? 6.109 -21.469 -28.359 1 98.69 11 LEU B CA 1
ATOM 2753 C C . LEU B 1 11 ? 7.285 -21.062 -29.234 1 98.69 11 LEU B C 1
ATOM 2755 O O . LEU B 1 11 ? 8.367 -20.766 -28.734 1 98.69 11 LEU B O 1
ATOM 2759 N N . VAL B 1 12 ? 7.066 -20.984 -30.5 1 98.44 12 VAL B N 1
ATOM 2760 C CA . VAL B 1 12 ? 8.148 -20.719 -31.438 1 98.44 12 VAL B CA 1
ATOM 2761 C C . VAL B 1 12 ? 8.133 -19.25 -31.844 1 98.44 12 VAL B C 1
ATOM 2763 O O . VAL B 1 12 ? 9.188 -18.656 -32.094 1 98.44 12 VAL B O 1
ATOM 2766 N N . LYS B 1 13 ? 6.949 -18.688 -31.938 1 97.81 13 LYS B N 1
ATOM 2767 C CA . LYS B 1 13 ? 6.703 -17.297 -32.312 1 97.81 13 LYS B CA 1
ATOM 2768 C C . LYS B 1 13 ? 5.547 -16.719 -31.5 1 97.81 13 LYS B C 1
ATOM 2770 O O . LYS B 1 13 ? 4.516 -17.375 -31.312 1 97.81 13 LYS B O 1
ATOM 2775 N N . TYR B 1 14 ? 5.805 -15.523 -31.047 1 97.88 14 TYR B N 1
ATOM 2776 C CA . TYR B 1 14 ? 4.738 -14.883 -30.297 1 97.88 14 TYR B CA 1
ATOM 2777 C C . TYR B 1 14 ? 3.445 -14.844 -31.094 1 97.88 14 TYR B C 1
ATOM 2779 O O . TYR B 1 14 ? 3.467 -14.617 -32.312 1 97.88 14 TYR B O 1
ATOM 2787 N N . GLY B 1 15 ? 2.377 -15.109 -30.438 1 97.06 15 GLY B N 1
ATOM 2788 C CA . GLY B 1 15 ? 1.073 -14.961 -31.062 1 97.06 15 GLY B CA 1
ATOM 2789 C C . GLY B 1 15 ? 0.702 -16.141 -31.953 1 97.06 15 GLY B C 1
ATOM 2790 O O . GLY B 1 15 ? -0.421 -16.219 -32.438 1 97.06 15 GLY B O 1
ATOM 2791 N N . ALA B 1 16 ? 1.577 -17.016 -32.188 1 97.12 16 ALA B N 1
ATOM 2792 C CA . ALA B 1 16 ? 1.303 -18.203 -33 1 97.12 16 ALA B CA 1
ATOM 2793 C C . ALA B 1 16 ? 0.954 -19.406 -32.125 1 97.12 16 ALA B C 1
ATOM 2795 O O . ALA B 1 16 ? 1.362 -19.469 -30.953 1 97.12 16 ALA B O 1
ATOM 2796 N N . PRO B 1 17 ? 0.189 -20.328 -32.656 1 97.06 17 PRO B N 1
ATOM 2797 C CA . PRO B 1 17 ? -0.11 -21.547 -31.875 1 97.06 17 PRO B CA 1
ATOM 2798 C C . PRO B 1 17 ? 1.148 -22.281 -31.422 1 97.06 17 PRO B C 1
ATOM 2800 O O . PRO B 1 17 ? 2.184 -22.203 -32.094 1 97.06 17 PRO B O 1
ATOM 2803 N N . TYR B 1 18 ? 1.041 -22.953 -30.312 1 98.31 18 TYR B N 1
ATOM 2804 C CA . TYR B 1 18 ? 2.145 -23.812 -29.906 1 98.31 18 TYR B CA 1
ATOM 2805 C C . TYR B 1 18 ? 2.373 -24.938 -30.906 1 98.31 18 TYR B C 1
ATOM 2807 O O . TYR B 1 18 ? 1.45 -25.328 -31.625 1 98.31 18 TYR B O 1
ATOM 2815 N N . GLU B 1 19 ? 3.539 -25.422 -30.938 1 98.31 19 GLU B N 1
ATOM 2816 C CA . GLU B 1 19 ? 3.893 -26.578 -31.766 1 98.31 19 GLU B CA 1
ATOM 2817 C C . GLU B 1 19 ? 4.301 -27.766 -30.922 1 98.31 19 GLU B C 1
ATOM 2819 O O . GLU B 1 19 ? 5.066 -27.625 -29.969 1 98.31 19 GLU B O 1
ATOM 2824 N N . LEU B 1 20 ? 3.742 -28.922 -31.25 1 98.19 20 LEU B N 1
ATOM 2825 C CA . LEU B 1 20 ? 4.227 -30.156 -30.641 1 98.19 20 LEU B CA 1
ATOM 2826 C C . LEU B 1 20 ? 5.539 -30.609 -31.281 1 98.19 20 LEU B C 1
ATOM 2828 O O . LEU B 1 20 ? 5.602 -30.844 -32.469 1 98.19 20 LEU B O 1
ATOM 2832 N N . GLN B 1 21 ? 6.539 -30.688 -30.469 1 98.25 21 GLN B N 1
ATOM 2833 C CA . GLN B 1 21 ? 7.863 -31.031 -30.984 1 98.25 21 GLN B CA 1
ATOM 2834 C C . GLN B 1 21 ? 8.5 -32.125 -30.141 1 98.25 21 GLN B C 1
ATOM 2836 O O . GLN B 1 21 ? 8.117 -32.344 -28.984 1 98.25 21 GLN B O 1
ATOM 2841 N N . GLU B 1 22 ? 9.359 -32.875 -30.734 1 98.06 22 GLU B N 1
ATOM 2842 C CA . GLU B 1 22 ? 10.266 -33.75 -30.016 1 98.06 22 GLU B CA 1
ATOM 2843 C C . GLU B 1 22 ? 11.578 -33.062 -29.688 1 98.06 22 GLU B C 1
ATOM 2845 O O . GLU B 1 22 ? 12.289 -32.594 -30.578 1 98.06 22 GLU B O 1
ATOM 2850 N N . ILE B 1 23 ? 11.859 -32.969 -28.438 1 98 23 ILE B N 1
ATOM 2851 C CA . ILE B 1 23 ? 13.07 -32.281 -28.016 1 98 23 ILE B CA 1
ATOM 2852 C C . ILE B 1 23 ? 13.852 -33.156 -27.031 1 98 23 ILE B C 1
ATOM 2854 O O . ILE B 1 23 ? 13.32 -34.125 -26.5 1 98 23 ILE B O 1
ATOM 2858 N N . PRO B 1 24 ? 15.102 -32.875 -26.797 1 97.69 24 PRO B N 1
ATOM 2859 C CA . PRO B 1 24 ? 15.883 -33.656 -25.844 1 97.69 24 PRO B CA 1
ATOM 2860 C C . PRO B 1 24 ? 15.352 -33.562 -24.422 1 97.69 24 PRO B C 1
ATOM 2862 O O . PRO B 1 24 ? 14.891 -32.5 -24 1 97.69 24 PRO B O 1
ATOM 2865 N N . ILE B 1 25 ? 15.383 -34.656 -23.688 1 98.25 25 ILE B N 1
ATOM 2866 C CA . ILE B 1 25 ? 15.141 -34.625 -22.25 1 98.25 25 ILE B CA 1
ATOM 2867 C C . ILE B 1 25 ? 16.266 -33.844 -21.562 1 98.25 25 ILE B C 1
ATOM 2869 O O . ILE B 1 25 ? 17.438 -34.094 -21.812 1 98.25 25 ILE B O 1
ATOM 2873 N N . PRO B 1 26 ? 15.961 -32.938 -20.719 1 97.38 26 PRO B N 1
ATOM 2874 C CA . PRO B 1 26 ? 17 -32.094 -20.125 1 97.38 26 PRO B CA 1
ATOM 2875 C C . PRO B 1 26 ? 17.859 -32.844 -19.109 1 97.38 26 PRO B C 1
ATOM 2877 O O . PRO B 1 26 ? 17.375 -33.781 -18.453 1 97.38 26 PRO B O 1
ATOM 2880 N N . SER B 1 27 ? 19.094 -32.406 -19.016 1 96.69 27 SER B N 1
ATOM 2881 C CA . SER B 1 27 ? 19.953 -32.875 -17.938 1 96.69 27 SER B CA 1
ATOM 2882 C C . SER B 1 27 ? 19.719 -32.062 -16.672 1 96.69 27 SER B C 1
ATOM 2884 O O . SER B 1 27 ? 19.109 -31 -16.703 1 96.69 27 SER B O 1
ATOM 2886 N N . ILE B 1 28 ? 20.156 -32.656 -15.539 1 97.75 28 ILE B N 1
ATOM 2887 C CA . ILE B 1 28 ? 19.906 -31.984 -14.273 1 97.75 28 ILE B CA 1
ATOM 2888 C C . ILE B 1 28 ? 21.219 -31.703 -13.555 1 97.75 28 ILE B C 1
ATOM 2890 O O . ILE B 1 28 ? 22.188 -32.438 -13.719 1 97.75 28 ILE B O 1
ATOM 2894 N N . GLY B 1 29 ? 21.25 -30.609 -12.844 1 97.69 29 GLY B N 1
ATOM 2895 C CA . GLY B 1 29 ? 22.375 -30.281 -11.984 1 97.69 29 GLY B CA 1
ATOM 2896 C C . GLY B 1 29 ? 22.266 -30.891 -10.602 1 97.69 29 GLY B C 1
ATOM 2897 O O . GLY B 1 29 ? 21.359 -31.688 -10.336 1 97.69 29 GLY B O 1
ATOM 2898 N N . ASP B 1 30 ? 23.125 -30.531 -9.695 1 97.88 30 ASP B N 1
ATOM 2899 C CA . ASP B 1 30 ? 23.281 -31.156 -8.391 1 97.88 30 ASP B CA 1
ATOM 2900 C C . ASP B 1 30 ? 22.062 -30.906 -7.512 1 97.88 30 ASP B C 1
ATOM 2902 O O . ASP B 1 30 ? 21.688 -31.734 -6.684 1 97.88 30 ASP B O 1
ATOM 2906 N N . ASN B 1 31 ? 21.438 -29.75 -7.68 1 97.94 31 ASN B N 1
ATOM 2907 C CA . ASN B 1 31 ? 20.297 -29.422 -6.824 1 97.94 31 ASN B CA 1
ATOM 2908 C C . ASN B 1 31 ? 18.984 -29.484 -7.59 1 97.94 31 ASN B C 1
ATOM 2910 O O . ASN B 1 31 ? 18 -28.844 -7.199 1 97.94 31 ASN B O 1
ATOM 2914 N N . ASP B 1 32 ? 18.984 -30.266 -8.594 1 98.62 32 ASP B N 1
ATOM 2915 C CA . ASP B 1 32 ? 17.812 -30.359 -9.453 1 98.62 32 ASP B CA 1
ATOM 2916 C C . ASP B 1 32 ? 17.078 -31.672 -9.25 1 98.62 32 ASP B C 1
ATOM 2918 O O . ASP B 1 32 ? 17.641 -32.625 -8.719 1 98.62 32 ASP B O 1
ATOM 2922 N N . LEU B 1 33 ? 15.852 -31.656 -9.625 1 98.81 33 LEU B N 1
ATOM 2923 C CA . LEU B 1 33 ? 14.984 -32.812 -9.797 1 98.81 33 LEU B CA 1
ATOM 2924 C C . LEU B 1 33 ? 14.492 -32.906 -11.234 1 98.81 33 LEU B C 1
ATOM 2926 O O . LEU B 1 33 ? 14.07 -31.922 -11.82 1 98.81 33 LEU B O 1
ATOM 2930 N N . LEU B 1 34 ? 14.602 -34.062 -11.773 1 98.75 34 LEU B N 1
ATOM 2931 C CA . LEU B 1 34 ? 13.883 -34.312 -13.016 1 98.75 34 LEU B CA 1
ATOM 2932 C C . LEU B 1 34 ? 12.492 -34.844 -12.734 1 98.75 34 LEU B C 1
ATOM 2934 O O . LEU B 1 34 ? 12.352 -35.906 -12.086 1 98.75 34 LEU B O 1
ATOM 2938 N N . LEU B 1 35 ? 11.539 -34.156 -13.18 1 98.81 35 LEU B N 1
ATOM 2939 C CA . LEU B 1 35 ? 10.164 -34.594 -12.953 1 98.81 35 LEU B CA 1
ATOM 2940 C C . LEU B 1 35 ? 9.562 -35.188 -14.227 1 98.81 35 LEU B C 1
ATOM 2942 O O . LEU B 1 35 ? 9.719 -34.625 -15.312 1 98.81 35 LEU B O 1
ATOM 2946 N N . LYS B 1 36 ? 8.977 -36.281 -14.086 1 98.88 36 LYS B N 1
ATOM 2947 C CA . LYS B 1 36 ? 7.973 -36.688 -15.07 1 98.88 36 LYS B CA 1
ATOM 2948 C C . LYS B 1 36 ? 6.656 -35.938 -14.844 1 98.88 36 LYS B C 1
ATOM 2950 O O . LYS B 1 36 ? 5.977 -36.188 -13.836 1 98.88 36 LYS B O 1
ATOM 2955 N N . VAL B 1 37 ? 6.297 -35.156 -15.75 1 98.88 37 VAL B N 1
ATOM 2956 C CA . VAL B 1 37 ? 5.176 -34.25 -15.539 1 98.88 37 VAL B CA 1
ATOM 2957 C C . VAL B 1 37 ? 3.863 -35.031 -15.57 1 98.88 37 VAL B C 1
ATOM 2959 O O . VAL B 1 37 ? 3.635 -35.844 -16.469 1 98.88 37 VAL B O 1
ATOM 2962 N N . GLY B 1 38 ? 3.062 -34.812 -14.562 1 98.81 38 GLY B N 1
ATOM 2963 C CA . GLY B 1 38 ? 1.718 -35.344 -14.539 1 98.81 38 GLY B CA 1
ATOM 2964 C C . GLY B 1 38 ? 0.664 -34.375 -15.039 1 98.81 38 GLY B C 1
ATOM 2965 O O . GLY B 1 38 ? -0.307 -34.781 -15.68 1 98.81 38 GLY B O 1
ATOM 2966 N N . ALA B 1 39 ? 0.868 -33.156 -14.727 1 98.88 39 ALA B N 1
ATOM 2967 C CA . ALA B 1 39 ? -0.009 -32.094 -15.203 1 98.88 39 ALA B CA 1
ATOM 2968 C C . ALA B 1 39 ? 0.706 -30.75 -15.18 1 98.88 39 ALA B C 1
ATOM 2970 O O . ALA B 1 39 ? 1.688 -30.562 -14.453 1 98.88 39 ALA B O 1
ATOM 2971 N N . ALA B 1 40 ? 0.32 -29.828 -15.945 1 98.81 40 ALA B N 1
ATOM 2972 C CA . ALA B 1 40 ? 0.753 -28.438 -15.969 1 98.81 40 ALA B CA 1
ATOM 2973 C C . ALA B 1 40 ? -0.385 -27.516 -16.406 1 98.81 40 ALA B C 1
ATOM 2975 O O . ALA B 1 40 ? -1.139 -27.844 -17.328 1 98.81 40 ALA B O 1
ATOM 2976 N N . SER B 1 41 ? -0.513 -26.422 -15.727 1 98.19 41 SER B N 1
ATOM 2977 C CA . SER B 1 41 ? -1.655 -25.562 -16.016 1 98.19 41 SER B CA 1
ATOM 2978 C C . SER B 1 41 ? -1.23 -24.328 -16.797 1 98.19 41 SER B C 1
ATOM 2980 O O . SER B 1 41 ? -0.04 -24.016 -16.875 1 98.19 41 SER B O 1
ATOM 2982 N N . PHE B 1 42 ? -2.172 -23.719 -17.484 1 97.69 42 PHE B N 1
ATOM 2983 C CA . PHE B 1 42 ? -2.006 -22.484 -18.25 1 97.69 42 PHE B CA 1
ATOM 2984 C C . PHE B 1 42 ? -2.576 -21.297 -17.484 1 97.69 42 PHE B C 1
ATOM 2986 O O . PHE B 1 42 ? -3.725 -21.328 -17.047 1 97.69 42 PHE B O 1
ATOM 2993 N N . CYS B 1 43 ? -1.791 -20.344 -17.281 1 94 43 CYS B N 1
ATOM 2994 C CA . CYS B 1 43 ? -2.291 -19.203 -16.516 1 94 43 CYS B CA 1
ATOM 2995 C C . CYS B 1 43 ? -2.111 -17.906 -17.297 1 94 43 CYS B C 1
ATOM 2997 O O . CYS B 1 43 ? -1.619 -17.922 -18.438 1 94 43 CYS B O 1
ATOM 2999 N N . HIS B 1 44 ? -2.576 -16.797 -16.766 1 92.75 44 HIS B N 1
ATOM 3000 C CA . HIS B 1 44 ? -2.52 -15.492 -17.406 1 92.75 44 HIS B CA 1
ATOM 3001 C C . HIS B 1 44 ? -1.088 -15.117 -17.781 1 92.75 44 HIS B C 1
ATOM 3003 O O . HIS B 1 44 ? -0.847 -14.555 -18.844 1 92.75 44 HIS B O 1
ATOM 3009 N N . THR B 1 45 ? -0.158 -15.414 -16.984 1 94.12 45 THR B N 1
ATOM 3010 C CA . THR B 1 45 ? 1.247 -15.148 -17.266 1 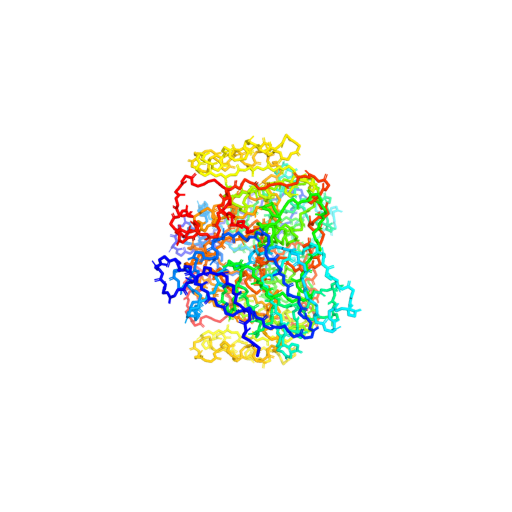94.12 45 THR B CA 1
ATOM 3011 C C . THR B 1 45 ? 1.693 -15.891 -18.516 1 94.12 45 THR B C 1
ATOM 3013 O O . THR B 1 45 ? 2.459 -15.352 -19.328 1 94.12 45 THR B O 1
ATOM 3016 N N . ASP B 1 46 ? 1.286 -17.078 -18.703 1 96.56 46 ASP B N 1
ATOM 3017 C CA . ASP B 1 46 ? 1.585 -17.797 -19.938 1 96.56 46 ASP B CA 1
ATOM 3018 C C . ASP B 1 46 ? 1.034 -17.062 -21.156 1 96.56 46 ASP B C 1
ATOM 3020 O O . ASP B 1 46 ? 1.675 -17.031 -22.203 1 96.56 46 ASP B O 1
ATOM 3024 N N . TYR B 1 47 ? -0.16 -16.562 -20.969 1 96.12 47 TYR B N 1
ATOM 3025 C CA . TYR B 1 47 ? -0.748 -15.805 -22.062 1 96.12 47 TYR B CA 1
ATOM 3026 C C . TYR B 1 47 ? 0.079 -14.562 -22.359 1 96.12 47 TYR B C 1
ATOM 3028 O O . TYR B 1 47 ? 0.279 -14.203 -23.531 1 96.12 47 TYR B O 1
ATOM 3036 N N . GLN B 1 48 ? 0.533 -13.891 -21.312 1 94.88 48 GLN B N 1
ATOM 3037 C CA . GLN B 1 48 ? 1.383 -12.719 -21.5 1 94.88 48 GLN B CA 1
ATOM 3038 C C . GLN B 1 48 ? 2.688 -13.094 -22.188 1 94.88 48 GLN B C 1
ATOM 3040 O O . GLN B 1 48 ? 3.209 -12.32 -23 1 94.88 48 GLN B O 1
ATOM 3045 N N . VAL B 1 49 ? 3.242 -14.227 -21.891 1 97.06 49 VAL B N 1
ATOM 3046 C CA . VAL B 1 49 ? 4.422 -14.734 -22.578 1 97.06 49 VAL B CA 1
ATOM 3047 C C . VAL B 1 49 ? 4.098 -14.953 -24.062 1 97.06 49 VAL B C 1
ATOM 3049 O O . VAL B 1 49 ? 4.863 -14.547 -24.938 1 97.06 49 VAL B O 1
ATOM 3052 N N . TYR B 1 50 ? 2.957 -15.508 -24.297 1 97.94 50 TYR B N 1
ATOM 3053 C CA . TYR B 1 50 ? 2.469 -15.75 -25.656 1 97.94 50 TYR B CA 1
ATOM 3054 C C . TYR B 1 50 ? 2.381 -14.453 -26.438 1 97.94 50 TYR B C 1
ATOM 3056 O O . TYR B 1 50 ? 2.715 -14.414 -27.625 1 97.94 50 TYR B O 1
ATOM 3064 N N . GLU B 1 51 ? 2.008 -13.406 -25.703 1 96.75 51 GLU B N 1
ATOM 3065 C CA . GLU B 1 51 ? 1.822 -12.109 -26.344 1 96.75 51 GLU B CA 1
ATOM 3066 C C . GLU B 1 51 ? 3.146 -11.359 -26.469 1 96.75 51 GLU B C 1
ATOM 3068 O O . GLU B 1 51 ? 3.215 -10.305 -27.109 1 96.75 51 GLU B O 1
ATOM 3073 N N . GLY B 1 52 ? 4.184 -11.766 -25.844 1 97.19 52 GLY B N 1
ATOM 3074 C CA . GLY B 1 52 ? 5.492 -11.133 -25.938 1 97.19 52 GLY B CA 1
ATOM 3075 C C . GLY B 1 52 ? 5.742 -10.109 -24.859 1 97.19 52 GLY B C 1
ATOM 3076 O O . GLY B 1 52 ? 6.711 -9.352 -24.922 1 97.19 52 GLY B O 1
ATOM 3077 N N . VAL B 1 53 ? 4.914 -10.109 -23.875 1 93.62 53 VAL B N 1
ATOM 3078 C CA . VAL B 1 53 ? 4.988 -9.094 -22.828 1 93.62 53 VAL B CA 1
ATOM 3079 C C . VAL B 1 53 ? 6.301 -9.242 -22.047 1 93.62 53 VAL B C 1
ATOM 3081 O O . VAL B 1 53 ? 6.918 -8.242 -21.672 1 93.62 53 VAL B O 1
ATOM 3084 N N . TYR B 1 54 ? 6.797 -10.445 -21.906 1 95.38 54 TYR B N 1
ATOM 3085 C CA . TYR B 1 54 ? 7.98 -10.703 -21.078 1 95.38 54 TYR B CA 1
ATOM 3086 C C . TYR B 1 54 ? 9.234 -10.773 -21.953 1 95.38 54 TYR B C 1
ATOM 3088 O O . TYR B 1 54 ? 10.328 -11.047 -21.453 1 95.38 54 TYR B O 1
ATOM 3096 N N . GLU B 1 55 ? 9.086 -10.633 -23.234 1 96.94 55 GLU B N 1
ATOM 3097 C CA . GLU B 1 55 ? 10.203 -10.688 -24.172 1 96.94 55 GLU B CA 1
ATOM 3098 C C . GLU B 1 55 ? 10.961 -12.008 -24.047 1 96.94 55 GLU B C 1
ATOM 3100 O O . GLU B 1 55 ? 12.195 -12.023 -24.031 1 96.94 55 GLU B O 1
ATOM 3105 N N . THR B 1 56 ? 10.234 -13.039 -23.859 1 98.06 56 THR B N 1
ATOM 3106 C CA . THR B 1 56 ? 10.773 -14.391 -23.719 1 98.06 56 THR B CA 1
ATOM 3107 C C . THR B 1 56 ? 11.492 -14.812 -25 1 98.06 56 THR B C 1
ATOM 3109 O O . THR B 1 56 ? 10.984 -14.594 -26.109 1 98.06 56 THR B O 1
ATOM 3112 N N . LYS B 1 57 ? 12.719 -15.422 -24.859 1 97.69 57 LYS B N 1
ATOM 3113 C CA . LYS B 1 57 ? 13.438 -15.969 -26 1 97.69 57 LYS B CA 1
ATOM 3114 C C . LYS B 1 57 ? 12.773 -17.25 -26.5 1 97.69 57 LYS B C 1
ATOM 3116 O O . LYS B 1 57 ? 12.609 -18.219 -25.75 1 97.69 57 LYS B O 1
ATOM 3121 N N . CYS B 1 58 ? 12.477 -17.312 -27.734 1 98 58 CYS B N 1
ATOM 3122 C CA . CYS B 1 58 ? 11.852 -18.484 -28.344 1 98 58 CYS B CA 1
ATOM 3123 C C . CYS B 1 58 ? 12.867 -19.266 -29.172 1 98 58 CYS B C 1
ATOM 3125 O O . CYS B 1 58 ? 13.852 -18.703 -29.656 1 98 58 CYS B O 1
ATOM 3127 N N . PRO B 1 59 ? 12.68 -20.562 -29.391 1 98.31 59 PRO B N 1
ATOM 3128 C CA . PRO B 1 59 ? 11.523 -21.312 -28.891 1 98.31 59 PRO B CA 1
ATOM 3129 C C . PRO B 1 59 ? 11.617 -21.594 -27.391 1 98.31 59 PRO B C 1
ATOM 3131 O O . PRO B 1 59 ? 12.719 -21.703 -26.844 1 98.31 59 PRO B O 1
ATOM 3134 N N . ILE B 1 60 ? 10.469 -21.719 -26.734 1 98.5 60 ILE B N 1
ATOM 3135 C CA . ILE B 1 60 ? 10.422 -22.031 -25.312 1 98.5 60 ILE B CA 1
ATOM 3136 C C . ILE B 1 60 ? 9.273 -23 -25.031 1 98.5 60 ILE B C 1
ATOM 3138 O O . ILE B 1 60 ? 8.266 -23 -25.734 1 98.5 60 ILE B O 1
ATOM 3142 N N . THR B 1 61 ? 9.484 -23.891 -24.078 1 98.69 61 THR B N 1
ATOM 3143 C CA . THR B 1 61 ? 8.383 -24.688 -23.547 1 98.69 61 THR B CA 1
ATOM 3144 C C . THR B 1 61 ? 7.625 -23.906 -22.469 1 98.69 61 THR B C 1
ATOM 3146 O O . THR B 1 61 ? 8.156 -23.641 -21.391 1 98.69 61 THR B O 1
ATOM 3149 N N . PRO B 1 62 ? 6.359 -23.625 -22.719 1 97.94 62 PRO B N 1
ATOM 3150 C CA . PRO B 1 62 ? 5.605 -22.844 -21.734 1 97.94 62 PRO B CA 1
ATOM 3151 C C . PRO B 1 62 ? 5.195 -23.656 -20.516 1 97.94 62 PRO B C 1
ATOM 3153 O O . PRO B 1 62 ? 5.512 -24.859 -20.422 1 97.94 62 PRO B O 1
ATOM 3156 N N . SER B 1 63 ? 4.477 -22.828 -19.594 1 97.94 63 SER B N 1
ATOM 3157 C CA . SER B 1 63 ? 3.826 -23.203 -18.344 1 97.94 63 SER B CA 1
ATOM 3158 C C . SER B 1 63 ? 4.785 -23.078 -17.172 1 97.94 63 SER B C 1
ATOM 3160 O O . SER B 1 63 ? 5.891 -23.609 -17.188 1 97.94 63 SER B O 1
ATOM 3162 N N . HIS B 1 64 ? 4.434 -22.406 -16.188 1 97.31 64 HIS B N 1
ATOM 3163 C CA . HIS B 1 64 ? 5.219 -22.312 -14.961 1 97.31 64 HIS B CA 1
ATOM 3164 C C . HIS B 1 64 ? 4.508 -22.984 -13.789 1 97.31 64 HIS B C 1
ATOM 3166 O O . HIS B 1 64 ? 4.848 -22.734 -12.633 1 97.31 64 HIS B O 1
ATOM 3172 N N . GLU B 1 65 ? 3.525 -23.859 -14.109 1 97.94 65 GLU B N 1
ATOM 3173 C CA . GLU B 1 65 ? 2.732 -24.531 -13.086 1 97.94 65 GLU B CA 1
ATOM 3174 C C . GLU B 1 65 ? 2.777 -26.047 -13.25 1 97.94 65 GLU B C 1
ATOM 3176 O O . GLU B 1 65 ? 1.734 -26.703 -13.297 1 97.94 65 GLU B O 1
ATOM 3181 N N . PRO B 1 66 ? 3.902 -26.688 -13.273 1 98.5 66 PRO B N 1
ATOM 3182 C CA . PRO B 1 66 ? 3.943 -28.141 -13.445 1 98.5 66 PRO B CA 1
ATOM 3183 C C . PRO B 1 66 ? 3.947 -28.891 -12.117 1 98.5 66 PRO B C 1
ATOM 3185 O O . PRO B 1 66 ? 4.449 -28.375 -11.117 1 98.5 66 PRO B O 1
ATOM 3188 N N . VAL B 1 67 ? 3.395 -30.031 -12.156 1 98.88 67 VAL B N 1
ATOM 3189 C CA . VAL B 1 67 ? 3.482 -31.016 -11.086 1 98.88 67 VAL B CA 1
ATOM 3190 C C . VAL B 1 67 ? 3.807 -32.375 -11.672 1 98.88 67 VAL B C 1
ATOM 3192 O O . VAL B 1 67 ? 3.521 -32.656 -12.844 1 98.88 67 VAL B O 1
ATOM 3195 N N . GLY B 1 68 ? 4.395 -33.219 -10.867 1 98.75 68 GLY B N 1
ATOM 3196 C CA . GLY B 1 68 ? 4.754 -34.531 -11.375 1 98.75 68 GLY B CA 1
ATOM 3197 C C . GLY B 1 68 ? 5.449 -35.406 -10.344 1 98.75 68 GLY B C 1
ATOM 3198 O O . GLY B 1 68 ? 5.285 -35.188 -9.141 1 98.75 68 GLY B O 1
ATOM 3199 N N . THR B 1 69 ? 6.137 -36.375 -10.867 1 98.75 69 THR B N 1
ATOM 3200 C CA . THR B 1 69 ? 6.852 -37.344 -10.047 1 98.75 69 THR B CA 1
ATOM 3201 C C . THR B 1 69 ? 8.352 -37.25 -10.32 1 98.75 69 THR B C 1
ATOM 3203 O O . THR B 1 69 ? 8.781 -37.188 -11.469 1 98.75 69 THR B O 1
ATOM 3206 N N . VAL B 1 70 ? 9.109 -37.344 -9.266 1 98.88 70 VAL B N 1
ATOM 3207 C CA . VAL B 1 70 ? 10.562 -37.312 -9.406 1 98.88 70 VAL B CA 1
ATOM 3208 C C . VAL B 1 70 ? 11.039 -38.594 -10.07 1 98.88 70 VAL B C 1
ATOM 3210 O O . VAL B 1 70 ? 10.688 -39.688 -9.625 1 98.88 70 VAL B O 1
ATOM 3213 N N . VAL B 1 71 ? 11.875 -38.5 -11.109 1 98.69 71 VAL B N 1
ATOM 3214 C CA . VAL B 1 71 ? 12.414 -39.688 -11.75 1 98.69 71 VAL B CA 1
ATOM 3215 C C . VAL B 1 71 ? 13.938 -39.719 -11.617 1 98.69 71 VAL B C 1
ATOM 3217 O O . VAL B 1 71 ? 14.57 -40.75 -11.805 1 98.69 71 VAL B O 1
ATOM 3220 N N . GLU B 1 72 ? 14.516 -38.562 -11.367 1 98.5 72 GLU B N 1
ATOM 3221 C CA . GLU B 1 72 ? 15.945 -38.438 -11.117 1 98.5 72 GLU B CA 1
ATOM 3222 C C . GLU B 1 72 ? 16.234 -37.281 -10.164 1 98.5 72 GLU B C 1
ATOM 3224 O O . GLU B 1 72 ? 15.547 -36.25 -10.195 1 98.5 72 GLU B O 1
ATOM 3229 N N . THR B 1 73 ? 17.219 -37.469 -9.25 1 98.56 73 THR B N 1
ATOM 3230 C CA . THR B 1 73 ? 17.625 -36.438 -8.312 1 98.56 73 THR B CA 1
ATOM 3231 C C . THR B 1 73 ? 19.109 -36.094 -8.492 1 98.56 73 THR B C 1
ATOM 3233 O O . THR B 1 73 ? 19.922 -36.969 -8.727 1 98.56 73 THR B O 1
ATOM 3236 N N . GLY B 1 74 ? 19.406 -34.812 -8.492 1 98.56 74 GLY B N 1
ATOM 3237 C CA . GLY B 1 74 ? 20.797 -34.406 -8.344 1 98.56 74 GLY B CA 1
ATOM 3238 C C . GLY B 1 74 ? 21.391 -34.812 -7 1 98.56 74 GLY B C 1
ATOM 3239 O O . GLY B 1 74 ? 20.641 -35.062 -6.047 1 98.56 74 GLY B O 1
ATOM 3240 N N . ALA B 1 75 ? 22.688 -34.75 -6.906 1 98.25 75 ALA B N 1
ATOM 3241 C CA . ALA B 1 75 ? 23.391 -35.281 -5.723 1 98.25 75 ALA B CA 1
ATOM 3242 C C . ALA B 1 75 ? 23.031 -34.438 -4.488 1 98.25 75 ALA B C 1
ATOM 3244 O O . ALA B 1 75 ? 22.766 -35 -3.42 1 98.25 75 ALA B O 1
ATOM 3245 N N . LYS B 1 76 ? 23.078 -33.188 -4.586 1 98 76 LYS B N 1
ATOM 3246 C CA . LYS B 1 76 ? 22.75 -32.312 -3.465 1 98 76 LYS B CA 1
ATOM 3247 C C . LYS B 1 76 ? 21.281 -32.438 -3.068 1 98 76 LYS B C 1
ATOM 3249 O O . LYS B 1 76 ? 20.953 -32.469 -1.88 1 98 76 LYS B O 1
ATOM 3254 N N . ALA B 1 77 ? 20.406 -32.531 -4.051 1 98.44 77 ALA B N 1
ATOM 3255 C CA . ALA B 1 77 ? 18.984 -32.719 -3.783 1 98.44 77 ALA B CA 1
ATOM 3256 C C . ALA B 1 77 ? 18.719 -34.031 -3.039 1 98.44 77 ALA B C 1
ATOM 3258 O O . ALA B 1 77 ? 17.938 -34.062 -2.092 1 98.44 77 ALA B O 1
ATOM 3259 N N . ALA B 1 78 ? 19.391 -35.031 -3.455 1 98.31 78 ALA B N 1
ATOM 3260 C CA . ALA B 1 78 ? 19.25 -36.344 -2.793 1 98.31 78 ALA B CA 1
ATOM 3261 C C . ALA B 1 78 ? 19.688 -36.25 -1.332 1 98.31 78 ALA B C 1
ATOM 3263 O O . ALA B 1 78 ? 19.031 -36.812 -0.451 1 98.31 78 ALA B O 1
ATOM 3264 N N . LYS B 1 79 ? 20.781 -35.625 -1.147 1 97.88 79 LYS B N 1
ATOM 3265 C CA . LYS B 1 79 ? 21.281 -35.438 0.211 1 97.88 79 LYS B CA 1
ATOM 3266 C C . LYS B 1 79 ? 20.297 -34.688 1.077 1 97.88 79 LYS B C 1
ATOM 3268 O O . LYS B 1 79 ? 20.203 -34.906 2.281 1 97.88 79 LYS B O 1
ATOM 3273 N N . ALA B 1 80 ? 19.562 -33.812 0.438 1 96.5 80 ALA B N 1
ATOM 3274 C CA . ALA B 1 80 ? 18.594 -33 1.151 1 96.5 80 ALA B CA 1
ATOM 3275 C C . ALA B 1 80 ? 17.297 -33.781 1.393 1 96.5 80 ALA B C 1
ATOM 3277 O O . ALA B 1 80 ? 16.375 -33.281 2.02 1 96.5 80 ALA B O 1
ATOM 3278 N N . GLY B 1 81 ? 17.172 -35.031 0.853 1 97.38 81 GLY B N 1
ATOM 3279 C CA . GLY B 1 81 ? 16.062 -35.875 1.222 1 97.38 81 GLY B CA 1
ATOM 3280 C C . GLY B 1 81 ? 15.109 -36.156 0.07 1 97.38 81 GLY B C 1
ATOM 3281 O O . GLY B 1 81 ? 14.148 -36.906 0.216 1 97.38 81 GLY B O 1
ATOM 3282 N N . TRP B 1 82 ? 15.312 -35.562 -1.102 1 98.25 82 TRP B N 1
ATOM 3283 C CA . TRP B 1 82 ? 14.477 -35.812 -2.27 1 98.25 82 TRP B CA 1
ATOM 3284 C C . TRP B 1 82 ? 14.766 -37.219 -2.85 1 98.25 82 TRP B C 1
ATOM 3286 O O . TRP B 1 82 ? 15.922 -37.625 -2.904 1 98.25 82 TRP B O 1
ATOM 3296 N N . LYS B 1 83 ? 13.648 -37.844 -3.326 1 98.06 83 LYS B N 1
ATOM 3297 C CA . LYS B 1 83 ? 13.797 -39.219 -3.828 1 98.06 83 LYS B CA 1
ATOM 3298 C C . LYS B 1 83 ? 12.922 -39.438 -5.059 1 98.06 83 LYS B C 1
ATOM 3300 O O . LYS B 1 83 ? 11.875 -38.812 -5.211 1 98.06 83 LYS B O 1
ATOM 3305 N N . THR B 1 84 ? 13.359 -40.375 -5.812 1 98.25 84 THR B N 1
ATOM 3306 C CA . THR B 1 84 ? 12.547 -40.844 -6.938 1 98.25 84 THR B CA 1
ATOM 3307 C C . THR B 1 84 ? 11.195 -41.375 -6.453 1 98.25 84 THR B C 1
ATOM 3309 O O . THR B 1 84 ? 11.117 -42.031 -5.422 1 98.25 84 THR B O 1
ATOM 3312 N N . GLY B 1 85 ? 10.188 -41 -7.172 1 98.31 85 GLY B N 1
ATOM 3313 C CA . GLY B 1 85 ? 8.852 -41.5 -6.832 1 98.31 85 GLY B CA 1
ATOM 3314 C C . GLY B 1 85 ? 8.016 -40.469 -6.102 1 98.31 85 GLY B C 1
ATOM 3315 O O . GLY B 1 85 ? 6.793 -40.594 -6.039 1 98.31 85 GLY B O 1
ATOM 3316 N N . GLN B 1 86 ? 8.609 -39.469 -5.551 1 98.25 86 GLN B N 1
ATOM 3317 C CA . GLN B 1 86 ? 7.902 -38.438 -4.801 1 98.25 86 GLN B CA 1
ATOM 3318 C C . GLN B 1 86 ? 7.051 -37.562 -5.727 1 98.25 86 GLN B C 1
ATOM 3320 O O . GLN B 1 86 ? 7.473 -37.25 -6.836 1 98.25 86 GLN B O 1
ATOM 3325 N N . ARG B 1 87 ? 5.836 -37.25 -5.301 1 98.75 87 ARG B N 1
ATOM 3326 C CA . ARG B 1 87 ? 4.977 -36.312 -5.98 1 98.75 87 ARG B CA 1
ATOM 3327 C C . ARG B 1 87 ? 5.367 -34.875 -5.629 1 98.75 87 ARG B C 1
ATOM 3329 O O . ARG B 1 87 ? 5.457 -34.531 -4.453 1 98.75 87 ARG B O 1
ATOM 3336 N N . VAL B 1 88 ? 5.574 -34.094 -6.648 1 98.62 88 VAL B N 1
ATOM 3337 C CA . VAL B 1 88 ? 6.199 -32.781 -6.414 1 98.62 88 VAL B CA 1
ATOM 3338 C C . VAL B 1 88 ? 5.492 -31.719 -7.242 1 98.62 88 VAL B C 1
ATOM 3340 O O . VAL B 1 88 ? 5.051 -31.984 -8.367 1 98.62 88 VAL B O 1
ATOM 3343 N N . GLY B 1 89 ? 5.262 -30.594 -6.637 1 98.75 89 GLY B N 1
ATOM 3344 C CA . GLY B 1 89 ? 4.938 -29.375 -7.371 1 98.75 89 GLY B CA 1
ATOM 3345 C C . GLY B 1 89 ? 6.121 -28.438 -7.527 1 98.75 89 GLY B C 1
ATOM 3346 O O . GLY B 1 89 ? 6.887 -28.234 -6.582 1 98.75 89 GLY B O 1
ATOM 3347 N N . MET B 1 90 ? 6.301 -27.922 -8.719 1 98.38 90 MET B N 1
ATOM 3348 C CA . MET B 1 90 ? 7.406 -27.016 -9.039 1 98.38 90 MET B CA 1
ATOM 3349 C C . MET B 1 90 ? 6.953 -25.562 -8.984 1 98.38 90 MET B C 1
ATOM 3351 O O . MET B 1 90 ? 5.98 -25.188 -9.641 1 98.38 90 MET B O 1
ATOM 3355 N N . LEU B 1 91 ? 7.625 -24.75 -8.211 1 97.69 91 LEU B N 1
ATOM 3356 C CA . LEU B 1 91 ? 7.367 -23.312 -8.203 1 97.69 91 LEU B CA 1
ATOM 3357 C C . LEU B 1 91 ? 8.148 -22.625 -9.312 1 97.69 91 LEU B C 1
ATOM 3359 O O . LEU B 1 91 ? 9.148 -23.156 -9.805 1 97.69 91 LEU B O 1
ATOM 3363 N N . ASN B 1 92 ? 7.75 -21.484 -9.656 1 96.88 92 ASN B N 1
ATOM 3364 C CA . ASN B 1 92 ? 8.172 -20.797 -10.867 1 96.88 92 ASN B CA 1
ATOM 3365 C C . ASN B 1 92 ? 9.633 -20.344 -10.773 1 96.88 92 ASN B C 1
ATOM 3367 O O . ASN B 1 92 ? 10.398 -20.531 -11.719 1 96.88 92 ASN B O 1
ATOM 3371 N N . PHE B 1 93 ? 10.016 -19.719 -9.672 1 96.69 93 PHE B N 1
ATOM 3372 C CA . PHE B 1 93 ? 11.328 -19.109 -9.523 1 96.69 93 PHE B CA 1
ATOM 3373 C C . PHE B 1 93 ? 12.359 -20.125 -9.055 1 96.69 93 PHE B C 1
ATOM 3375 O O . PHE B 1 93 ? 12.195 -20.734 -7.996 1 96.69 93 PHE B O 1
ATOM 3382 N N . ARG B 1 94 ? 13.461 -20.25 -9.867 1 96.44 94 ARG B N 1
ATOM 3383 C CA . ARG B 1 94 ? 14.414 -21.312 -9.602 1 96.44 94 ARG B CA 1
ATOM 3384 C C . ARG B 1 94 ? 15.852 -20.812 -9.734 1 96.44 94 ARG B C 1
ATOM 3386 O O . ARG B 1 94 ? 16.094 -19.766 -10.359 1 96.44 94 ARG B O 1
ATOM 3393 N N . HIS B 1 95 ? 16.703 -21.484 -9.109 1 97.44 95 HIS B N 1
ATOM 3394 C CA . HIS B 1 95 ? 18.156 -21.391 -9.273 1 97.44 95 HIS B CA 1
ATOM 3395 C C . HIS B 1 95 ? 18.641 -19.984 -8.953 1 97.44 95 HIS B C 1
ATOM 3397 O O . HIS B 1 95 ? 19.281 -19.328 -9.789 1 97.44 95 HIS B O 1
ATOM 3403 N N . PRO B 1 96 ? 18.422 -19.516 -7.68 1 97.31 96 PRO B N 1
ATOM 3404 C CA . PRO B 1 96 ? 19.016 -18.219 -7.305 1 97.31 96 PRO B CA 1
ATOM 3405 C C . PRO B 1 96 ? 20.531 -18.219 -7.387 1 97.31 96 PRO B C 1
ATOM 3407 O O . PRO B 1 96 ? 21.172 -19.234 -7.09 1 97.31 96 PRO B O 1
ATOM 3410 N N . CYS B 1 97 ? 21.156 -17.109 -7.676 1 97.19 97 CYS B N 1
ATOM 3411 C CA . CYS B 1 97 ? 22.578 -17.047 -7.977 1 97.19 97 CYS B CA 1
ATOM 3412 C C . CYS B 1 97 ? 23.391 -16.891 -6.699 1 97.19 97 CYS B C 1
ATOM 3414 O O . CYS B 1 97 ? 24.609 -17.047 -6.715 1 97.19 97 CYS B O 1
ATOM 3416 N N . TYR B 1 98 ? 22.812 -16.531 -5.605 1 96 98 TYR B N 1
ATOM 3417 C CA . TYR B 1 98 ? 23.391 -16.469 -4.27 1 96 98 TYR B CA 1
ATOM 3418 C C . TYR B 1 98 ? 24.312 -15.273 -4.121 1 96 98 TYR B C 1
ATOM 3420 O O . TYR B 1 98 ? 24.969 -15.102 -3.084 1 96 98 TYR B O 1
ATOM 3428 N N . SER B 1 99 ? 24.375 -14.359 -5.141 1 96.31 99 SER B N 1
ATOM 3429 C CA . SER B 1 99 ? 25.391 -13.32 -5.082 1 96.31 99 SER B CA 1
ATOM 3430 C C . SER B 1 99 ? 24.781 -11.938 -5.344 1 96.31 99 SER B C 1
ATOM 3432 O O . SER B 1 99 ? 25.375 -10.922 -4.988 1 96.31 99 SER B O 1
ATOM 3434 N N . CYS B 1 100 ? 23.672 -11.906 -5.961 1 97 100 CYS B N 1
ATOM 3435 C CA . CYS B 1 100 ? 23.109 -10.609 -6.332 1 97 100 CYS B CA 1
ATOM 3436 C C . CYS B 1 100 ? 22.453 -9.938 -5.129 1 97 100 CYS B C 1
ATOM 3438 O O . CYS B 1 100 ? 22.328 -10.547 -4.062 1 97 100 CYS B O 1
ATOM 3440 N N . VAL B 1 101 ? 22.016 -8.734 -5.312 1 96.06 101 VAL B N 1
ATOM 3441 C CA . VAL B 1 101 ? 21.438 -7.938 -4.234 1 96.06 101 VAL B CA 1
ATOM 3442 C C . VAL B 1 101 ? 20.141 -8.602 -3.746 1 96.06 101 VAL B C 1
ATOM 3444 O O . VAL B 1 101 ? 19.875 -8.633 -2.543 1 96.06 101 VAL B O 1
ATOM 3447 N N . GLY B 1 102 ? 19.344 -9.117 -4.648 1 96.06 102 GLY B N 1
ATOM 3448 C CA . GLY B 1 102 ? 18.125 -9.82 -4.262 1 96.06 102 GLY B CA 1
ATOM 3449 C C . GLY B 1 102 ? 18.391 -11.023 -3.375 1 96.06 102 GLY B C 1
ATOM 3450 O O . GLY B 1 102 ? 17.688 -11.242 -2.391 1 96.06 102 GLY B O 1
ATOM 3451 N N . CYS B 1 103 ? 19.438 -11.789 -3.695 1 96.88 103 CYS B N 1
ATOM 3452 C CA . CYS B 1 103 ? 19.797 -12.977 -2.914 1 96.88 103 CYS B CA 1
ATOM 3453 C C . CYS B 1 103 ? 20.312 -12.578 -1.535 1 96.88 103 CYS B C 1
ATOM 3455 O O . CYS B 1 103 ? 20.094 -13.297 -0.558 1 96.88 103 CYS B O 1
ATOM 3457 N N . LYS B 1 104 ? 20.875 -11.438 -1.461 1 94.81 104 LYS B N 1
ATOM 3458 C CA . LYS B 1 104 ? 21.516 -11.039 -0.219 1 94.81 104 LYS B CA 1
ATOM 3459 C C . LYS B 1 104 ? 20.562 -10.266 0.685 1 94.81 104 LYS B C 1
ATOM 3461 O O . LYS B 1 104 ? 20.562 -10.461 1.902 1 94.81 104 LYS B O 1
ATOM 3466 N N . SER B 1 105 ? 19.688 -9.461 0.119 1 93.06 105 SER B N 1
ATOM 3467 C CA . SER B 1 105 ? 18.984 -8.461 0.916 1 93.06 105 SER B CA 1
ATOM 3468 C C . SER B 1 105 ? 17.5 -8.789 1.035 1 93.06 105 SER B C 1
ATOM 3470 O O . SER B 1 105 ? 16.812 -8.273 1.92 1 93.06 105 SER B O 1
ATOM 3472 N N . ALA B 1 106 ? 16.938 -9.562 0.147 1 94.06 106 ALA B N 1
ATOM 3473 C CA . ALA B 1 106 ? 15.508 -9.859 0.15 1 94.06 106 ALA B CA 1
ATOM 3474 C C . ALA B 1 106 ? 15.25 -11.305 0.57 1 94.06 106 ALA B C 1
ATOM 3476 O O . ALA B 1 106 ? 14.695 -12.094 -0.199 1 94.06 106 ALA B O 1
ATOM 3477 N N . ARG B 1 107 ? 15.547 -11.562 1.782 1 92.69 107 ARG B N 1
ATOM 3478 C CA . ARG B 1 107 ? 15.43 -12.93 2.277 1 92.69 107 ARG B CA 1
ATOM 3479 C C . ARG B 1 107 ? 14.133 -13.117 3.068 1 92.69 107 ARG B C 1
ATOM 3481 O O . ARG B 1 107 ? 13.555 -12.141 3.557 1 92.69 107 ARG B O 1
ATOM 3488 N N . ASP B 1 108 ? 13.664 -14.305 3.09 1 92.06 108 ASP B N 1
ATOM 3489 C CA . ASP B 1 108 ? 12.562 -14.648 3.986 1 92.06 108 ASP B CA 1
ATOM 3490 C C . ASP B 1 108 ? 12.992 -14.562 5.445 1 92.06 108 ASP B C 1
ATOM 3492 O O . ASP B 1 108 ? 13.93 -15.242 5.867 1 92.06 108 ASP B O 1
ATOM 3496 N N . PRO B 1 109 ? 12.289 -13.805 6.227 1 88.38 109 PRO B N 1
ATOM 3497 C CA . PRO B 1 109 ? 12.703 -13.648 7.625 1 88.38 109 PRO B CA 1
ATOM 3498 C C . PRO B 1 109 ? 12.656 -14.961 8.406 1 88.38 109 PRO B C 1
ATOM 3500 O O . PRO B 1 109 ? 13.367 -15.109 9.398 1 88.38 109 PRO B O 1
ATOM 3503 N N . LYS B 1 110 ? 11.859 -15.898 7.961 1 92.62 110 LYS B N 1
ATOM 3504 C CA . LYS B 1 110 ? 11.742 -17.172 8.664 1 92.62 110 LYS B CA 1
ATOM 3505 C C . LYS B 1 110 ? 12.75 -18.188 8.133 1 92.62 110 LYS B C 1
ATOM 3507 O O . LYS B 1 110 ? 12.922 -19.266 8.703 1 92.62 110 LYS B O 1
ATOM 3512 N N . GLN B 1 111 ? 13.422 -17.859 7.008 1 91.75 111 GLN B N 1
ATOM 3513 C CA . GLN B 1 111 ? 14.5 -18.672 6.441 1 91.75 111 GLN B CA 1
ATOM 3514 C C . GLN B 1 111 ? 15.656 -17.797 5.969 1 91.75 111 GLN B C 1
ATOM 3516 O O . GLN B 1 111 ? 16.016 -17.812 4.789 1 91.75 111 GLN B O 1
ATOM 3521 N N . PRO B 1 112 ? 16.234 -17.109 6.902 1 90.5 112 PRO B N 1
ATOM 3522 C CA . PRO B 1 112 ? 17.219 -16.094 6.52 1 90.5 112 PRO B CA 1
ATOM 3523 C C . PRO B 1 112 ? 18.5 -16.703 5.961 1 90.5 112 PRO B C 1
ATOM 3525 O O . PRO B 1 112 ? 19.312 -15.992 5.371 1 90.5 112 PRO B O 1
ATOM 3528 N N . GLU B 1 113 ? 18.719 -17.953 6.098 1 90.62 113 GLU B N 1
ATOM 3529 C CA . GLU B 1 113 ? 19.969 -18.594 5.723 1 90.62 113 GLU B CA 1
ATOM 3530 C C . GLU B 1 113 ? 20.016 -18.875 4.223 1 90.62 113 GLU B C 1
ATOM 3532 O O . GLU B 1 113 ? 21.094 -19.156 3.676 1 90.62 113 GLU B O 1
ATOM 3537 N N . ARG B 1 114 ? 18.938 -18.828 3.521 1 91.56 114 ARG B N 1
ATOM 3538 C CA . ARG B 1 114 ? 18.906 -19.109 2.092 1 91.56 114 ARG B CA 1
ATOM 3539 C C . ARG B 1 114 ? 18.328 -17.938 1.314 1 91.56 114 ARG B C 1
ATOM 3541 O O . ARG B 1 114 ? 17.469 -17.203 1.831 1 91.56 114 ARG B O 1
ATOM 3548 N N . PRO B 1 115 ? 18.734 -17.797 0.094 1 95.56 115 PRO B N 1
ATOM 3549 C CA . PRO B 1 115 ? 18.109 -16.734 -0.718 1 95.56 115 PRO B CA 1
ATOM 3550 C C . PRO B 1 115 ? 16.656 -17.062 -1.085 1 95.56 115 PRO B C 1
ATOM 3552 O O . PRO B 1 115 ? 16.281 -18.219 -1.146 1 95.56 115 PRO B O 1
ATOM 3555 N N . ASP B 1 116 ? 15.898 -16.062 -1.2 1 96.62 116 ASP B N 1
ATOM 3556 C CA . ASP B 1 116 ? 14.57 -16.156 -1.803 1 96.62 116 ASP B CA 1
ATOM 3557 C C . ASP B 1 116 ? 14.648 -16.031 -3.322 1 96.62 116 ASP B C 1
ATOM 3559 O O . ASP B 1 116 ? 14.875 -14.93 -3.842 1 96.62 116 ASP B O 1
ATOM 3563 N N . ALA B 1 117 ? 14.461 -17.125 -4.004 1 96.88 117 ALA B N 1
ATOM 3564 C CA . ALA B 1 117 ? 14.648 -17.172 -5.453 1 96.88 117 ALA B CA 1
ATOM 3565 C C . ALA B 1 117 ? 13.766 -16.156 -6.152 1 96.88 117 ALA B C 1
ATOM 3567 O O . ALA B 1 117 ? 14.078 -15.703 -7.258 1 96.88 117 ALA B O 1
ATOM 3568 N N . ARG B 1 118 ? 12.766 -15.75 -5.57 1 97.56 118 ARG B N 1
ATOM 3569 C CA . ARG B 1 118 ? 11.812 -14.82 -6.168 1 97.56 118 ARG B CA 1
ATOM 3570 C C . ARG B 1 118 ? 12.477 -13.477 -6.477 1 97.56 118 ARG B C 1
ATOM 3572 O O . ARG B 1 118 ? 12.078 -12.781 -7.414 1 97.56 118 ARG B O 1
ATOM 3579 N N . PHE B 1 119 ? 13.453 -13.219 -5.664 1 97.62 119 PHE B N 1
ATOM 3580 C CA . PHE B 1 119 ? 13.992 -11.867 -5.762 1 97.62 119 PHE B CA 1
ATOM 3581 C C . PHE B 1 119 ? 15.398 -11.891 -6.34 1 97.62 119 PHE B C 1
ATOM 3583 O O . PHE B 1 119 ? 16.078 -10.859 -6.375 1 97.62 119 PHE B O 1
ATOM 3590 N N . CYS B 1 120 ? 15.891 -13.062 -6.742 1 97.5 120 CYS B N 1
ATOM 3591 C CA . CYS B 1 120 ? 17.172 -13.164 -7.418 1 97.5 120 CYS B CA 1
ATOM 3592 C C . CYS B 1 120 ? 17.125 -12.477 -8.781 1 97.5 120 CYS B C 1
ATOM 3594 O O . CYS B 1 120 ? 16.203 -12.695 -9.555 1 97.5 120 CYS B O 1
ATOM 3596 N N . GLN B 1 121 ? 18.078 -11.711 -9.062 1 96.12 121 GLN B N 1
ATOM 3597 C CA . GLN B 1 121 ? 18.141 -10.977 -10.32 1 96.12 121 GLN B CA 1
ATOM 3598 C C . GLN B 1 121 ? 18.516 -11.906 -11.477 1 96.12 121 GLN B C 1
ATOM 3600 O O . GLN B 1 121 ? 18.359 -11.555 -12.648 1 96.12 121 GLN B O 1
ATOM 3605 N N . ASN B 1 122 ? 18.953 -13.07 -11.141 1 97.19 122 ASN B N 1
ATOM 3606 C CA . ASN B 1 122 ? 19.469 -14 -12.148 1 97.19 122 ASN B CA 1
ATOM 3607 C C . ASN B 1 122 ? 18.688 -15.312 -12.141 1 97.19 122 ASN B C 1
ATOM 3609 O O . ASN B 1 122 ? 19.141 -16.312 -12.695 1 97.19 122 ASN B O 1
ATOM 3613 N N . LYS B 1 123 ? 17.609 -15.289 -11.539 1 97.56 123 LYS B N 1
ATOM 3614 C CA . LYS B 1 123 ? 16.797 -16.5 -11.406 1 97.56 123 LYS B CA 1
ATOM 3615 C C . LYS B 1 123 ? 16.328 -17 -12.766 1 97.56 123 LYS B C 1
ATOM 3617 O O . LYS B 1 123 ? 16.281 -16.234 -13.734 1 97.56 123 LYS B O 1
ATOM 3622 N N . GLU B 1 124 ? 15.977 -18.25 -12.781 1 97.31 124 GLU B N 1
ATOM 3623 C CA . GLU B 1 124 ? 15.234 -18.828 -13.898 1 97.31 124 GLU B CA 1
ATOM 3624 C C . GLU B 1 124 ? 13.734 -18.875 -13.594 1 97.31 124 GLU B C 1
ATOM 3626 O O . GLU B 1 124 ? 13.328 -19.062 -12.445 1 97.31 124 GLU B O 1
ATOM 3631 N N . MET B 1 125 ? 12.953 -18.688 -14.594 1 97.62 125 MET B N 1
ATOM 3632 C CA . MET B 1 125 ? 11.5 -18.781 -14.492 1 97.62 125 MET B CA 1
ATOM 3633 C C . MET B 1 125 ? 10.945 -19.766 -15.516 1 97.62 125 MET B C 1
ATOM 3635 O O . MET B 1 125 ? 11.18 -19.625 -16.719 1 97.62 125 MET B O 1
ATOM 3639 N N . ALA B 1 126 ? 10.266 -20.719 -14.984 1 96.38 126 ALA B N 1
ATOM 3640 C CA . ALA B 1 126 ? 9.719 -21.766 -15.836 1 96.38 126 ALA B CA 1
ATOM 3641 C C . ALA B 1 126 ? 8.734 -21.203 -16.844 1 96.38 126 ALA B C 1
ATOM 3643 O O . ALA B 1 126 ? 7.773 -20.516 -16.484 1 96.38 126 ALA B O 1
ATOM 3644 N N . GLY B 1 127 ? 8.961 -21.516 -18.109 1 96.75 127 GLY B N 1
ATOM 3645 C CA . GLY B 1 127 ? 8.047 -21.078 -19.156 1 96.75 127 GLY B CA 1
ATOM 3646 C C . GLY B 1 127 ? 8.203 -19.609 -19.516 1 96.75 127 GLY B C 1
ATOM 3647 O O . GLY B 1 127 ? 7.449 -19.078 -20.328 1 96.75 127 GLY B O 1
ATOM 3648 N N . ILE B 1 128 ? 9.125 -18.906 -18.906 1 97.19 128 ILE B N 1
ATOM 3649 C CA . ILE B 1 128 ? 9.328 -17.484 -19.125 1 97.19 128 ILE B CA 1
ATOM 3650 C C . ILE B 1 128 ? 10.773 -17.234 -19.547 1 97.19 128 ILE B C 1
ATOM 3652 O O . ILE B 1 128 ? 11.031 -16.828 -20.688 1 97.19 128 ILE B O 1
ATOM 3656 N N . SER B 1 129 ? 11.758 -17.594 -18.719 1 97.69 129 SER B N 1
ATOM 3657 C CA . SER B 1 129 ? 13.164 -17.438 -19.078 1 97.69 129 SER B CA 1
ATOM 3658 C C . SER B 1 129 ? 13.867 -18.781 -19.203 1 97.69 129 SER B C 1
ATOM 3660 O O . SER B 1 129 ? 15.031 -18.844 -19.594 1 97.69 129 SER B O 1
ATOM 3662 N N . ALA B 1 130 ? 13.188 -19.828 -18.859 1 97.5 130 ALA B N 1
ATOM 3663 C CA . ALA B 1 130 ? 13.617 -21.219 -19.016 1 97.5 130 ALA B CA 1
ATOM 3664 C C . ALA B 1 130 ? 12.438 -22.125 -19.359 1 97.5 130 ALA B C 1
ATOM 3666 O O . ALA B 1 130 ? 11.281 -21.75 -19.141 1 97.5 130 ALA B O 1
ATOM 3667 N N . ASP B 1 131 ? 12.695 -23.281 -19.828 1 98.12 131 ASP B N 1
ATOM 3668 C CA . ASP B 1 131 ? 11.641 -24.188 -20.266 1 98.12 131 ASP B CA 1
ATOM 3669 C C . ASP B 1 131 ? 10.758 -24.594 -19.078 1 98.12 131 ASP B C 1
ATOM 3671 O O . ASP B 1 131 ? 11.25 -24.828 -17.984 1 98.12 131 ASP B O 1
ATOM 3675 N N . GLY B 1 132 ? 9.43 -24.797 -19.453 1 98.31 132 GLY B N 1
ATOM 3676 C CA . GLY B 1 132 ? 8.461 -25.062 -18.391 1 98.31 132 GLY B CA 1
ATOM 3677 C C . GLY B 1 132 ? 7.816 -26.438 -18.516 1 98.31 132 GLY B C 1
ATOM 3678 O O . GLY B 1 132 ? 8.469 -27.406 -18.922 1 98.31 132 GLY B O 1
ATOM 3679 N N . GLY B 1 133 ? 6.586 -26.5 -18.141 1 98.5 133 GLY B N 1
ATOM 3680 C CA . GLY B 1 133 ? 5.988 -27.781 -17.781 1 98.5 133 GLY B CA 1
ATOM 3681 C C . GLY B 1 133 ? 5.172 -28.406 -18.891 1 98.5 133 GLY B C 1
ATOM 3682 O O . GLY B 1 133 ? 4.688 -29.531 -18.766 1 98.5 133 GLY B O 1
ATOM 3683 N N . PHE B 1 134 ? 4.957 -27.719 -20.016 1 98.75 134 PHE B N 1
ATOM 3684 C CA . PHE B 1 134 ? 4.227 -28.328 -21.125 1 98.75 134 PHE B CA 1
ATOM 3685 C C . PHE B 1 134 ? 5.133 -29.281 -21.906 1 98.75 134 PHE B C 1
ATOM 3687 O O . PHE B 1 134 ? 5.301 -29.125 -23.109 1 98.75 134 PHE B O 1
ATOM 3694 N N . ALA B 1 135 ? 5.633 -30.25 -21.234 1 98.69 135 ALA B N 1
ATOM 3695 C CA . ALA B 1 135 ? 6.531 -31.297 -21.719 1 98.69 135 ALA B CA 1
ATOM 3696 C C . ALA B 1 135 ? 6.445 -32.531 -20.859 1 98.69 135 ALA B C 1
ATOM 3698 O O . ALA B 1 135 ? 5.957 -32.469 -19.719 1 98.69 135 ALA B O 1
ATOM 3699 N N . GLU B 1 136 ? 6.941 -33.625 -21.344 1 98.75 136 GLU B N 1
ATOM 3700 C CA . GLU B 1 136 ? 6.859 -34.875 -20.594 1 98.75 136 GLU B CA 1
ATOM 3701 C C . GLU B 1 136 ? 7.766 -34.844 -19.359 1 98.75 136 GLU B C 1
ATOM 3703 O O . GLU B 1 136 ? 7.477 -35.469 -18.359 1 98.75 136 GLU B O 1
ATOM 3708 N N . TYR B 1 137 ? 8.891 -34.094 -19.453 1 98.75 137 TYR B N 1
ATOM 3709 C CA . TYR B 1 137 ? 9.812 -33.938 -18.328 1 98.75 137 TYR B CA 1
ATOM 3710 C C . TYR B 1 137 ? 10.188 -32.469 -18.141 1 98.75 137 TYR B C 1
ATOM 3712 O O . TYR B 1 137 ? 10.211 -31.688 -19.109 1 98.75 137 TYR B O 1
ATOM 3720 N N . VAL B 1 138 ? 10.516 -32.094 -16.969 1 98.62 138 VAL B N 1
ATOM 3721 C CA . VAL B 1 138 ? 10.93 -30.734 -16.656 1 98.62 138 VAL B CA 1
ATOM 3722 C C . VAL B 1 138 ? 11.938 -30.75 -15.516 1 98.62 138 VAL B C 1
ATOM 3724 O O . VAL B 1 138 ? 11.938 -31.656 -14.688 1 98.62 138 VAL B O 1
ATOM 3727 N N . VAL B 1 139 ? 12.789 -29.797 -15.508 1 98.56 139 VAL B N 1
ATOM 3728 C CA . VAL B 1 139 ? 13.797 -29.656 -14.453 1 98.56 139 VAL B CA 1
ATOM 3729 C C . VAL B 1 139 ? 13.281 -28.734 -13.359 1 98.56 139 VAL B C 1
ATOM 3731 O O . VAL B 1 139 ? 12.914 -27.578 -13.633 1 98.56 139 VAL B O 1
ATOM 3734 N N . ALA B 1 140 ? 13.266 -29.234 -12.18 1 98.44 140 ALA B N 1
ATOM 3735 C CA . ALA B 1 140 ? 12.867 -28.453 -11.016 1 98.44 140 ALA B CA 1
ATOM 3736 C C . ALA B 1 140 ? 14.062 -28.172 -10.102 1 98.44 140 ALA B C 1
ATOM 3738 O O . ALA B 1 140 ? 14.992 -28.984 -10.031 1 98.44 140 ALA B O 1
ATOM 3739 N N . ASP B 1 141 ? 14.047 -27 -9.461 1 98.12 141 ASP B N 1
ATOM 3740 C CA . ASP B 1 141 ? 14.969 -26.672 -8.383 1 98.12 141 ASP B CA 1
ATOM 3741 C C . ASP B 1 141 ? 14.477 -27.234 -7.051 1 98.12 141 ASP B C 1
ATOM 3743 O O . ASP B 1 141 ? 13.383 -26.891 -6.59 1 98.12 141 ASP B O 1
ATOM 3747 N N . ALA B 1 142 ? 15.281 -28.062 -6.453 1 97.94 142 ALA B N 1
ATOM 3748 C CA . ALA B 1 142 ? 14.875 -28.734 -5.215 1 97.94 142 ALA B CA 1
ATOM 3749 C C . ALA B 1 142 ? 14.461 -27.703 -4.16 1 97.94 142 ALA B C 1
ATOM 3751 O O . ALA B 1 142 ? 13.539 -27.953 -3.379 1 97.94 142 ALA B O 1
ATOM 3752 N N . ASP B 1 143 ? 15.086 -26.547 -4.141 1 95.75 143 ASP B N 1
ATOM 3753 C CA . ASP B 1 143 ? 14.828 -25.516 -3.129 1 95.75 143 ASP B CA 1
ATOM 3754 C C . ASP B 1 143 ? 13.523 -24.781 -3.41 1 95.75 143 ASP B C 1
ATOM 3756 O O . ASP B 1 143 ? 12.984 -24.109 -2.531 1 95.75 143 ASP B O 1
ATOM 3760 N N . SER B 1 144 ? 13.016 -24.906 -4.602 1 96.56 144 SER B N 1
ATOM 3761 C CA . SER B 1 144 ? 11.766 -24.266 -4.992 1 96.56 144 SER B CA 1
ATOM 3762 C C . SER B 1 144 ? 10.727 -25.297 -5.426 1 96.56 144 SER B C 1
ATOM 3764 O O . SER B 1 144 ? 9.977 -25.062 -6.375 1 96.56 144 SER B O 1
ATOM 3766 N N . SER B 1 145 ? 10.703 -26.406 -4.824 1 98.06 145 SER B N 1
ATOM 3767 C CA . SER B 1 145 ? 9.734 -27.484 -5.043 1 98.06 145 SER B CA 1
ATOM 3768 C C . SER B 1 145 ? 9.023 -27.859 -3.744 1 98.06 145 SER B C 1
ATOM 3770 O O . SER B 1 145 ? 9.562 -27.656 -2.654 1 98.06 145 SER B O 1
ATOM 3772 N N . VAL B 1 146 ? 7.844 -28.328 -3.902 1 98.38 146 VAL B N 1
ATOM 3773 C CA . VAL B 1 146 ? 7.078 -28.719 -2.725 1 98.38 146 VAL B CA 1
ATOM 3774 C C . VAL B 1 146 ? 6.582 -30.156 -2.889 1 98.38 146 VAL B C 1
ATOM 3776 O O . VAL B 1 146 ? 6.234 -30.578 -3.994 1 98.38 146 VAL B O 1
ATOM 3779 N N . GLU B 1 147 ? 6.535 -30.828 -1.828 1 98.06 147 GLU B N 1
ATOM 3780 C CA . GLU B 1 147 ? 5.918 -32.156 -1.842 1 98.06 147 GLU B CA 1
ATOM 3781 C C . GLU B 1 147 ? 4.402 -32.062 -1.951 1 98.06 147 GLU B C 1
ATOM 3783 O O . GLU B 1 147 ? 3.783 -31.203 -1.315 1 98.06 147 GLU B O 1
ATOM 3788 N N . LEU B 1 148 ? 3.824 -32.875 -2.736 1 98.38 148 LEU B N 1
ATOM 3789 C CA . LEU B 1 148 ? 2.373 -32.906 -2.885 1 98.38 148 LEU B CA 1
ATOM 3790 C C . LEU B 1 148 ? 1.751 -34 -2.02 1 98.38 148 LEU B C 1
ATOM 3792 O O . LEU B 1 148 ? 2.215 -35.125 -2.021 1 98.38 148 LEU B O 1
ATOM 3796 N N . PRO B 1 149 ? 0.742 -33.625 -1.317 1 96.88 149 PRO B N 1
ATOM 3797 C CA . PRO B 1 149 ? 0.022 -34.656 -0.582 1 96.88 149 PRO B CA 1
ATOM 3798 C C . PRO B 1 149 ? -0.595 -35.719 -1.501 1 96.88 149 PRO B C 1
ATOM 3800 O O . PRO B 1 149 ? -1.045 -35.406 -2.604 1 96.88 149 PRO B O 1
ATOM 3803 N N . ASP B 1 150 ? -0.721 -36.969 -1.047 1 93.62 150 ASP B N 1
ATOM 3804 C CA . ASP B 1 150 ? -1.228 -38.094 -1.831 1 93.62 150 ASP B CA 1
ATOM 3805 C C . ASP B 1 150 ? -2.674 -37.844 -2.258 1 93.62 150 ASP B C 1
ATOM 3807 O O . ASP B 1 150 ? -3.084 -38.281 -3.342 1 93.62 150 ASP B O 1
ATOM 3811 N N . GLY B 1 151 ? -3.383 -37.125 -1.526 1 93.12 151 GLY B N 1
ATOM 3812 C CA . GLY B 1 151 ? -4.805 -37 -1.788 1 93.12 151 GLY B CA 1
ATOM 3813 C C . GLY B 1 151 ? -5.117 -35.875 -2.773 1 93.12 151 GLY B C 1
ATOM 3814 O O . GLY B 1 151 ? -6.258 -35.719 -3.215 1 93.12 151 GLY B O 1
ATOM 3815 N N . VAL B 1 152 ? -4.133 -35.219 -3.316 1 97.25 152 VAL B N 1
ATOM 3816 C CA . VAL B 1 152 ? -4.375 -34.125 -4.25 1 97.25 152 VAL B CA 1
ATOM 3817 C C . VAL B 1 152 ? -4.02 -34.562 -5.668 1 97.25 152 VAL B C 1
ATOM 3819 O O . VAL B 1 152 ? -2.846 -34.75 -5.988 1 97.25 152 VAL B O 1
ATOM 3822 N N . PRO B 1 153 ? -5.016 -34.75 -6.504 1 98.19 153 PRO B N 1
ATOM 3823 C CA . PRO B 1 153 ? -4.711 -35.125 -7.887 1 98.19 153 PRO B CA 1
ATOM 3824 C C . PRO B 1 153 ? -3.834 -34.094 -8.602 1 98.19 153 PRO B C 1
ATOM 3826 O O . PRO B 1 153 ? -3.908 -32.906 -8.305 1 98.19 153 PRO B O 1
ATOM 3829 N N . PHE B 1 154 ? -3.061 -34.562 -9.539 1 98.69 154 PHE B N 1
ATOM 3830 C CA . PHE B 1 154 ? -2.125 -33.688 -10.25 1 98.69 154 PHE B CA 1
ATOM 3831 C C . PHE B 1 154 ? -2.861 -32.562 -10.93 1 98.69 154 PHE B C 1
ATOM 3833 O O . PHE B 1 154 ? -2.398 -31.406 -10.906 1 98.69 154 PHE B O 1
ATOM 3840 N N . GLU B 1 155 ? -4.004 -32.844 -11.555 1 98.38 155 GLU B N 1
ATOM 3841 C CA . GLU B 1 155 ? -4.723 -31.797 -12.289 1 98.38 155 GLU B CA 1
ATOM 3842 C C . GLU B 1 155 ? -5.238 -30.703 -11.344 1 98.38 155 GLU B C 1
ATOM 3844 O O . GLU B 1 155 ? -5.488 -29.578 -11.766 1 98.38 155 GLU B O 1
ATOM 3849 N N . GLN B 1 156 ? -5.426 -31.016 -10.055 1 98.31 156 GLN B N 1
ATOM 3850 C CA . GLN B 1 156 ? -5.828 -30.031 -9.047 1 98.31 156 GLN B CA 1
ATOM 3851 C C . GLN B 1 156 ? -4.609 -29.359 -8.43 1 98.31 156 GLN B C 1
ATOM 3853 O O . GLN B 1 156 ? -4.688 -28.203 -8.008 1 98.31 156 GLN B O 1
ATOM 3858 N N . ALA B 1 157 ? -3.49 -30.031 -8.43 1 98.69 157 ALA B N 1
ATOM 3859 C CA . ALA B 1 157 ? -2.271 -29.5 -7.824 1 98.69 157 ALA B CA 1
ATOM 3860 C C . ALA B 1 157 ? -1.604 -28.484 -8.734 1 98.69 157 ALA B C 1
ATOM 3862 O O . ALA B 1 157 ? -1.027 -27.5 -8.258 1 98.69 157 ALA B O 1
ATOM 3863 N N . ALA B 1 158 ? -1.702 -28.672 -10.023 1 98.69 158 ALA B N 1
ATOM 3864 C CA . ALA B 1 158 ? -0.96 -27.875 -10.992 1 98.69 158 ALA B CA 1
ATOM 3865 C C . ALA B 1 158 ? -1.301 -26.391 -10.859 1 98.69 158 ALA B C 1
ATOM 3867 O O . ALA B 1 158 ? -0.41 -25.547 -10.68 1 98.69 158 ALA B O 1
ATOM 3868 N N . PRO B 1 159 ? -2.639 -26.031 -10.828 1 98.25 159 PRO B N 1
ATOM 3869 C CA . PRO B 1 159 ? -2.967 -24.609 -10.711 1 98.25 159 PRO B CA 1
ATOM 3870 C C . PRO B 1 159 ? -2.463 -23.984 -9.406 1 98.25 159 PRO B C 1
ATOM 3872 O O . PRO B 1 159 ? -2.258 -22.781 -9.336 1 98.25 159 PRO B O 1
ATOM 3875 N N . LEU B 1 160 ? -2.215 -24.797 -8.406 1 98.62 160 LEU B N 1
ATOM 3876 C CA . LEU B 1 160 ? -1.807 -24.297 -7.098 1 98.62 160 LEU B CA 1
ATOM 3877 C C . LEU B 1 160 ? -0.368 -23.797 -7.129 1 98.62 160 LEU B C 1
ATOM 3879 O O . LEU B 1 160 ? 0.048 -23.031 -6.258 1 98.62 160 LEU B O 1
ATOM 3883 N N . MET B 1 161 ? 0.444 -24.156 -8.109 1 98.5 161 MET B N 1
ATOM 3884 C CA . MET B 1 161 ? 1.87 -23.844 -8.156 1 98.5 161 MET B CA 1
ATOM 3885 C C . MET B 1 161 ? 2.104 -22.391 -8.57 1 98.5 161 MET B C 1
ATOM 3887 O O . MET B 1 161 ? 3.201 -21.859 -8.398 1 98.5 161 MET B O 1
ATOM 3891 N N . CYS B 1 162 ? 1.12 -21.766 -9.062 1 97.81 162 CYS B N 1
ATOM 3892 C CA . CYS B 1 162 ? 1.202 -20.328 -9.281 1 97.81 162 CYS B CA 1
ATOM 3893 C C . CYS B 1 162 ? -0.061 -19.625 -8.797 1 97.81 162 CYS B C 1
ATOM 3895 O O . CYS B 1 162 ? -0 -18.781 -7.898 1 97.81 162 CYS B O 1
ATOM 3897 N N . ALA B 1 163 ? -1.253 -20.047 -9.359 1 97.69 163 ALA B N 1
ATOM 3898 C CA . ALA B 1 163 ? -2.502 -19.406 -8.953 1 97.69 163 ALA B CA 1
ATOM 3899 C C . ALA B 1 163 ? -2.709 -19.516 -7.445 1 97.69 163 ALA B C 1
ATOM 3901 O O . ALA B 1 163 ? -2.967 -18.516 -6.773 1 97.69 163 ALA B O 1
ATOM 3902 N N . GLY B 1 164 ? -2.635 -20.75 -6.926 1 98.44 164 GLY B N 1
ATOM 3903 C CA . GLY B 1 164 ? -2.736 -20.938 -5.484 1 98.44 164 GLY B CA 1
ATOM 3904 C C . GLY B 1 164 ? -1.683 -20.172 -4.711 1 98.44 164 GLY B C 1
ATOM 3905 O O . GLY B 1 164 ? -1.999 -19.469 -3.744 1 98.44 164 GLY B O 1
ATOM 3906 N N . ALA B 1 165 ? -0.44 -20.312 -5.188 1 98.56 165 ALA B N 1
ATOM 3907 C CA . ALA B 1 165 ? 0.675 -19.625 -4.539 1 98.56 165 ALA B CA 1
ATOM 3908 C C . ALA B 1 165 ? 0.477 -18.109 -4.559 1 98.56 165 ALA B C 1
ATOM 3910 O O . ALA B 1 165 ? 0.817 -17.422 -3.596 1 98.56 165 ALA B O 1
ATOM 3911 N N . THR B 1 166 ? -0.072 -17.609 -5.633 1 98.5 166 THR B N 1
ATOM 3912 C CA . THR B 1 166 ? -0.287 -16.172 -5.805 1 98.5 166 THR B CA 1
ATOM 3913 C C . THR B 1 166 ? -1.299 -15.648 -4.785 1 98.5 166 THR B C 1
ATOM 3915 O O . THR B 1 166 ? -1.021 -14.695 -4.059 1 98.5 166 THR B O 1
ATOM 3918 N N . VAL B 1 167 ? -2.428 -16.297 -4.68 1 98.56 167 VAL B N 1
ATOM 3919 C CA . VAL B 1 167 ? -3.467 -15.773 -3.797 1 98.56 167 VAL B CA 1
ATOM 3920 C C . VAL B 1 167 ? -3.102 -16.062 -2.342 1 98.56 167 VAL B C 1
ATOM 3922 O O . VAL B 1 167 ? -3.416 -15.266 -1.45 1 98.56 167 VAL B O 1
ATOM 3925 N N . TRP B 1 168 ? -2.418 -17.219 -2.064 1 98.75 168 TRP B N 1
ATOM 3926 C CA . TRP B 1 168 ? -1.926 -17.469 -0.716 1 98.75 168 TRP B CA 1
ATOM 3927 C C . TRP B 1 168 ? -0.945 -16.391 -0.276 1 98.75 168 TRP B C 1
ATOM 3929 O O . TRP B 1 168 ? -1.022 -15.891 0.851 1 98.75 168 TRP B O 1
ATOM 3939 N N . GLY B 1 169 ? 0.008 -16.094 -1.174 1 98.31 169 GLY B N 1
ATOM 3940 C CA . GLY B 1 169 ? 0.912 -14.992 -0.888 1 98.31 169 GLY B CA 1
ATOM 3941 C C . GLY B 1 169 ? 0.193 -13.68 -0.633 1 98.31 169 GLY B C 1
ATOM 3942 O O . GLY B 1 169 ? 0.566 -12.93 0.269 1 98.31 169 GLY B O 1
ATOM 3943 N N . GLY B 1 170 ? -0.83 -13.352 -1.466 1 98.75 170 GLY B N 1
ATOM 3944 C CA . GLY B 1 170 ? -1.631 -12.156 -1.28 1 98.75 170 GLY B CA 1
ATOM 3945 C C . GLY B 1 170 ? -2.309 -12.094 0.076 1 98.75 170 GLY B C 1
ATOM 3946 O O . GLY B 1 170 ? -2.328 -11.039 0.717 1 98.75 170 GLY B O 1
ATOM 3947 N N . LEU B 1 171 ? -2.896 -13.25 0.501 1 98.62 171 LEU B N 1
ATOM 3948 C CA . LEU B 1 171 ? -3.545 -13.32 1.807 1 98.62 171 LEU B CA 1
ATOM 3949 C C . LEU B 1 171 ? -2.525 -13.148 2.93 1 98.62 171 LEU B C 1
ATOM 3951 O O . LEU B 1 171 ? -2.805 -12.477 3.928 1 98.62 171 LEU B O 1
ATOM 3955 N N . A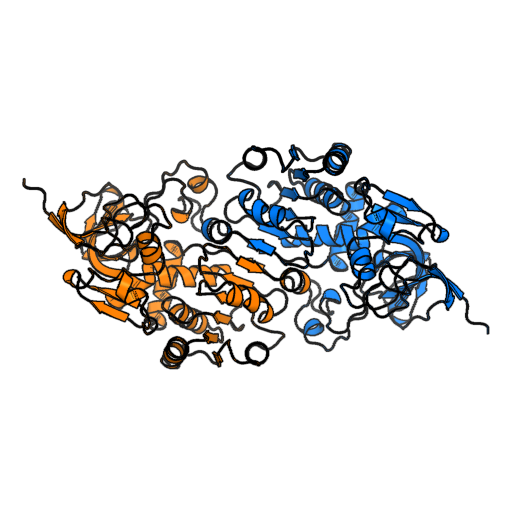SP B 1 172 ? -1.409 -13.789 2.742 1 97.69 172 ASP B N 1
ATOM 3956 C CA . ASP B 1 172 ? -0.344 -13.633 3.729 1 97.69 172 ASP B CA 1
ATOM 3957 C C . ASP B 1 172 ? 0.069 -12.172 3.863 1 97.69 172 ASP B C 1
ATOM 3959 O O . ASP B 1 172 ? 0.272 -11.68 4.977 1 97.69 172 ASP B O 1
ATOM 3963 N N . GLU B 1 173 ? 0.227 -11.453 2.723 1 97.62 173 GLU B N 1
ATOM 3964 C CA . GLU B 1 173 ? 0.599 -10.047 2.715 1 97.62 173 GLU B CA 1
ATOM 3965 C C . GLU B 1 173 ? -0.479 -9.188 3.369 1 97.62 173 GLU B C 1
ATOM 3967 O O . GLU B 1 173 ? -0.171 -8.203 4.047 1 97.62 173 GLU B O 1
ATOM 3972 N N . ALA B 1 174 ? -1.725 -9.492 3.104 1 98.19 174 ALA B N 1
ATOM 3973 C CA . ALA B 1 174 ? -2.828 -8.734 3.689 1 98.19 174 ALA B CA 1
ATOM 3974 C C . ALA B 1 174 ? -2.809 -8.828 5.215 1 98.19 174 ALA B C 1
ATOM 3976 O O . ALA B 1 174 ? -3.156 -7.871 5.906 1 98.19 174 ALA B O 1
ATOM 3977 N N . SER B 1 175 ? -2.453 -10.016 5.734 1 96.75 175 SER B N 1
ATOM 3978 C CA . SER B 1 175 ? -2.277 -10.242 7.168 1 96.75 175 SER B CA 1
ATOM 3979 C C . SER B 1 175 ? -3.514 -9.812 7.949 1 96.75 175 SER B C 1
ATOM 3981 O O . SER B 1 175 ? -3.412 -9.055 8.914 1 96.75 175 SER B O 1
ATOM 3983 N N . VAL B 1 176 ? -4.645 -10.219 7.508 1 96.62 176 VAL B N 1
ATOM 3984 C CA . VAL B 1 176 ? -5.914 -9.852 8.117 1 96.62 176 VAL B CA 1
ATOM 3985 C C . VAL B 1 176 ? -6.148 -10.68 9.375 1 96.62 176 VAL B C 1
ATOM 3987 O O . VAL B 1 176 ? -5.871 -11.883 9.391 1 96.62 176 VAL B O 1
ATOM 3990 N N . GLU B 1 177 ? -6.59 -10.047 10.391 1 95.19 177 GLU B N 1
ATOM 3991 C CA . GLU B 1 177 ? -6.98 -10.773 11.594 1 95.19 177 GLU B CA 1
ATOM 3992 C C . GLU B 1 177 ? -8.109 -11.758 11.305 1 95.19 177 GLU B C 1
ATOM 3994 O O . GLU B 1 177 ? -9.047 -11.438 10.57 1 95.19 177 GLU B O 1
ATOM 3999 N N . PRO B 1 178 ? -7.973 -12.969 11.859 1 94.12 178 PRO B N 1
ATOM 4000 C CA . PRO B 1 178 ? -9.031 -13.961 11.641 1 94.12 178 PRO B CA 1
ATOM 4001 C C . PRO B 1 178 ? -10.414 -13.43 12 1 94.12 178 PRO B C 1
ATOM 4003 O O . PRO B 1 178 ? -10.562 -12.688 12.977 1 94.12 178 PRO B O 1
ATOM 4006 N N . GLY B 1 179 ? -11.359 -13.781 11.203 1 97.5 179 GLY B N 1
ATOM 4007 C CA . GLY B 1 179 ? -12.734 -13.422 11.492 1 97.5 179 GLY B CA 1
ATOM 4008 C C . GLY B 1 179 ? -13.188 -12.156 10.781 1 97.5 179 GLY B C 1
ATOM 4009 O O . GLY B 1 179 ? -14.391 -11.891 10.688 1 97.5 179 GLY B O 1
ATOM 4010 N N . LEU B 1 180 ? -12.305 -11.328 10.32 1 98.25 180 LEU B N 1
ATOM 4011 C CA . LEU B 1 180 ? -12.68 -10.094 9.625 1 98.25 180 LEU B CA 1
ATOM 4012 C C . LEU B 1 180 ? -12.992 -10.367 8.164 1 98.25 180 LEU B C 1
ATOM 4014 O O . LEU B 1 180 ? -12.422 -11.281 7.559 1 98.25 180 LEU B O 1
ATOM 4018 N N . PRO B 1 181 ? -13.844 -9.633 7.539 1 98.75 181 PRO B N 1
ATOM 4019 C CA . PRO B 1 181 ? -14.344 -9.906 6.191 1 98.75 181 PRO B CA 1
ATOM 4020 C C . PRO B 1 181 ? -13.32 -9.586 5.105 1 98.75 181 PRO B C 1
ATOM 4022 O O . PRO B 1 181 ? -12.617 -8.57 5.199 1 98.75 181 PRO B O 1
ATOM 4025 N N . VAL B 1 182 ? -13.25 -10.43 4.113 1 98.94 182 VAL B N 1
ATOM 4026 C CA . VAL B 1 182 ? -12.336 -10.281 2.98 1 98.94 182 VAL B CA 1
ATOM 4027 C C . VAL B 1 182 ? -13.133 -10.312 1.676 1 98.94 182 VAL B C 1
ATOM 4029 O O . VAL B 1 182 ? -14.039 -11.133 1.512 1 98.94 182 VAL B O 1
ATOM 4032 N N . GLY B 1 183 ? -12.859 -9.367 0.802 1 98.94 183 GLY B N 1
ATOM 4033 C CA . GLY B 1 183 ? -13.453 -9.367 -0.525 1 98.94 183 GLY B CA 1
ATOM 4034 C C . GLY B 1 183 ? -12.508 -9.867 -1.604 1 98.94 183 GLY B C 1
ATOM 4035 O O . GLY B 1 183 ? -11.289 -9.688 -1.502 1 98.94 183 GLY B O 1
ATOM 4036 N N . VAL B 1 184 ? -13.023 -10.492 -2.584 1 98.94 184 VAL B N 1
ATOM 4037 C CA . VAL B 1 184 ? -12.273 -10.914 -3.762 1 98.94 184 VAL B CA 1
ATOM 4038 C C . VAL B 1 184 ? -12.938 -10.367 -5.023 1 98.94 184 VAL B C 1
ATOM 4040 O O . VAL 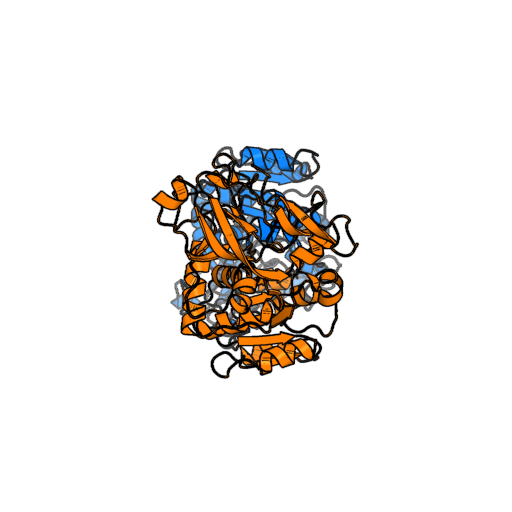B 1 184 ? -14.125 -10.602 -5.258 1 98.94 184 VAL B O 1
ATOM 4043 N N . ILE B 1 185 ? -12.188 -9.625 -5.766 1 98.94 185 ILE B N 1
ATOM 4044 C CA . ILE B 1 185 ? -12.688 -9.094 -7.031 1 98.94 185 ILE B CA 1
ATOM 4045 C C . ILE B 1 185 ? -12.086 -9.883 -8.195 1 98.94 185 ILE B C 1
ATOM 4047 O O . ILE B 1 185 ? -10.867 -10 -8.305 1 98.94 185 ILE B O 1
ATOM 4051 N N . GLY B 1 186 ? -12.883 -10.312 -9.133 1 97.62 186 GLY B N 1
ATOM 4052 C CA . GLY B 1 186 ? -12.461 -11.211 -10.195 1 97.62 186 GLY B CA 1
ATOM 4053 C C . GLY B 1 186 ? -12.445 -12.672 -9.773 1 97.62 186 GLY B C 1
ATOM 4054 O O . GLY B 1 186 ? -11.508 -13.125 -9.117 1 97.62 186 GLY B O 1
ATOM 4055 N N . ILE B 1 187 ? -13.508 -13.375 -10.203 1 97.5 187 ILE B N 1
ATOM 4056 C CA . ILE B 1 187 ? -13.633 -14.773 -9.797 1 97.5 187 ILE B CA 1
ATOM 4057 C C . ILE B 1 187 ? -13.352 -15.68 -11 1 97.5 187 ILE B C 1
ATOM 4059 O O . ILE B 1 187 ? -14.273 -16.297 -11.539 1 97.5 187 ILE B O 1
ATOM 4063 N N . GLY B 1 188 ? -12.133 -15.789 -11.312 1 94.94 188 GLY B N 1
ATOM 4064 C CA . GLY B 1 188 ? -11.617 -16.75 -12.273 1 94.94 188 GLY B CA 1
ATOM 4065 C C . GLY B 1 188 ? -10.742 -17.812 -11.648 1 94.94 188 GLY B C 1
ATOM 4066 O O . GLY B 1 188 ? -11.109 -18.422 -10.641 1 94.94 188 GLY B O 1
ATOM 4067 N N . GLY B 1 189 ? -9.648 -18.078 -12.297 1 94.31 189 GLY B N 1
ATOM 4068 C CA . GLY B 1 189 ? -8.734 -19.094 -11.797 1 94.31 189 GLY B CA 1
ATOM 4069 C C . GLY B 1 189 ? -8.109 -18.719 -10.469 1 94.31 189 GLY B C 1
ATOM 4070 O O . GLY B 1 189 ? -7.926 -19.578 -9.602 1 94.31 189 GLY B O 1
ATOM 4071 N N . LEU B 1 190 ? -7.816 -17.453 -10.258 1 96.88 190 LEU B N 1
ATOM 4072 C CA . LEU B 1 190 ? -7.262 -16.984 -8.992 1 96.88 190 LEU B CA 1
ATOM 4073 C C . LEU B 1 190 ? -8.367 -16.766 -7.961 1 96.88 190 LEU B C 1
ATOM 4075 O O . LEU B 1 190 ? -8.266 -17.234 -6.828 1 96.88 190 LEU B O 1
ATOM 4079 N N . GLY B 1 191 ? -9.398 -16.141 -8.406 1 98.06 191 GLY B N 1
ATOM 4080 C CA . GLY B 1 191 ? -10.438 -15.68 -7.5 1 98.06 191 GLY B CA 1
ATOM 4081 C C . GLY B 1 191 ? -11.133 -16.812 -6.762 1 98.06 191 GLY B C 1
ATOM 4082 O O . GLY B 1 191 ? -11.445 -16.688 -5.578 1 98.06 191 GLY B O 1
ATOM 4083 N N . VAL B 1 192 ? -11.398 -17.906 -7.434 1 97.88 192 VAL B N 1
ATOM 4084 C CA . VAL B 1 192 ? -12.07 -19.047 -6.812 1 97.88 192 VAL B CA 1
ATOM 4085 C C . VAL B 1 192 ? -11.195 -19.609 -5.695 1 97.88 192 VAL B C 1
ATOM 4087 O O . VAL B 1 192 ? -11.703 -20 -4.641 1 97.88 192 VAL B O 1
ATOM 4090 N N . LEU B 1 193 ? -9.914 -19.641 -5.93 1 98.44 193 LEU B N 1
ATOM 4091 C CA . LEU B 1 193 ? -8.984 -20.109 -4.914 1 98.44 193 LEU B CA 1
ATOM 4092 C C . LEU B 1 193 ? -8.891 -19.125 -3.754 1 98.44 193 LEU B C 1
ATOM 4094 O O . LEU B 1 193 ? -8.859 -19.531 -2.59 1 98.44 193 LEU B O 1
ATOM 4098 N N . ALA B 1 194 ? -8.922 -17.859 -4.059 1 98.81 194 ALA B N 1
ATOM 4099 C CA . ALA B 1 194 ? -8.852 -16.828 -3.031 1 98.81 194 ALA B CA 1
ATOM 4100 C C . ALA B 1 194 ? -10.031 -16.938 -2.07 1 98.81 194 ALA B C 1
ATOM 4102 O O . ALA B 1 194 ? -9.859 -16.859 -0.852 1 98.81 194 ALA B O 1
ATOM 4103 N N . LEU B 1 195 ? -11.234 -17.094 -2.639 1 98.88 195 LEU B N 1
ATOM 4104 C CA . LEU B 1 195 ? -12.422 -17.266 -1.815 1 98.88 195 LEU B CA 1
ATOM 4105 C C . LEU B 1 195 ? -12.281 -18.453 -0.879 1 98.88 195 LEU B C 1
ATOM 4107 O O . LEU B 1 195 ? -12.531 -18.344 0.322 1 98.88 195 LEU B O 1
ATOM 4111 N N . GLN B 1 196 ? -11.844 -19.531 -1.387 1 98.81 196 GLN B N 1
ATOM 4112 C CA . GLN B 1 196 ? -11.742 -20.766 -0.615 1 98.81 196 GLN B CA 1
ATOM 4113 C C . GLN B 1 196 ? -10.695 -20.641 0.488 1 98.81 196 GLN B C 1
ATOM 4115 O O . GLN B 1 196 ? -10.945 -21.031 1.634 1 98.81 196 GLN B O 1
ATOM 4120 N N . PHE B 1 197 ? -9.484 -20.125 0.138 1 98.75 197 PHE B N 1
ATOM 4121 C CA . PHE B 1 197 ? -8.438 -19.984 1.135 1 98.75 197 PHE B CA 1
ATOM 4122 C C . PHE B 1 197 ? -8.867 -19.031 2.24 1 98.75 197 PHE B C 1
ATOM 4124 O O . PHE B 1 197 ? -8.68 -19.312 3.426 1 98.75 197 PHE B O 1
ATOM 4131 N N . ALA B 1 198 ? -9.469 -17.859 1.854 1 98.75 198 ALA B N 1
ATOM 4132 C CA . ALA B 1 198 ? -9.914 -16.891 2.861 1 98.75 198 ALA B CA 1
ATOM 4133 C C . ALA B 1 198 ? -10.961 -17.516 3.783 1 98.75 198 ALA B C 1
ATOM 4135 O O . ALA B 1 198 ? -10.852 -17.406 5.008 1 98.75 198 ALA B O 1
ATOM 4136 N N . ALA B 1 199 ? -11.938 -18.172 3.207 1 98.5 199 ALA B N 1
ATOM 4137 C CA . ALA B 1 199 ? -12.961 -18.844 4 1 98.5 199 ALA B CA 1
ATOM 4138 C C . ALA B 1 199 ? -12.344 -19.938 4.875 1 98.5 199 ALA B C 1
ATOM 4140 O O . ALA B 1 199 ? -12.695 -20.062 6.055 1 98.5 199 ALA B O 1
ATOM 4141 N N . GLY B 1 200 ? -11.453 -20.703 4.301 1 97.81 200 GLY B N 1
ATOM 4142 C CA . GLY B 1 200 ? -10.789 -21.766 5.035 1 97.81 200 GLY B CA 1
ATOM 4143 C C . GLY B 1 200 ? -9.992 -21.266 6.223 1 97.81 200 GLY B C 1
ATOM 4144 O O . GLY B 1 200 ? -9.797 -22 7.199 1 97.81 200 GLY B O 1
ATOM 4145 N N . LEU B 1 201 ? -9.539 -20.062 6.152 1 97.44 201 LEU B N 1
ATOM 4146 C CA . LEU B 1 201 ? -8.789 -19.438 7.234 1 97.44 201 LEU B CA 1
ATOM 4147 C C . LEU B 1 201 ? -9.719 -18.75 8.219 1 97.44 201 LEU B C 1
ATOM 4149 O O . LEU B 1 201 ? -9.258 -18.125 9.18 1 97.44 201 LEU B O 1
ATOM 4153 N N . GLY B 1 202 ? -10.992 -18.781 7.941 1 97.19 202 GLY B N 1
ATOM 4154 C CA . GLY B 1 202 ? -11.969 -18.328 8.922 1 97.19 202 GLY B CA 1
ATOM 4155 C C . GLY B 1 202 ? -12.523 -16.953 8.609 1 97.19 202 GLY B C 1
ATOM 4156 O O . GLY B 1 202 ? -13.203 -16.344 9.445 1 97.19 202 GLY B O 1
ATOM 4157 N N . HIS B 1 203 ? -12.328 -16.422 7.441 1 98.56 203 HIS B N 1
ATOM 4158 C CA . HIS B 1 203 ? -12.828 -15.102 7.086 1 98.56 203 HIS B CA 1
ATOM 4159 C C . HIS B 1 203 ? -14.164 -15.195 6.367 1 98.56 203 HIS B C 1
ATOM 4161 O O . HIS B 1 203 ? -14.328 -16 5.445 1 98.56 203 HIS B O 1
ATOM 4167 N N . PRO B 1 204 ? -15.164 -14.422 6.762 1 98.56 204 PRO B N 1
ATOM 4168 C CA . PRO B 1 204 ? -16.297 -14.242 5.848 1 98.56 204 PRO B CA 1
ATOM 4169 C C . PRO B 1 204 ? -15.891 -13.586 4.531 1 98.56 204 PRO B C 1
ATOM 4171 O O . PRO B 1 204 ? -15.086 -12.648 4.527 1 98.56 204 PRO B O 1
ATOM 4174 N N . THR B 1 205 ? -16.422 -14.125 3.445 1 98.88 205 THR B N 1
ATOM 4175 C CA . THR B 1 205 ? -15.961 -13.617 2.158 1 98.88 205 THR B CA 1
ATOM 4176 C C . THR B 1 205 ? -17.125 -13.078 1.333 1 98.88 205 THR B C 1
ATOM 4178 O O . THR B 1 205 ? -18.266 -13.492 1.528 1 98.88 205 THR B O 1
ATOM 4181 N N . VAL B 1 206 ? -16.859 -12.109 0.481 1 98.94 206 VAL B N 1
ATOM 4182 C CA . VAL B 1 206 ? -17.766 -11.641 -0.564 1 98.94 206 VAL B CA 1
ATOM 4183 C C . VAL B 1 206 ? -17.094 -11.773 -1.928 1 98.94 206 VAL B C 1
ATOM 4185 O O . VAL B 1 206 ? -15.938 -11.367 -2.098 1 98.94 206 VAL B O 1
ATOM 4188 N N . ALA B 1 207 ? -17.734 -12.453 -2.844 1 98.94 207 ALA B N 1
ATOM 4189 C CA . ALA B 1 207 ? -17.266 -12.602 -4.223 1 98.94 207 ALA B CA 1
ATOM 4190 C C . ALA B 1 207 ? -17.812 -11.484 -5.105 1 98.94 207 ALA B C 1
ATOM 4192 O O . ALA B 1 207 ? -19.031 -11.234 -5.121 1 98.94 207 ALA B O 1
ATOM 4193 N N . ILE B 1 208 ? -16.938 -10.859 -5.789 1 98.94 208 ILE B N 1
ATOM 4194 C CA . ILE B 1 208 ? -17.344 -9.75 -6.645 1 98.94 208 ILE B CA 1
ATOM 4195 C C . ILE B 1 208 ? -16.891 -10.016 -8.078 1 98.94 208 ILE B C 1
ATOM 4197 O O . ILE B 1 208 ? -15.703 -10.219 -8.328 1 98.94 208 ILE B O 1
ATOM 4201 N N . ASP B 1 209 ? -17.766 -10.078 -8.969 1 97.88 209 ASP B N 1
ATOM 4202 C CA . ASP B 1 209 ? -17.469 -10.273 -10.383 1 97.88 209 ASP B CA 1
ATOM 4203 C C . ASP B 1 209 ? -18.578 -9.688 -11.266 1 97.88 209 ASP B C 1
ATOM 4205 O O . ASP B 1 209 ? -19.766 -9.828 -10.953 1 97.88 209 ASP B O 1
ATOM 4209 N N . ASN B 1 210 ? -18.219 -8.977 -12.305 1 96.5 210 ASN B N 1
ATOM 4210 C CA . ASN B 1 210 ? -19.234 -8.414 -13.18 1 96.5 210 ASN B CA 1
ATOM 4211 C C . ASN B 1 210 ? -19.719 -9.43 -14.203 1 96.5 210 ASN B C 1
ATOM 4213 O O . ASN B 1 210 ? -20.719 -9.195 -14.898 1 96.5 210 ASN B O 1
ATOM 4217 N N . ARG B 1 211 ? -19.047 -10.625 -14.367 1 94.44 211 ARG B N 1
ATOM 4218 C CA . ARG B 1 211 ? -19.422 -11.688 -15.297 1 94.44 211 ARG B CA 1
ATOM 4219 C C . ARG B 1 211 ? -20.312 -12.727 -14.609 1 94.44 211 ARG B C 1
ATOM 4221 O O . ARG B 1 211 ? -20.047 -13.117 -13.469 1 94.44 211 ARG B O 1
ATOM 4228 N N . PRO B 1 212 ? -21.297 -13.188 -15.289 1 95 212 PRO B N 1
ATOM 4229 C CA . PRO B 1 212 ? -22.109 -14.266 -14.695 1 95 212 PRO B CA 1
ATOM 4230 C C . PRO B 1 212 ? -21.297 -15.531 -14.445 1 95 212 PRO B C 1
ATOM 4232 O O . PRO B 1 212 ? -21.547 -16.25 -13.469 1 95 212 PRO B O 1
ATOM 4235 N N . GLU B 1 213 ? -20.328 -15.852 -15.32 1 94.06 213 GLU B N 1
ATOM 4236 C CA . GLU B 1 213 ? -19.5 -17.047 -15.188 1 94.06 213 GLU B CA 1
ATOM 4237 C C . GLU B 1 213 ? -18.75 -17.047 -13.867 1 94.06 213 GLU B C 1
ATOM 4239 O O . GLU B 1 213 ? -18.672 -18.078 -13.188 1 94.06 213 GLU B O 1
ATOM 4244 N N . GLY B 1 214 ? -18.188 -15.883 -13.516 1 95.5 214 GLY B N 1
ATOM 4245 C CA . GLY B 1 214 ? -17.469 -15.766 -12.258 1 95.5 214 GLY B CA 1
ATOM 4246 C C . GLY B 1 214 ? -18.375 -15.906 -11.047 1 95.5 214 GLY B C 1
ATOM 4247 O O . GLY B 1 214 ? -18.016 -16.578 -10.078 1 95.5 214 GLY B O 1
ATOM 4248 N N . ARG B 1 215 ? -19.531 -15.266 -11.125 1 97.31 215 ARG B N 1
ATOM 4249 C CA . ARG B 1 215 ? -20.484 -15.359 -10.016 1 97.31 215 ARG B CA 1
ATOM 4250 C C . ARG B 1 215 ? -21 -16.781 -9.859 1 97.31 215 ARG B C 1
ATOM 4252 O O . ARG B 1 215 ? -21.219 -17.25 -8.742 1 97.31 215 ARG B O 1
ATOM 4259 N N . GLN B 1 216 ? -21.188 -17.469 -10.945 1 96.12 216 GLN B N 1
ATOM 4260 C CA . GLN B 1 216 ? -21.609 -18.859 -10.898 1 96.12 216 GLN B CA 1
ATOM 4261 C C . GLN B 1 216 ? -20.547 -19.75 -10.258 1 96.12 216 GLN B C 1
ATOM 4263 O O . GLN B 1 216 ? -20.859 -20.625 -9.453 1 96.12 216 GLN B O 1
ATOM 4268 N N . LEU B 1 217 ? -19.297 -19.5 -10.594 1 95.44 217 LEU B N 1
ATOM 4269 C CA . LEU B 1 217 ? -18.203 -20.25 -9.992 1 95.44 217 LEU B CA 1
ATOM 4270 C C . LEU B 1 217 ? -18.203 -20.109 -8.477 1 95.44 217 LEU B C 1
ATOM 4272 O O . LEU B 1 217 ? -18 -21.078 -7.75 1 95.44 217 LEU B O 1
ATOM 4276 N N . ALA B 1 218 ? -18.422 -18.906 -8.047 1 97.88 218 ALA B N 1
ATOM 4277 C CA . ALA B 1 218 ? -18.484 -18.641 -6.609 1 97.88 218 ALA B CA 1
ATOM 4278 C C . ALA B 1 218 ? -19.641 -19.391 -5.957 1 97.88 218 ALA B C 1
ATOM 4280 O O . ALA B 1 218 ? -19.484 -19.953 -4.867 1 97.88 218 ALA B O 1
ATOM 4281 N N . GLN B 1 219 ? -20.734 -19.438 -6.656 1 97.12 219 GLN B N 1
ATOM 4282 C CA . GLN B 1 219 ? -21.938 -20.094 -6.145 1 97.12 219 GLN B CA 1
ATOM 4283 C C . GLN B 1 219 ? -21.734 -21.594 -6.047 1 97.12 219 GLN B C 1
ATOM 4285 O O . GLN B 1 219 ? -22.344 -22.25 -5.195 1 97.12 219 GLN B O 1
ATOM 4290 N N . GLU B 1 220 ? -20.922 -22.125 -6.816 1 96.19 220 GLU B N 1
ATOM 4291 C CA . GLU B 1 220 ? -20.766 -23.578 -6.941 1 96.19 220 GLU B CA 1
ATOM 4292 C C . GLU B 1 220 ? -19.75 -24.109 -5.934 1 96.19 220 GLU B C 1
ATOM 4294 O O . GLU B 1 220 ? -19.547 -25.312 -5.832 1 96.19 220 GLU B O 1
ATOM 4299 N N . LEU B 1 221 ? -19.141 -23.234 -5.207 1 97.31 221 LEU B N 1
ATOM 4300 C CA . LEU B 1 221 ? -18.172 -23.672 -4.203 1 97.31 221 LEU B CA 1
ATOM 4301 C C . LEU B 1 221 ? -18.875 -24.484 -3.105 1 97.31 221 LEU B C 1
ATOM 4303 O O . LEU B 1 221 ? -20.062 -24.312 -2.869 1 97.31 221 LEU B O 1
ATOM 4307 N N . PRO B 1 222 ? -18.109 -25.359 -2.518 1 96.38 222 PRO B N 1
ATOM 4308 C CA . PRO B 1 222 ? -18.719 -26.094 -1.407 1 96.38 222 PRO B CA 1
ATOM 4309 C C . PRO B 1 222 ? -19.25 -25.172 -0.313 1 96.38 222 PRO B C 1
ATOM 4311 O O . PRO B 1 222 ? -18.688 -24.109 -0.06 1 96.38 222 PRO B O 1
ATOM 4314 N N . GLU B 1 223 ? -20.25 -25.609 0.351 1 96.5 223 GLU B N 1
ATOM 4315 C CA . GLU B 1 223 ? -20.969 -24.797 1.315 1 96.5 223 GLU B CA 1
ATOM 4316 C C . GLU B 1 223 ? -20.031 -24.203 2.357 1 96.5 223 GLU B C 1
ATOM 4318 O O . GLU B 1 223 ? -20.125 -23.016 2.684 1 96.5 223 GLU B O 1
ATOM 4323 N N . HIS B 1 224 ? -19.094 -24.969 2.852 1 96.25 224 HIS B N 1
ATOM 4324 C CA . HIS B 1 224 ? -18.219 -24.531 3.939 1 96.25 224 HIS B CA 1
ATOM 4325 C C . HIS B 1 224 ? -17.188 -23.516 3.453 1 96.25 224 HIS B C 1
ATOM 4327 O O . HIS B 1 224 ? -16.531 -22.875 4.262 1 96.25 224 HIS B O 1
ATOM 4333 N N . LEU B 1 225 ? -17.062 -23.328 2.117 1 98.19 225 LEU B N 1
ATOM 4334 C CA . LEU B 1 225 ? -16.094 -22.406 1.536 1 98.19 225 LEU B CA 1
ATOM 4335 C C . LEU B 1 225 ? -16.812 -21.344 0.704 1 98.19 225 LEU B C 1
ATOM 4337 O O . LEU B 1 225 ? -16.156 -20.469 0.117 1 98.19 225 LEU B O 1
ATOM 4341 N N . ARG B 1 226 ? -18.078 -21.375 0.64 1 97.94 226 ARG B N 1
ATOM 4342 C CA . ARG B 1 226 ? -18.875 -20.484 -0.207 1 97.94 226 ARG B CA 1
ATOM 4343 C C . ARG B 1 226 ? -18.891 -19.062 0.363 1 97.94 226 ARG B C 1
ATOM 4345 O O . ARG B 1 226 ? -19.031 -18.875 1.574 1 97.94 226 ARG B O 1
ATOM 4352 N N . PRO B 1 227 ? -18.703 -18.109 -0.49 1 98.75 227 PRO B N 1
ATOM 4353 C CA . PRO B 1 227 ? -18.828 -16.734 0.002 1 98.75 227 PRO B CA 1
ATOM 4354 C C . PRO B 1 227 ? -20.203 -16.422 0.557 1 98.75 227 PRO B C 1
ATOM 4356 O O . PRO B 1 227 ? -21.203 -16.938 0.043 1 98.75 227 PRO B O 1
ATOM 4359 N N . LYS B 1 228 ? -20.234 -15.586 1.517 1 98.06 228 LYS B N 1
ATOM 4360 C CA . LYS B 1 228 ? -21.5 -15.219 2.154 1 98.06 228 LYS B CA 1
ATOM 4361 C C . LYS B 1 228 ? -22.312 -14.289 1.267 1 98.06 228 LYS B C 1
ATOM 4363 O O . LYS B 1 228 ? -23.531 -14.195 1.411 1 98.06 228 LYS B O 1
ATOM 4368 N N . ARG B 1 229 ? -21.594 -13.609 0.386 1 98.38 229 ARG B N 1
ATOM 4369 C CA . ARG B 1 229 ? -22.234 -12.695 -0.554 1 98.38 229 ARG B CA 1
ATOM 4370 C C . ARG B 1 229 ? -21.578 -12.773 -1.929 1 98.38 229 ARG B C 1
ATOM 4372 O O . ARG B 1 229 ? -20.375 -13.016 -2.035 1 98.38 229 ARG B O 1
ATOM 4379 N N . ILE B 1 230 ? -22.375 -12.719 -2.92 1 98.81 230 ILE B N 1
ATOM 4380 C CA . ILE B 1 230 ? -21.922 -12.625 -4.305 1 98.81 230 ILE B CA 1
ATOM 4381 C C . ILE B 1 230 ? -22.5 -11.367 -4.949 1 98.81 230 ILE B C 1
ATOM 4383 O O . ILE B 1 230 ? -23.703 -11.164 -4.969 1 98.81 230 ILE B O 1
ATOM 4387 N N . VAL B 1 231 ? -21.656 -10.516 -5.449 1 98.81 231 VAL B N 1
ATOM 4388 C CA . VAL B 1 231 ? -22.062 -9.18 -5.871 1 98.81 231 VAL B CA 1
ATOM 4389 C C . VAL B 1 231 ? -21.625 -8.945 -7.316 1 98.81 231 VAL B C 1
ATOM 4391 O O . VAL B 1 231 ? -20.516 -9.305 -7.703 1 98.81 231 VAL B O 1
ATOM 4394 N N . ASP B 1 232 ? -22.5 -8.398 -8.148 1 98.56 232 ASP B N 1
ATOM 4395 C CA . ASP B 1 232 ? -22.188 -7.863 -9.469 1 98.56 232 ASP B CA 1
ATOM 4396 C C . ASP B 1 232 ? -21.641 -6.441 -9.375 1 98.56 232 ASP B C 1
ATOM 4398 O O . ASP B 1 232 ? -22.359 -5.516 -9.016 1 98.56 232 ASP B O 1
ATOM 4402 N N . SER B 1 233 ? -20.422 -6.227 -9.711 1 97.81 233 SER B N 1
ATOM 4403 C CA . SER B 1 233 ? -19.781 -4.918 -9.547 1 97.81 233 SER B CA 1
ATOM 4404 C C . SER B 1 233 ? -20.453 -3.875 -10.445 1 97.81 233 SER B C 1
ATOM 4406 O O . SER B 1 233 ? -20.234 -2.674 -10.266 1 97.81 233 SER B O 1
ATOM 4408 N N . ASN B 1 234 ? -21.203 -4.316 -11.406 1 96.56 234 ASN B N 1
ATOM 4409 C CA . ASN B 1 234 ? -21.922 -3.389 -12.266 1 96.56 234 ASN B CA 1
ATOM 4410 C C . ASN B 1 234 ? -23.188 -2.846 -11.586 1 96.56 234 ASN B C 1
ATOM 4412 O O . ASN B 1 234 ? -23.781 -1.875 -12.047 1 96.56 234 ASN B O 1
ATOM 4416 N N . SER B 1 235 ? -23.625 -3.521 -10.586 1 97.25 235 SER B N 1
ATOM 4417 C CA . SER B 1 235 ? -24.797 -3.047 -9.859 1 97.25 235 SER B CA 1
ATOM 4418 C C . SER B 1 235 ? -24.562 -1.654 -9.281 1 97.25 235 SER B C 1
ATOM 4420 O O . SER B 1 235 ? -23.516 -1.388 -8.695 1 97.25 235 SER B O 1
ATOM 4422 N N . PRO B 1 236 ? -25.531 -0.722 -9.43 1 96.81 236 PRO B N 1
ATOM 4423 C CA . PRO B 1 236 ? -25.375 0.621 -8.867 1 96.81 236 PRO B CA 1
ATOM 4424 C C . PRO B 1 236 ? -25.234 0.61 -7.348 1 96.81 236 PRO B C 1
ATOM 4426 O O . PRO B 1 236 ? -24.734 1.572 -6.766 1 96.81 236 PRO B O 1
ATOM 4429 N N . ASN B 1 237 ? -25.609 -0.461 -6.707 1 97.69 237 ASN B N 1
ATOM 4430 C CA . ASN B 1 237 ? -25.547 -0.555 -5.254 1 97.69 237 ASN B CA 1
ATOM 4431 C C . ASN B 1 237 ? -24.422 -1.472 -4.793 1 97.69 237 ASN B C 1
ATOM 4433 O O . ASN B 1 237 ? -24.391 -1.893 -3.637 1 97.69 237 ASN B O 1
ATOM 4437 N N . ALA B 1 238 ? -23.562 -1.839 -5.672 1 98.69 238 ALA B N 1
ATOM 4438 C CA . ALA B 1 238 ? -22.516 -2.814 -5.375 1 98.69 238 ALA B CA 1
ATOM 4439 C C . ALA B 1 238 ? -21.688 -2.379 -4.172 1 98.69 238 ALA B C 1
ATOM 4441 O O . ALA B 1 238 ? -21.438 -3.174 -3.262 1 98.69 238 ALA B O 1
ATOM 4442 N N . THR B 1 239 ? -21.297 -1.102 -4.145 1 98.75 239 THR B N 1
ATOM 4443 C CA . THR B 1 239 ? -20.469 -0.598 -3.057 1 98.75 239 THR B CA 1
ATOM 4444 C C . THR B 1 239 ? -21.188 -0.735 -1.72 1 98.75 239 THR B C 1
ATOM 4446 O O . THR B 1 239 ? -20.625 -1.283 -0.764 1 98.75 239 THR B O 1
ATOM 4449 N N . GLU B 1 240 ? -22.375 -0.238 -1.678 1 98.38 240 GLU B N 1
ATOM 4450 C CA . GLU B 1 240 ? -23.172 -0.282 -0.456 1 98.38 240 GLU B CA 1
ATOM 4451 C C . GLU B 1 240 ? -23.406 -1.72 -0 1 98.38 240 GLU B C 1
ATOM 4453 O O . GLU B 1 240 ? -23.344 -2.016 1.195 1 98.38 240 GLU B O 1
ATOM 4458 N N . GLU B 1 241 ? -23.688 -2.592 -0.929 1 98.5 241 GLU B N 1
ATOM 4459 C CA . GLU B 1 241 ? -23.922 -3.996 -0.61 1 98.5 241 GLU B CA 1
ATOM 4460 C C . GLU B 1 241 ? -22.703 -4.625 0.059 1 98.5 241 GLU B C 1
ATOM 4462 O O . GLU B 1 241 ? -22.828 -5.312 1.073 1 98.5 241 GLU B O 1
ATOM 4467 N N . VAL B 1 242 ? -21.547 -4.398 -0.461 1 98.88 242 VAL B N 1
ATOM 4468 C CA . VAL B 1 242 ? -20.312 -4.984 0.063 1 98.88 242 VAL B CA 1
ATOM 4469 C C . VAL B 1 242 ? -20 -4.383 1.431 1 98.88 242 VAL B C 1
ATOM 4471 O O . VAL B 1 242 ? -19.672 -5.105 2.377 1 98.88 242 VAL B O 1
ATOM 4474 N N . VAL B 1 243 ? -20.078 -3.062 1.573 1 98.69 243 VAL B N 1
ATOM 4475 C CA . VAL B 1 243 ? -19.734 -2.367 2.811 1 98.69 243 VAL B CA 1
ATOM 4476 C C . VAL B 1 243 ? -20.703 -2.787 3.92 1 98.69 243 VAL B C 1
ATOM 4478 O O . VAL B 1 243 ? -20.281 -3.018 5.055 1 98.69 243 VAL B O 1
ATOM 4481 N N . ASN B 1 244 ? -22 -2.92 3.584 1 97.94 244 ASN B N 1
ATOM 4482 C CA . ASN B 1 244 ? -23 -3.354 4.562 1 97.94 244 ASN B CA 1
ATOM 4483 C C . ASN B 1 244 ? -22.75 -4.793 5.012 1 97.94 244 ASN B C 1
ATOM 4485 O O . ASN B 1 244 ? -22.859 -5.102 6.199 1 97.94 244 ASN B O 1
ATOM 4489 N N . PHE B 1 245 ? -22.453 -5.633 4.137 1 98.06 245 PHE B N 1
ATOM 4490 C CA . PHE B 1 245 ? -22.109 -7.012 4.473 1 98.06 245 PHE B CA 1
ATOM 4491 C C . PHE B 1 245 ? -20.953 -7.055 5.461 1 98.06 245 PHE B C 1
ATOM 4493 O O . PHE B 1 245 ? -21 -7.789 6.449 1 98.06 245 PHE B O 1
ATOM 4500 N N . ALA B 1 246 ? -19.875 -6.305 5.133 1 98.06 246 ALA B N 1
ATOM 4501 C CA . ALA B 1 246 ? -18.641 -6.355 5.891 1 98.06 246 ALA B CA 1
ATOM 4502 C C . ALA B 1 246 ? -18.828 -5.801 7.301 1 98.06 246 ALA B C 1
ATOM 4504 O O . ALA B 1 246 ? -18.219 -6.281 8.25 1 98.06 246 ALA B O 1
ATOM 4505 N N . GLY B 1 247 ? -19.719 -4.695 7.375 1 96.38 247 GLY B N 1
ATOM 4506 C CA . GLY B 1 247 ? -19.844 -4.012 8.648 1 96.38 247 GLY B CA 1
ATOM 4507 C C . GLY B 1 247 ? -18.625 -3.193 9.016 1 96.38 247 GLY B C 1
ATOM 4508 O O . GLY B 1 247 ? -17.578 -3.314 8.375 1 96.38 247 GLY B O 1
ATOM 4509 N N . ASP B 1 248 ? -18.812 -2.258 9.984 1 95 248 ASP B N 1
ATOM 4510 C CA . ASP B 1 248 ? -17.734 -1.469 10.57 1 95 248 ASP B CA 1
ATOM 4511 C C . ASP B 1 248 ? -17.016 -0.638 9.508 1 95 248 ASP B C 1
ATOM 4513 O O . ASP B 1 248 ? -15.789 -0.517 9.523 1 95 248 ASP B O 1
ATOM 4517 N N . GLY B 1 249 ? -17.734 -0.252 8.508 1 96.81 249 GLY B N 1
ATOM 4518 C CA . GLY B 1 249 ? -17.203 0.695 7.535 1 96.81 249 GLY B CA 1
ATOM 4519 C C . GLY B 1 249 ? -16.656 0.028 6.297 1 96.81 249 GLY B C 1
ATOM 4520 O O . GLY B 1 249 ? -16.141 0.703 5.398 1 96.81 249 GLY B O 1
ATOM 4521 N N . GLY B 1 250 ? -16.625 -1.337 6.238 1 98.5 250 GLY B N 1
ATOM 4522 C CA . GLY B 1 250 ? -16.172 -1.982 5.02 1 98.5 250 GLY B CA 1
ATOM 4523 C C . GLY B 1 250 ? -15.281 -3.191 5.277 1 98.5 250 GLY B C 1
ATOM 4524 O O . GLY B 1 250 ? -15.195 -3.668 6.41 1 98.5 250 GLY B O 1
ATOM 4525 N N . LEU B 1 251 ? -14.656 -3.695 4.246 1 98.88 251 LEU B N 1
ATOM 4526 C CA . LEU B 1 251 ? -13.828 -4.895 4.27 1 98.88 251 LEU B CA 1
ATOM 4527 C C . LEU B 1 251 ? -12.5 -4.625 4.969 1 98.88 251 LEU B C 1
ATOM 4529 O O . LEU B 1 251 ? -11.961 -3.521 4.879 1 98.88 251 LEU B O 1
ATOM 4533 N N . ALA B 1 252 ? -12.023 -5.664 5.613 1 98.81 252 ALA B N 1
ATOM 4534 C CA . ALA B 1 252 ? -10.68 -5.594 6.18 1 98.81 252 ALA B CA 1
ATOM 4535 C C . ALA B 1 252 ? -9.617 -5.676 5.09 1 98.81 252 ALA B C 1
ATOM 4537 O O . ALA B 1 252 ? -8.562 -5.047 5.191 1 98.81 252 ALA B O 1
ATOM 4538 N N . ALA B 1 253 ? -9.922 -6.449 4.074 1 98.94 253 ALA B N 1
ATOM 4539 C CA . ALA B 1 253 ? -9.016 -6.562 2.936 1 98.94 253 ALA B CA 1
ATOM 4540 C C . ALA B 1 253 ? -9.773 -6.93 1.665 1 98.94 253 ALA B C 1
ATOM 4542 O O . ALA B 1 253 ? -10.883 -7.465 1.731 1 98.94 253 ALA B O 1
ATOM 4543 N N . VAL B 1 254 ? -9.164 -6.594 0.565 1 98.94 254 VAL B N 1
ATOM 4544 C CA . VAL B 1 254 ? -9.688 -6.996 -0.737 1 98.94 254 VAL B CA 1
ATOM 4545 C C . VAL B 1 254 ? -8.547 -7.5 -1.618 1 98.94 254 VAL B C 1
ATOM 4547 O O . VAL B 1 254 ? -7.477 -6.887 -1.666 1 98.94 254 VAL B O 1
ATOM 4550 N N . LEU B 1 255 ? -8.656 -8.672 -2.166 1 98.94 255 LEU B N 1
ATOM 4551 C CA . LEU B 1 255 ? -7.758 -9.195 -3.186 1 98.94 255 LEU B CA 1
ATOM 4552 C C . LEU B 1 255 ? -8.32 -8.961 -4.582 1 98.94 255 LEU B C 1
ATOM 4554 O O . LEU B 1 255 ? -9.477 -9.289 -4.855 1 98.94 255 LEU B O 1
ATOM 4558 N N . ILE B 1 256 ? -7.555 -8.383 -5.438 1 98.88 256 ILE B N 1
ATOM 4559 C CA . ILE B 1 256 ? -8 -8.094 -6.797 1 98.88 256 ILE B CA 1
ATOM 4560 C C . ILE B 1 256 ? -7.375 -9.094 -7.766 1 98.88 256 ILE B C 1
ATOM 4562 O O . ILE B 1 256 ? -6.203 -8.969 -8.125 1 98.88 256 ILE B O 1
ATOM 4566 N N . CYS B 1 257 ? -8.148 -9.945 -8.273 1 97.94 257 CYS B N 1
ATOM 4567 C CA . CYS B 1 257 ? -7.684 -11.055 -9.109 1 97.94 257 CYS B CA 1
ATOM 4568 C C . CYS B 1 257 ? -8.008 -10.812 -10.578 1 97.94 257 CYS B C 1
ATOM 4570 O O . CYS B 1 257 ? -8.336 -11.742 -11.305 1 97.94 257 CYS B O 1
ATOM 4572 N N . THR B 1 258 ? -8.031 -9.586 -11 1 96.25 258 THR B N 1
ATOM 4573 C CA . THR B 1 258 ? -8.258 -9.172 -12.383 1 96.25 258 THR B CA 1
ATOM 4574 C C . THR B 1 258 ? -7.316 -8.039 -12.773 1 96.25 258 THR B C 1
ATOM 4576 O O . THR B 1 258 ? -6.742 -7.375 -11.906 1 96.25 258 THR B O 1
ATOM 4579 N N . ASP B 1 259 ? -7.199 -7.777 -14.062 1 95.69 259 ASP B N 1
ATOM 4580 C CA . ASP B 1 259 ? -6.348 -6.699 -14.555 1 95.69 259 ASP B CA 1
ATOM 4581 C C . ASP B 1 259 ? -7.133 -5.402 -14.703 1 95.69 259 ASP B C 1
ATOM 4583 O O . ASP B 1 259 ? -6.609 -4.406 -15.211 1 95.69 259 ASP B O 1
ATOM 4587 N N . SER B 1 260 ? -8.383 -5.418 -14.289 1 96.94 260 SER B N 1
ATOM 4588 C CA . SER B 1 260 ? -9.203 -4.227 -14.461 1 96.94 260 SER B CA 1
ATOM 4589 C C . SER B 1 260 ? -8.703 -3.078 -13.586 1 96.94 260 SER B C 1
ATOM 4591 O O . SER B 1 260 ? -8.797 -3.141 -12.359 1 96.94 260 SER B O 1
ATOM 4593 N N . VAL B 1 261 ? -8.25 -2.018 -14.273 1 98 261 VAL B N 1
ATOM 4594 C CA . VAL B 1 261 ? -7.758 -0.843 -13.562 1 98 261 VAL B CA 1
ATOM 4595 C C . VAL B 1 261 ? -8.914 -0.157 -12.828 1 98 261 VAL B C 1
ATOM 4597 O O . VAL B 1 261 ? -8.766 0.262 -11.68 1 98 261 VAL B O 1
ATOM 4600 N N . LYS B 1 262 ? -10.031 -0.14 -13.477 1 97.81 262 LYS B N 1
ATOM 4601 C CA . LYS B 1 262 ? -11.219 0.486 -12.898 1 97.81 262 LYS B CA 1
ATOM 4602 C C . LYS B 1 262 ? -11.672 -0.25 -11.641 1 97.81 262 LYS B C 1
ATOM 4604 O O . LYS B 1 262 ? -11.984 0.378 -10.625 1 97.81 262 LYS B O 1
ATOM 4609 N N . ALA B 1 263 ? -11.695 -1.583 -11.703 1 98.19 263 ALA B N 1
ATOM 4610 C CA . ALA B 1 263 ? -12.109 -2.377 -10.547 1 98.19 263 ALA B CA 1
ATOM 4611 C C . ALA B 1 263 ? -11.117 -2.221 -9.391 1 98.19 263 ALA B C 1
ATOM 4613 O O . ALA B 1 263 ? -11.516 -2.168 -8.227 1 98.19 263 ALA B O 1
ATOM 4614 N N . THR B 1 264 ? -9.883 -2.172 -9.766 1 98.56 264 THR B N 1
ATOM 4615 C CA . THR B 1 264 ? -8.852 -2.008 -8.75 1 98.56 264 THR B CA 1
ATOM 4616 C C . THR B 1 264 ? -8.992 -0.66 -8.047 1 98.56 264 THR B C 1
ATOM 4618 O O . THR B 1 264 ? -8.914 -0.583 -6.82 1 98.56 264 THR B O 1
ATOM 4621 N N . GLU B 1 265 ? -9.172 0.388 -8.812 1 98.44 265 GLU B N 1
ATOM 4622 C CA . GLU B 1 265 ? -9.391 1.705 -8.219 1 98.44 265 GLU B CA 1
ATOM 4623 C C . GLU B 1 265 ? -10.625 1.717 -7.328 1 98.44 265 GLU B C 1
ATOM 4625 O O . GLU B 1 265 ? -10.586 2.23 -6.207 1 98.44 265 GLU B O 1
ATOM 4630 N N . TRP B 1 266 ? -11.703 1.151 -7.82 1 98.62 266 TRP B N 1
ATOM 4631 C CA . TRP B 1 266 ? -12.984 1.096 -7.113 1 98.62 266 TRP B CA 1
ATOM 4632 C C . TRP B 1 266 ? -12.844 0.329 -5.801 1 98.62 266 TRP B C 1
ATOM 4634 O O . TRP B 1 266 ? -13.531 0.632 -4.82 1 98.62 266 TRP B O 1
ATOM 4644 N N . SER B 1 267 ? -11.945 -0.61 -5.723 1 98.81 267 SER B N 1
ATOM 4645 C CA . SER B 1 267 ? -11.797 -1.501 -4.574 1 98.81 267 SER B CA 1
ATOM 4646 C C . SER B 1 267 ? -11.508 -0.717 -3.299 1 98.81 267 SER B C 1
ATOM 4648 O O . SER B 1 267 ? -11.898 -1.132 -2.207 1 98.81 267 SER B O 1
ATOM 4650 N N . LEU B 1 268 ? -10.828 0.394 -3.396 1 98.88 268 LEU B N 1
ATOM 4651 C CA . LEU B 1 268 ? -10.484 1.18 -2.215 1 98.88 268 LEU B CA 1
ATOM 4652 C C . LEU B 1 268 ? -11.742 1.658 -1.498 1 98.88 268 LEU B C 1
ATOM 4654 O O . LEU B 1 268 ? -11.75 1.815 -0.275 1 98.88 268 LEU B O 1
ATOM 4658 N N . LYS B 1 269 ? -12.828 1.883 -2.229 1 98.69 269 LYS B N 1
ATOM 4659 C CA . LYS B 1 269 ? -14.078 2.371 -1.652 1 98.69 269 LYS B CA 1
ATOM 4660 C C . LYS B 1 269 ? -14.742 1.296 -0.802 1 98.69 269 LYS B C 1
ATOM 4662 O O . LYS B 1 269 ? -15.633 1.595 0 1 98.69 269 LYS B O 1
ATOM 4667 N N . LEU B 1 270 ? -14.344 0.053 -0.962 1 98.88 270 LEU B N 1
ATOM 4668 C CA . LEU B 1 270 ? -14.961 -1.075 -0.275 1 98.88 270 LEU B CA 1
ATOM 4669 C C . LEU B 1 270 ? -14.328 -1.298 1.092 1 98.88 270 LEU B C 1
ATOM 4671 O O . LEU B 1 270 ? -14.852 -2.053 1.912 1 98.88 270 LEU B O 1
ATOM 4675 N N . LEU B 1 271 ? -13.234 -0.684 1.348 1 98.81 271 LEU B N 1
ATOM 4676 C CA . LEU B 1 271 ? -12.406 -0.986 2.51 1 98.81 271 LEU B CA 1
ATOM 4677 C C . LEU B 1 271 ? -12.773 -0.091 3.688 1 98.81 271 LEU B C 1
ATOM 4679 O O . LEU B 1 271 ? -13.109 1.081 3.5 1 98.81 271 LEU B O 1
ATOM 4683 N N . ARG B 1 272 ? -12.695 -0.638 4.859 1 98.38 272 ARG B N 1
ATOM 4684 C CA . ARG B 1 272 ? -12.773 0.149 6.086 1 98.38 272 ARG B CA 1
ATOM 4685 C C . ARG B 1 272 ? -11.484 0.942 6.305 1 98.38 272 ARG B C 1
ATOM 4687 O O . ARG B 1 272 ? -10.492 0.725 5.613 1 98.38 272 ARG B O 1
ATOM 4694 N N . THR B 1 273 ? -11.5 1.89 7.234 1 97.75 273 THR B N 1
ATOM 4695 C CA . THR B 1 273 ? -10.297 2.609 7.617 1 97.75 273 THR B CA 1
ATOM 4696 C C . THR B 1 273 ? -9.18 1.636 7.984 1 97.75 273 THR B C 1
ATOM 4698 O O . THR B 1 273 ? -9.414 0.655 8.695 1 97.75 273 THR B O 1
ATOM 4701 N N . ARG B 1 274 ? -7.984 1.899 7.375 1 97.5 274 ARG B N 1
ATOM 4702 C CA . ARG B 1 274 ? -6.785 1.094 7.586 1 97.5 274 ARG B CA 1
ATOM 4703 C C . ARG B 1 274 ? -6.934 -0.286 6.953 1 97.5 274 ARG B C 1
ATOM 4705 O O . ARG B 1 274 ? -6.262 -1.236 7.359 1 97.5 274 ARG B O 1
ATOM 4712 N N . GLY B 1 275 ? -7.934 -0.445 6.047 1 98.44 275 GLY B N 1
ATOM 4713 C CA . GLY B 1 275 ? -8.055 -1.669 5.273 1 98.44 275 GLY B CA 1
ATOM 4714 C C . GLY B 1 275 ? -6.902 -1.886 4.312 1 98.44 275 GLY B C 1
ATOM 4715 O O . GLY B 1 275 ? -6.078 -0.991 4.113 1 98.44 275 GLY B O 1
ATOM 4716 N N . VAL B 1 276 ? -6.844 -3.094 3.74 1 98.88 276 VAL B N 1
ATOM 4717 C CA . VAL B 1 276 ? -5.699 -3.469 2.916 1 98.88 276 VAL B CA 1
ATOM 4718 C C . VAL B 1 276 ? -6.176 -3.898 1.531 1 98.88 276 VAL B C 1
ATOM 4720 O O . VAL B 1 276 ? -7.121 -4.684 1.41 1 98.88 276 VAL B O 1
ATOM 4723 N N . CYS B 1 277 ? -5.617 -3.332 0.554 1 98.94 277 CYS B N 1
ATOM 4724 C CA . CYS B 1 277 ? -5.82 -3.711 -0.839 1 98.94 277 CYS B CA 1
ATOM 4725 C C . CYS B 1 277 ? -4.629 -4.492 -1.375 1 98.94 277 CYS B C 1
ATOM 4727 O O . CYS B 1 277 ? -3.49 -4.027 -1.294 1 98.94 277 CYS B O 1
ATOM 4729 N N . VAL B 1 278 ? -4.824 -5.664 -1.92 1 98.94 278 VAL B N 1
ATOM 4730 C CA . VAL B 1 278 ? -3.764 -6.477 -2.508 1 98.94 278 VAL B CA 1
ATOM 4731 C C . VAL B 1 278 ? -4.09 -6.773 -3.971 1 98.94 278 VAL B C 1
ATOM 4733 O O . VAL B 1 278 ? -4.723 -7.785 -4.277 1 98.94 278 VAL B O 1
ATOM 4736 N N . PRO B 1 279 ? -3.648 -5.961 -4.844 1 98.88 279 PRO B N 1
ATOM 4737 C CA . PRO B 1 279 ? -3.842 -6.27 -6.262 1 98.88 279 PRO B CA 1
ATOM 4738 C C . PRO B 1 279 ? -2.947 -7.41 -6.746 1 98.88 279 PRO B C 1
ATOM 4740 O O . PRO B 1 279 ? -1.746 -7.418 -6.465 1 98.88 279 PRO B O 1
ATOM 4743 N N . LEU B 1 280 ? -3.533 -8.305 -7.453 1 98.38 280 LEU B N 1
ATOM 4744 C CA . LEU B 1 280 ? -2.789 -9.469 -7.93 1 98.38 280 LEU B CA 1
ATOM 4745 C C . LEU B 1 280 ? -2.771 -9.516 -9.453 1 98.38 280 LEU B C 1
ATOM 4747 O O . LEU B 1 280 ? -2.012 -10.281 -10.047 1 98.38 280 LEU B O 1
ATOM 4751 N N . GLY B 1 281 ? -3.643 -8.766 -10.117 1 96.12 281 GLY B N 1
ATOM 4752 C CA . GLY B 1 281 ? -3.533 -8.594 -11.555 1 96.12 281 GLY B CA 1
ATOM 4753 C C . GLY B 1 281 ? -2.32 -7.781 -11.969 1 96.12 281 GLY B C 1
ATOM 4754 O O . GLY B 1 281 ? -1.698 -7.117 -11.141 1 96.12 281 GLY B O 1
ATOM 4755 N N . LEU B 1 282 ? -1.955 -7.848 -13.258 1 95 282 LEU B N 1
ATOM 4756 C CA . LEU B 1 282 ? -0.79 -7.145 -13.781 1 95 282 LEU B CA 1
ATOM 4757 C C . LEU B 1 282 ? -1.161 -6.324 -15.016 1 95 282 LEU B C 1
ATOM 4759 O O . LEU B 1 282 ? -0.676 -6.594 -16.109 1 95 282 LEU B O 1
ATOM 4763 N N . PRO B 1 283 ? -1.93 -5.336 -14.797 1 95.62 283 PRO B N 1
ATOM 4764 C CA . PRO B 1 283 ? -2.244 -4.508 -15.969 1 95.62 283 PRO B CA 1
ATOM 4765 C C . PRO B 1 283 ? -1.021 -3.779 -16.516 1 95.62 283 PRO B C 1
ATOM 4767 O O . PRO B 1 283 ? -0.302 -3.115 -15.773 1 95.62 283 PRO B O 1
ATOM 4770 N N . VAL B 1 284 ? -0.863 -3.803 -17.812 1 92.69 284 VAL B N 1
ATOM 4771 C CA . VAL B 1 284 ? 0.296 -3.219 -18.484 1 92.69 284 VAL B CA 1
ATOM 4772 C C . VAL B 1 284 ? 0.321 -1.71 -18.25 1 92.69 284 VAL B C 1
ATOM 4774 O O . VAL B 1 284 ? 1.391 -1.116 -18.094 1 92.69 284 VAL B O 1
ATOM 4777 N N . GLU B 1 285 ? -0.828 -1.111 -18.109 1 95.38 285 GLU B N 1
ATOM 4778 C CA . GLU B 1 285 ? -0.907 0.339 -17.969 1 95.38 285 GLU B CA 1
ATOM 4779 C C . GLU B 1 285 ? -0.657 0.764 -16.531 1 95.38 285 GLU B C 1
ATOM 4781 O O . GLU B 1 285 ? -0.528 1.955 -16.234 1 95.38 285 GLU B O 1
ATOM 4786 N N . GLY B 1 286 ? -0.615 -0.161 -15.633 1 97.62 286 GLY B N 1
ATOM 4787 C CA . GLY B 1 286 ? -0.44 0.143 -14.227 1 97.62 286 GLY B CA 1
ATOM 4788 C C . GLY B 1 286 ? -1.752 0.337 -13.484 1 97.62 286 GLY B C 1
ATOM 4789 O O . GLY B 1 286 ? -2.82 0.037 -14.023 1 97.62 286 GLY B O 1
ATOM 4790 N N . PHE B 1 287 ? -1.604 0.758 -12.234 1 98.69 287 PHE B N 1
ATOM 4791 C CA . PHE B 1 287 ? -2.764 0.984 -11.383 1 98.69 287 PHE B CA 1
ATOM 4792 C C . PHE B 1 287 ? -3.086 2.471 -11.289 1 98.69 287 PHE B C 1
ATOM 4794 O O . PHE B 1 287 ? -2.195 3.312 -11.422 1 98.69 287 PHE B O 1
ATOM 4801 N N . LYS B 1 288 ? -4.277 2.754 -11.078 1 98.5 288 LYS B N 1
ATOM 4802 C CA . LYS B 1 288 ? -4.762 4.059 -10.641 1 98.5 288 LYS B CA 1
ATOM 4803 C C . LYS B 1 288 ? -5.469 3.961 -9.289 1 98.5 288 LYS B C 1
ATOM 4805 O O . LYS B 1 288 ? -6.215 3.014 -9.039 1 98.5 288 LYS B O 1
ATOM 4810 N N . PHE B 1 289 ? -5.172 4.891 -8.43 1 98.75 289 PHE B N 1
ATOM 4811 C CA . PHE B 1 289 ? -5.809 4.895 -7.117 1 98.75 289 PHE B CA 1
ATOM 4812 C C . PHE B 1 289 ? -6.219 6.309 -6.719 1 98.75 289 PHE B C 1
ATOM 4814 O O . PHE B 1 289 ? -5.484 7.266 -6.965 1 98.75 289 PHE B O 1
ATOM 4821 N N . SER B 1 290 ? -7.355 6.441 -6.102 1 98.31 290 SER B N 1
ATOM 4822 C CA . SER B 1 290 ? -7.773 7.707 -5.508 1 98.31 290 SER B CA 1
ATOM 4823 C C . SER B 1 290 ? -6.852 8.109 -4.363 1 98.31 290 SER B C 1
ATOM 4825 O O . SER B 1 290 ? -6.699 7.371 -3.389 1 98.31 290 SER B O 1
ATOM 4827 N N . ALA B 1 291 ? -6.273 9.297 -4.477 1 97.69 291 ALA B N 1
ATOM 4828 C CA . ALA B 1 291 ? -5.438 9.82 -3.396 1 97.69 291 ALA B CA 1
ATOM 4829 C C . ALA B 1 291 ? -6.254 10.047 -2.129 1 97.69 291 ALA B C 1
ATOM 4831 O O . ALA B 1 291 ? -5.801 9.734 -1.026 1 97.69 291 ALA B O 1
ATOM 4832 N N . PHE B 1 292 ? -7.426 10.547 -2.297 1 96 292 PHE B N 1
ATOM 4833 C CA . PHE B 1 292 ? -8.297 10.852 -1.168 1 96 292 PHE B CA 1
ATOM 4834 C C . PHE B 1 292 ? -8.648 9.578 -0.401 1 96 292 PHE B C 1
ATOM 4836 O O . PHE B 1 292 ? -8.516 9.531 0.824 1 96 292 PHE B O 1
ATOM 4843 N N . ASP B 1 293 ? -9.07 8.508 -1.127 1 97.88 293 ASP B N 1
ATOM 4844 C CA . ASP B 1 293 ? -9.422 7.266 -0.45 1 97.88 293 ASP B CA 1
ATOM 4845 C C . ASP B 1 293 ? -8.219 6.688 0.297 1 97.88 293 ASP B C 1
ATOM 4847 O O . ASP B 1 293 ? -8.336 6.301 1.463 1 97.88 293 ASP B O 1
ATOM 4851 N N . LEU B 1 294 ? -7.09 6.645 -0.402 1 98.75 294 LEU B N 1
ATOM 4852 C CA . LEU B 1 294 ? -5.887 6.051 0.174 1 98.75 294 LEU B CA 1
ATOM 4853 C C . LEU B 1 294 ? -5.473 6.785 1.443 1 98.75 294 LEU B C 1
ATOM 4855 O O . LEU B 1 294 ? -5.203 6.16 2.471 1 98.75 294 LEU B O 1
ATOM 4859 N N . ILE B 1 295 ? -5.422 8.094 1.418 1 97.94 295 ILE B N 1
ATOM 4860 C CA . ILE B 1 295 ? -4.836 8.891 2.494 1 97.94 295 ILE B CA 1
ATOM 4861 C C . ILE B 1 295 ? -5.859 9.078 3.609 1 97.94 295 ILE B C 1
ATOM 4863 O O . ILE B 1 295 ? -5.555 8.867 4.785 1 97.94 295 ILE B O 1
ATOM 4867 N N . PHE B 1 296 ? -7.105 9.352 3.303 1 96.5 296 PHE B N 1
ATOM 4868 C CA . PHE B 1 296 ? -8.07 9.734 4.32 1 96.5 296 PHE B CA 1
ATOM 4869 C C . PHE B 1 296 ? -8.586 8.516 5.07 1 96.5 296 PHE B C 1
ATOM 4871 O O . PHE B 1 296 ? -9.086 8.633 6.195 1 96.5 296 PHE B O 1
ATOM 4878 N N . LYS B 1 297 ? -8.5 7.344 4.457 1 97.81 297 LYS B N 1
ATOM 4879 C CA . LYS B 1 297 ? -8.859 6.113 5.16 1 97.81 297 LYS B CA 1
ATOM 4880 C C . LYS B 1 297 ? -7.613 5.41 5.695 1 97.81 297 LYS B C 1
ATOM 4882 O O . LYS B 1 297 ? -7.711 4.363 6.34 1 97.81 297 LYS B O 1
ATOM 4887 N N . GLN B 1 298 ? -6.461 6.031 5.332 1 98.25 298 GLN B N 1
ATOM 4888 C CA . GLN B 1 298 ? -5.191 5.438 5.734 1 98.25 298 GLN B CA 1
ATOM 4889 C C . GLN B 1 298 ? -5.109 3.977 5.305 1 98.25 298 GLN B C 1
ATOM 4891 O O . GLN B 1 298 ? -4.824 3.1 6.125 1 98.25 298 GLN B O 1
ATOM 4896 N N . LEU B 1 299 ? -5.375 3.756 4.047 1 98.75 299 LEU B N 1
ATOM 4897 C CA . LEU B 1 299 ? -5.355 2.41 3.484 1 98.75 299 LEU B CA 1
ATOM 4898 C C . LEU B 1 299 ? -3.926 1.974 3.174 1 98.75 299 LEU B C 1
ATOM 4900 O O . LEU B 1 299 ? -3.008 2.797 3.168 1 98.75 299 LEU B O 1
ATOM 4904 N N . SER B 1 300 ? -3.75 0.701 3.002 1 98.75 300 SER B N 1
ATOM 4905 C CA . SER B 1 300 ? -2.494 0.12 2.535 1 98.75 300 SER B CA 1
ATOM 4906 C C . SER B 1 300 ? -2.689 -0.649 1.233 1 98.75 300 SER B C 1
ATOM 4908 O O . SER B 1 300 ? -3.643 -1.421 1.099 1 98.75 300 SER B O 1
ATOM 4910 N N . ILE B 1 301 ? -1.897 -0.382 0.298 1 98.94 301 ILE B N 1
ATOM 4911 C CA . ILE B 1 301 ? -1.807 -1.185 -0.917 1 98.94 301 ILE B CA 1
ATOM 4912 C C . ILE B 1 301 ? -0.534 -2.027 -0.885 1 98.94 301 ILE B C 1
ATOM 4914 O O . ILE B 1 301 ? 0.571 -1.49 -0.775 1 98.94 301 ILE B O 1
ATOM 4918 N N . LYS B 1 302 ? -0.707 -3.342 -1.005 1 98.81 302 LYS B N 1
ATOM 4919 C CA . LYS B 1 302 ? 0.419 -4.254 -0.833 1 98.81 302 LYS B CA 1
ATOM 4920 C C . LYS B 1 302 ? 0.677 -5.055 -2.107 1 98.81 302 LYS B C 1
ATOM 4922 O O . LYS B 1 302 ? -0.212 -5.754 -2.598 1 98.81 302 LYS B O 1
ATOM 4927 N N . GLY B 1 303 ? 1.888 -4.898 -2.578 1 98.75 303 GLY B N 1
ATOM 4928 C CA . GLY B 1 303 ? 2.311 -5.816 -3.623 1 98.75 303 GLY B CA 1
ATOM 4929 C C . GLY B 1 303 ? 2.6 -7.215 -3.109 1 98.75 303 GLY B C 1
ATOM 4930 O O . GLY B 1 303 ? 3.15 -7.379 -2.02 1 98.75 303 GLY B O 1
ATOM 4931 N N . SER B 1 304 ? 2.189 -8.125 -3.945 1 98.31 304 SER B N 1
ATOM 4932 C CA . SER B 1 304 ? 2.459 -9.516 -3.611 1 98.31 304 SER B CA 1
ATOM 4933 C C . SER B 1 304 ? 2.895 -10.305 -4.84 1 98.31 304 SER B C 1
ATOM 4935 O O . SER B 1 304 ? 2.168 -10.367 -5.836 1 98.31 304 SER B O 1
ATOM 4937 N N . LEU B 1 305 ? 3.986 -10.781 -4.918 1 95.31 305 LEU B N 1
ATOM 4938 C CA . LEU B 1 305 ? 4.516 -11.484 -6.078 1 95.31 305 LEU B CA 1
ATOM 4939 C C . LEU B 1 305 ? 4.004 -12.922 -6.125 1 95.31 305 LEU B C 1
ATOM 4941 O O . LEU B 1 305 ? 3.303 -13.305 -7.062 1 95.31 305 LEU B O 1
ATOM 4945 N N . VAL B 1 306 ? 4.266 -13.938 -5.488 1 96.25 306 VAL B N 1
ATOM 4946 C CA . VAL B 1 306 ? 3.916 -15.352 -5.371 1 96.25 306 VAL B CA 1
ATOM 4947 C C . VAL B 1 306 ? 4.551 -15.938 -4.113 1 96.25 306 VAL B C 1
ATOM 4949 O O . VAL B 1 306 ? 5.629 -15.508 -3.695 1 96.25 306 VAL B O 1
ATOM 4952 N N . ALA B 1 307 ? 3.9 -16.859 -3.539 1 97.5 307 ALA B N 1
ATOM 4953 C CA . ALA B 1 307 ? 4.41 -17.469 -2.311 1 97.5 307 ALA B CA 1
ATOM 4954 C C . ALA B 1 307 ? 5.68 -18.266 -2.576 1 97.5 307 ALA B C 1
ATOM 4956 O O . ALA B 1 307 ? 5.832 -18.875 -3.643 1 97.5 307 ALA B O 1
ATOM 4957 N N . ASN B 1 308 ? 6.582 -18.219 -1.655 1 96.56 308 ASN B N 1
ATOM 4958 C CA . ASN B 1 308 ? 7.773 -19.047 -1.743 1 96.56 308 ASN B CA 1
ATOM 4959 C C . ASN B 1 308 ? 7.504 -20.469 -1.249 1 96.56 308 ASN B C 1
ATOM 4961 O O . ASN B 1 308 ? 6.359 -20.812 -0.958 1 96.56 308 ASN B O 1
ATOM 4965 N N . GLN B 1 309 ? 8.516 -21.281 -1.229 1 97 309 GLN B N 1
ATOM 4966 C CA . GLN B 1 309 ? 8.391 -22.719 -0.941 1 97 309 GLN B CA 1
ATOM 4967 C C . GLN B 1 309 ? 7.754 -22.953 0.424 1 97 309 GLN B C 1
ATOM 4969 O O . GLN B 1 309 ? 6.848 -23.766 0.557 1 97 309 GLN B O 1
ATOM 4974 N N . ARG B 1 310 ? 8.188 -22.203 1.434 1 96.56 310 ARG B N 1
ATOM 4975 C CA . ARG B 1 310 ? 7.656 -22.375 2.781 1 96.56 310 ARG B CA 1
ATOM 4976 C C . ARG B 1 310 ? 6.168 -22.047 2.824 1 96.56 310 ARG B C 1
ATOM 4978 O O . ARG B 1 310 ? 5.379 -22.812 3.377 1 96.56 310 ARG B O 1
ATOM 4985 N N . LEU B 1 311 ? 5.816 -20.984 2.252 1 97.38 311 LEU B N 1
ATOM 4986 C CA . LEU B 1 311 ? 4.426 -20.547 2.254 1 97.38 311 LEU B CA 1
ATOM 4987 C C . LEU B 1 311 ? 3.547 -21.531 1.492 1 97.38 311 LEU B C 1
ATOM 4989 O O . LEU B 1 311 ? 2.42 -21.812 1.905 1 97.38 311 LEU B O 1
ATOM 4993 N N . VAL B 1 312 ? 4.016 -22.047 0.389 1 98.38 312 VAL B N 1
ATOM 4994 C CA . VAL B 1 312 ? 3.229 -23 -0.392 1 98.38 312 VAL B CA 1
ATOM 4995 C C . VAL B 1 312 ? 3.096 -24.312 0.373 1 98.38 312 VAL B C 1
ATOM 4997 O O . VAL B 1 312 ? 2.061 -24.984 0.297 1 98.38 312 VAL B O 1
ATOM 5000 N N . THR B 1 313 ? 4.125 -24.672 1.081 1 97.56 313 THR B N 1
ATOM 5001 C CA . THR B 1 313 ? 4.02 -25.844 1.94 1 97.56 313 THR B CA 1
ATOM 5002 C C . THR B 1 313 ? 2.893 -25.672 2.955 1 97.56 313 THR B C 1
ATOM 5004 O O . THR B 1 313 ? 2.088 -26.594 3.156 1 97.56 313 THR B O 1
ATOM 5007 N N . ASP B 1 314 ? 2.832 -24.469 3.535 1 97.25 314 ASP B N 1
ATOM 5008 C CA . ASP B 1 314 ? 1.736 -24.156 4.445 1 97.25 314 ASP B CA 1
ATOM 5009 C C . ASP B 1 314 ? 0.392 -24.188 3.725 1 97.25 314 ASP B C 1
ATOM 5011 O O . ASP B 1 314 ? -0.599 -24.688 4.27 1 97.25 314 ASP B O 1
ATOM 5015 N N . MET B 1 315 ? 0.392 -23.688 2.559 1 98.5 315 MET B N 1
ATOM 5016 C CA . MET B 1 315 ? -0.812 -23.672 1.733 1 98.5 315 MET B CA 1
ATOM 5017 C C . MET B 1 315 ? -1.341 -25.078 1.518 1 98.5 315 MET B C 1
ATOM 5019 O O . MET B 1 315 ? -2.545 -25.328 1.618 1 98.5 315 MET B O 1
ATOM 5023 N N . MET B 1 316 ? -0.479 -26.062 1.264 1 98.31 316 MET B N 1
ATOM 5024 C CA . MET B 1 316 ? -0.871 -27.422 0.936 1 98.31 316 MET B CA 1
ATOM 5025 C C . MET B 1 316 ? -1.554 -28.094 2.123 1 98.31 316 MET B C 1
ATOM 5027 O O . MET B 1 316 ? -2.43 -28.938 1.943 1 98.31 316 MET B O 1
ATOM 5031 N N . ARG B 1 317 ? -1.2 -27.672 3.305 1 97.38 317 ARG B N 1
ATOM 5032 C CA . ARG B 1 317 ? -1.887 -28.188 4.488 1 97.38 317 ARG B CA 1
ATOM 5033 C C . ARG B 1 317 ? -3.354 -27.766 4.492 1 97.38 317 ARG B C 1
ATOM 5035 O O . ARG B 1 317 ? -4.238 -28.578 4.754 1 97.38 317 ARG B O 1
ATOM 5042 N N . VAL B 1 318 ? -3.543 -26.562 4.141 1 97.5 318 VAL B N 1
ATOM 5043 C CA . VAL B 1 318 ? -4.906 -26.047 4.113 1 97.5 318 VAL B CA 1
ATOM 5044 C C . VAL B 1 318 ? -5.676 -26.656 2.949 1 97.5 318 VAL B C 1
ATOM 5046 O O . VAL B 1 318 ? -6.863 -26.969 3.074 1 97.5 318 VAL B O 1
ATOM 5049 N N . VAL B 1 319 ? -5.012 -26.844 1.858 1 98.38 319 VAL B N 1
ATOM 5050 C CA . VAL B 1 319 ? -5.629 -27.484 0.699 1 98.38 319 VAL B CA 1
ATOM 5051 C C . VAL B 1 319 ? -6.172 -28.844 1.091 1 98.38 319 VAL B C 1
ATOM 5053 O O . VAL B 1 319 ? -7.312 -29.188 0.761 1 98.38 319 VAL B O 1
ATOM 5056 N N . THR B 1 320 ? -5.387 -29.562 1.827 1 97.62 320 THR B N 1
ATOM 5057 C CA . THR B 1 320 ? -5.766 -30.922 2.238 1 97.62 320 THR B CA 1
ATOM 5058 C C . THR B 1 320 ? -6.867 -30.875 3.293 1 97.62 320 THR B C 1
ATOM 5060 O O . THR B 1 320 ? -7.875 -31.578 3.18 1 97.62 320 THR B O 1
ATOM 5063 N N . GLU B 1 321 ? -6.707 -30.016 4.246 1 97.44 321 GLU B N 1
ATOM 5064 C CA . GLU B 1 321 ? -7.621 -29.938 5.383 1 97.44 321 GLU B CA 1
ATOM 5065 C C . GLU B 1 321 ? -9.008 -29.469 4.941 1 97.44 321 GLU B C 1
ATOM 5067 O O . GLU B 1 321 ? -10.023 -29.938 5.461 1 97.44 321 GLU B O 1
ATOM 5072 N N . LYS B 1 322 ? -9.062 -28.562 3.969 1 97.94 322 LYS B N 1
ATOM 5073 C CA . LYS B 1 322 ? -10.328 -27.922 3.629 1 97.94 322 LYS B CA 1
ATOM 5074 C C . LYS B 1 322 ? -10.859 -28.438 2.293 1 97.94 322 LYS B C 1
ATOM 5076 O O . LYS B 1 322 ? -11.938 -28.031 1.849 1 97.94 322 LYS B O 1
ATOM 5081 N N . ASP B 1 323 ? -10.047 -29.266 1.65 1 97 323 ASP B N 1
ATOM 5082 C CA . ASP B 1 323 ? -10.406 -29.828 0.349 1 97 323 ASP B CA 1
ATOM 5083 C C . ASP B 1 323 ? -10.609 -28.719 -0.685 1 97 323 ASP B C 1
ATOM 5085 O O . ASP B 1 323 ? -11.656 -28.641 -1.324 1 97 323 ASP B O 1
ATOM 5089 N N . ILE B 1 324 ? -9.617 -27.891 -0.803 1 97.88 324 ILE B N 1
ATOM 5090 C CA . ILE B 1 324 ? -9.633 -26.781 -1.749 1 97.88 324 ILE B CA 1
ATOM 5091 C C . ILE B 1 324 ? -9.5 -27.312 -3.174 1 97.88 324 ILE B C 1
ATOM 5093 O O . ILE B 1 324 ? -8.688 -28.188 -3.441 1 97.88 324 ILE B O 1
ATOM 5097 N N . ARG B 1 325 ? -10.25 -26.703 -4.035 1 96.06 325 ARG B N 1
ATOM 5098 C CA . ARG B 1 325 ? -10.234 -27.188 -5.406 1 96.06 325 ARG B CA 1
ATOM 5099 C C . ARG B 1 325 ? -10.43 -26.047 -6.398 1 96.06 325 ARG B C 1
ATOM 5101 O O . ARG B 1 325 ? -11.062 -25.047 -6.078 1 96.06 325 ARG B O 1
ATOM 5108 N N . SER B 1 326 ? -9.914 -26.234 -7.566 1 96.88 326 SER B N 1
ATOM 5109 C CA . SER B 1 326 ? -10.164 -25.375 -8.719 1 96.88 326 SER B CA 1
ATOM 5110 C C . SER B 1 326 ? -11.148 -26.016 -9.688 1 96.88 326 SER B C 1
ATOM 5112 O O . SER B 1 326 ? -11.289 -27.25 -9.719 1 96.88 326 SER B O 1
ATOM 5114 N N . HIS B 1 327 ? -11.898 -25.172 -10.359 1 96.44 327 HIS B N 1
ATOM 5115 C CA . HIS B 1 327 ? -12.57 -25.656 -11.555 1 96.44 327 HIS B CA 1
ATOM 5116 C C . HIS B 1 327 ? -11.594 -25.844 -12.711 1 96.44 327 HIS B C 1
ATOM 5118 O O . HIS B 1 327 ? -11.008 -24.875 -13.195 1 96.44 327 HIS B O 1
ATOM 5124 N N . VAL B 1 328 ? -11.461 -27.125 -13.141 1 97.12 328 VAL B N 1
ATOM 5125 C CA . VAL B 1 328 ? -10.406 -27.391 -14.125 1 97.12 328 VAL B CA 1
ATOM 5126 C C . VAL B 1 328 ? -11.016 -28.016 -15.375 1 97.12 328 VAL B C 1
ATOM 5128 O O . VAL B 1 328 ? -11.969 -28.797 -15.289 1 97.12 328 VAL B O 1
ATOM 5131 N N . THR B 1 329 ? -10.57 -27.594 -16.453 1 96.56 329 THR B N 1
ATOM 5132 C CA . THR B 1 329 ? -10.75 -28.266 -17.719 1 96.56 329 THR B CA 1
ATOM 5133 C C . THR B 1 329 ? -9.438 -28.906 -18.188 1 96.56 329 THR B C 1
ATOM 5135 O O . THR B 1 329 ? -8.445 -28.203 -18.391 1 96.56 329 THR B O 1
ATOM 5138 N N . THR B 1 330 ? -9.422 -30.203 -18.391 1 97.75 330 THR B N 1
ATOM 5139 C CA . THR B 1 330 ? -8.195 -30.922 -18.719 1 97.75 330 THR B CA 1
ATOM 5140 C C . THR B 1 330 ? -8.125 -31.203 -20.219 1 97.75 330 THR B C 1
ATOM 5142 O O . THR B 1 330 ? -9.156 -31.281 -20.891 1 97.75 330 THR B O 1
ATOM 5145 N N . MET B 1 331 ? -6.98 -31.266 -20.703 1 97.75 331 MET B N 1
ATOM 5146 C CA . MET B 1 331 ? -6.711 -31.688 -22.078 1 97.75 331 MET B CA 1
ATOM 5147 C C . MET B 1 331 ? -5.352 -32.375 -22.172 1 97.75 331 MET B C 1
ATOM 5149 O O . MET B 1 331 ? -4.527 -32.25 -21.266 1 97.75 331 MET B O 1
ATOM 5153 N N . SER B 1 332 ? -5.121 -33.062 -23.234 1 97.88 332 SER B N 1
ATOM 5154 C CA . SER B 1 332 ? -3.838 -33.719 -23.453 1 97.88 332 SER B CA 1
ATOM 5155 C C . SER B 1 332 ? -2.797 -32.75 -23.969 1 97.88 332 SER B C 1
ATOM 5157 O O . SER B 1 332 ? -3.135 -31.625 -24.375 1 97.88 332 SER B O 1
ATOM 5159 N N . LEU B 1 333 ? -1.576 -33.188 -23.859 1 97.56 333 LEU B N 1
ATOM 5160 C CA . LEU B 1 333 ? -0.483 -32.406 -24.391 1 97.56 333 LEU B CA 1
ATOM 5161 C C . LEU B 1 333 ? -0.724 -32.062 -25.859 1 97.56 333 LEU B C 1
ATOM 5163 O O . LEU B 1 333 ? -0.527 -30.938 -26.297 1 97.56 333 LEU B O 1
ATOM 5167 N N . GLU B 1 334 ? -1.222 -32.969 -26.656 1 95.94 334 GLU B N 1
ATOM 5168 C CA . GLU B 1 334 ? -1.474 -32.844 -28.094 1 95.94 334 GLU B CA 1
ATOM 5169 C C . GLU B 1 334 ? -2.592 -31.828 -28.344 1 95.94 334 GLU B C 1
ATOM 5171 O O . GLU B 1 334 ? -2.547 -31.078 -29.328 1 95.94 334 GLU B O 1
ATOM 5176 N N . GLU B 1 335 ? -3.475 -31.766 -27.469 1 95.56 335 GLU B N 1
ATOM 5177 C CA . GLU B 1 335 ? -4.625 -30.875 -27.609 1 95.56 335 GLU B CA 1
ATOM 5178 C C . GLU B 1 335 ? -4.281 -29.453 -27.203 1 95.56 335 GLU B C 1
ATOM 5180 O O . GLU B 1 335 ? -5.066 -28.531 -27.438 1 95.56 335 GLU B O 1
ATOM 5185 N N . GLY B 1 336 ? -3.062 -29.297 -26.625 1 96.31 336 GLY B N 1
ATOM 5186 C CA . GLY B 1 336 ? -2.73 -28.016 -26.016 1 96.31 336 GLY B CA 1
ATOM 5187 C C . GLY B 1 336 ? -2.154 -27.016 -26.984 1 96.31 336 GLY B C 1
ATOM 5188 O O . GLY B 1 336 ? -1.716 -25.938 -26.594 1 96.31 336 GLY B O 1
ATOM 5189 N N . VAL B 1 337 ? -2.207 -27.266 -28.312 1 94.94 337 VAL B N 1
ATOM 5190 C CA . VAL B 1 337 ? -1.572 -26.422 -29.312 1 94.94 337 VAL B CA 1
ATOM 5191 C C . VAL B 1 337 ? -2.271 -25.062 -29.375 1 94.94 337 VAL B C 1
ATOM 5193 O O . VAL B 1 337 ? -1.64 -24.047 -29.656 1 94.94 337 VAL B O 1
ATOM 5196 N N . ASN B 1 338 ? -3.557 -25.016 -29 1 94.44 338 ASN B N 1
ATOM 5197 C CA . ASN B 1 338 ? -4.328 -23.781 -29.062 1 94.44 338 ASN B CA 1
ATOM 5198 C C . ASN B 1 338 ? -4.754 -23.297 -27.688 1 94.44 338 ASN B C 1
ATOM 5200 O O . ASN B 1 338 ? -5.832 -22.734 -27.516 1 94.44 338 ASN B O 1
ATOM 5204 N N . LEU B 1 339 ? -3.941 -23.562 -26.688 1 96.69 339 LEU B N 1
ATOM 5205 C CA . LEU B 1 339 ? -4.242 -23.203 -25.312 1 96.69 339 LEU B CA 1
ATOM 5206 C C . LEU B 1 339 ? -4.48 -21.703 -25.188 1 96.69 339 LEU B C 1
ATOM 5208 O O . LEU B 1 339 ? -5.438 -21.266 -24.531 1 96.69 339 LEU B O 1
ATOM 5212 N N . PRO B 1 340 ? -3.678 -20.781 -25.797 1 96.25 340 PRO B N 1
ATOM 5213 C CA . PRO B 1 340 ? -3.902 -19.344 -25.656 1 96.25 340 PRO B CA 1
ATOM 5214 C C . PRO B 1 340 ? -5.27 -18.906 -26.188 1 96.25 340 PRO B C 1
ATOM 5216 O O . PRO B 1 340 ? -5.918 -18.047 -25.578 1 96.25 340 PRO B O 1
ATOM 5219 N N . GLU B 1 341 ? -5.719 -19.531 -27.219 1 94.75 341 GLU B N 1
ATOM 5220 C CA . GLU B 1 341 ? -7.027 -19.203 -27.781 1 94.75 341 GLU B CA 1
ATOM 5221 C C . GLU B 1 341 ? -8.148 -19.656 -26.844 1 94.75 341 GLU B C 1
ATOM 5223 O O . GLU B 1 341 ? -9.148 -18.953 -26.672 1 94.75 341 GLU B O 1
ATOM 5228 N N . LYS B 1 342 ? -7.949 -20.844 -26.328 1 94.62 342 LYS B N 1
ATOM 5229 C CA . LYS B 1 342 ? -8.938 -21.359 -25.391 1 94.62 342 LYS B CA 1
ATOM 5230 C C . LYS B 1 342 ? -9.016 -20.5 -24.141 1 94.62 342 LYS B C 1
ATOM 5232 O O . LYS B 1 342 ? -10.094 -20.312 -23.578 1 94.62 342 LYS B O 1
ATOM 5237 N N . TYR B 1 343 ? -7.918 -20.016 -23.734 1 94.5 343 TYR B N 1
ATOM 5238 C CA . TYR B 1 343 ? -7.809 -19.234 -22.5 1 94.5 343 TYR B CA 1
ATOM 5239 C C . TYR B 1 343 ? -8.586 -17.922 -22.609 1 94.5 343 TYR B C 1
ATOM 5241 O O . TYR B 1 343 ? -9.203 -17.484 -21.641 1 94.5 343 TYR B O 1
ATOM 5249 N N . ILE B 1 344 ? -8.617 -17.266 -23.734 1 91.12 344 ILE B N 1
ATOM 5250 C CA . ILE B 1 344 ? -9.188 -15.93 -23.844 1 91.12 344 ILE B CA 1
ATOM 5251 C C . ILE B 1 344 ? -10.68 -16.031 -24.156 1 91.12 344 ILE B C 1
ATOM 5253 O O . ILE B 1 344 ? -11.352 -15.008 -24.328 1 91.12 344 ILE B O 1
ATOM 5257 N N . ASP B 1 345 ? -11.117 -17.266 -24.234 1 89.81 345 ASP B N 1
ATOM 5258 C CA . ASP B 1 345 ? -12.555 -17.453 -24.375 1 89.81 345 ASP B CA 1
ATOM 5259 C C . ASP B 1 345 ? -13.312 -16.828 -23.203 1 89.81 345 ASP B C 1
ATOM 5261 O O . ASP B 1 345 ? -13.078 -17.188 -22.047 1 89.81 345 ASP B O 1
ATOM 5265 N N . PRO B 1 346 ? -14.227 -15.93 -23.406 1 82.75 346 PRO B N 1
ATOM 5266 C CA . PRO B 1 346 ? -14.93 -15.227 -22.344 1 82.75 346 PRO B CA 1
ATOM 5267 C C . PRO B 1 346 ? -15.766 -16.156 -21.469 1 82.75 346 PRO B C 1
ATOM 5269 O O . PRO B 1 346 ? -16.141 -15.805 -20.344 1 82.75 346 PRO B O 1
ATOM 5272 N N . CYS B 1 347 ? -16 -17.312 -22.016 1 84.69 347 CYS B N 1
ATOM 5273 C CA . CYS B 1 347 ? -16.859 -18.25 -21.281 1 84.69 347 CYS B CA 1
ATOM 5274 C C . CYS B 1 347 ? -16.016 -19.25 -20.5 1 84.69 347 CYS B C 1
ATOM 5276 O O . CYS B 1 347 ? -16.562 -20.094 -19.797 1 84.69 347 CYS B O 1
ATOM 5278 N N . LEU B 1 348 ? -14.75 -19.109 -20.641 1 86.81 348 LEU B N 1
ATOM 5279 C CA . LEU B 1 348 ? -13.898 -20.016 -19.891 1 86.81 348 LEU B CA 1
ATOM 5280 C C . LEU B 1 348 ? -14.141 -19.875 -18.391 1 86.81 348 LEU B C 1
ATOM 5282 O O . LEU B 1 348 ? -14.195 -18.75 -17.875 1 86.81 348 LEU B O 1
ATOM 5286 N N . LYS B 1 349 ? -14.352 -21 -17.75 1 88.25 349 LYS B N 1
ATOM 5287 C CA . LYS B 1 349 ? -14.453 -21.078 -16.297 1 88.25 349 LYS B CA 1
ATOM 5288 C C . LYS B 1 349 ? -13.227 -21.766 -15.695 1 88.25 349 LYS B C 1
ATOM 5290 O O . LYS B 1 349 ? -12.828 -22.844 -16.141 1 88.25 349 LYS B O 1
ATOM 5295 N N . GLY B 1 350 ? -12.664 -21.141 -14.789 1 92.12 350 GLY B N 1
ATOM 5296 C CA . GLY B 1 350 ? -11.625 -21.797 -14.016 1 92.12 350 GLY B CA 1
ATOM 5297 C C . GLY B 1 350 ? -10.305 -21.891 -14.75 1 92.12 350 GLY B C 1
ATOM 5298 O O . GLY B 1 350 ? -9.836 -20.906 -15.336 1 92.12 350 GLY B O 1
ATOM 5299 N N . ARG B 1 351 ? -9.695 -23.094 -14.695 1 95.94 351 ARG B N 1
ATOM 5300 C CA . ARG B 1 351 ? -8.312 -23.25 -15.141 1 95.94 351 ARG B CA 1
ATOM 5301 C C . ARG B 1 351 ? -8.211 -24.297 -16.25 1 95.94 351 ARG B C 1
ATOM 5303 O O . ARG B 1 351 ? -8.875 -25.328 -16.188 1 95.94 351 ARG B O 1
ATOM 5310 N N . LEU B 1 352 ? -7.379 -24.016 -17.25 1 97.88 352 LEU B N 1
ATOM 5311 C CA . LEU B 1 352 ? -6.992 -25.016 -18.25 1 97.88 352 LEU B CA 1
ATOM 5312 C C . LEU B 1 352 ? -5.762 -25.797 -17.781 1 97.88 352 LEU B C 1
ATOM 5314 O O . LEU B 1 352 ? -4.762 -25.203 -17.375 1 97.88 352 LEU B O 1
ATOM 5318 N N . VAL B 1 353 ? -5.836 -27.109 -17.828 1 98.62 353 VAL B N 1
ATOM 5319 C CA . VAL B 1 353 ? -4.766 -27.969 -17.328 1 98.62 353 VAL B CA 1
ATOM 5320 C C . VAL B 1 353 ? -4.422 -29.031 -18.375 1 98.62 353 VAL B C 1
ATOM 5322 O O . VAL B 1 353 ? -5.309 -29.734 -18.859 1 98.62 353 VAL B O 1
ATOM 5325 N N . VAL B 1 354 ? -3.193 -29.094 -18.719 1 98.69 354 VAL B N 1
ATOM 5326 C CA . VAL B 1 354 ? -2.689 -30.172 -19.562 1 98.69 354 VAL B CA 1
ATOM 5327 C C . VAL B 1 354 ? -2.275 -31.359 -18.703 1 98.69 354 VAL B C 1
ATOM 5329 O O . VAL B 1 354 ? -1.5 -31.219 -17.766 1 98.69 354 VAL B O 1
ATOM 5332 N N . THR B 1 355 ? -2.783 -32.469 -19.016 1 98.25 355 THR B N 1
ATOM 5333 C CA . THR B 1 355 ? -2.414 -33.688 -18.312 1 98.25 355 THR B CA 1
ATOM 5334 C C . THR B 1 355 ? -1.54 -34.594 -19.188 1 98.25 355 THR B C 1
ATOM 5336 O O . THR B 1 355 ? -1.756 -34.688 -20.406 1 98.25 355 THR B O 1
ATOM 5339 N N . LEU B 1 356 ? -0.587 -35.156 -18.594 1 96.69 356 LEU B N 1
ATOM 5340 C CA . LEU B 1 356 ? 0.36 -36 -19.312 1 96.69 356 LEU B CA 1
ATOM 5341 C C . LEU B 1 356 ? 0.419 -37.406 -18.703 1 96.69 356 LEU B C 1
ATOM 5343 O O . LEU B 1 356 ? 0.18 -37.562 -17.5 1 96.69 356 LEU B O 1
#

Radius of gyration: 28.83 Å; Cα contacts (8 Å, |Δi|>4): 1924; chains: 2; bounding box: 51×87×68 Å

Secondary structure (DSSP, 8-state):
----EEEEEEB-STTSPPEEEEEEPPP--TTEEEEEEEEEEE-HHHHHHHHTTT---SSB---SEEEEEEEEE-HHHHHTT--TT-EEEEPSEE---SSSHHHHHS--TTSTTS--GGG-TT-EEBTTTB--SSBSEEEEEGGGEEEPPTTS-HHHHGGGGTHHHHHHHHHHHHTPPTTS-EEEE--SHHHHHHHHHHHHTT--EEEE-SSHHHHHHHHTS-GGG--SEEE-TTSTTHHHHHHHHH-TTSEEEEEE-S--HHHHHHHGGGEEEEEEEEE----TT-EEE-HHHHHHTT-EEE------HHHHHHHHHHHHHHT----EEEEETGGGGGHHHHHT-TT--SEEEEE-/----EEEEEEB-STTSPPEEEEEEPPP--TTEEEEEEEEEEE-HHHHHHHHTTT---SSB---SEEEEEEEEE-HHHHHTT--TT-EEEEPSEE---SSSHHHHHS--TTSTTS--GGG-TT-EEBTTTB--SSBSEEEEEGGGEEEPPTTS-HHHHGGGGTHHHHHHHHHHHHTPPTTS-EEEE--SHHHHHHHHHHHHTT--EEEE-SSHHHHHHHHTS-GGG--SEEE-TTSTTHHHHHHHHH-TTSEEEEEE-S--HHHHHHHGGGEEEEEEEEE----TT-EEE-HHHHHHTT-EEE------HHHHHHHHHHHHHHT----EEEEETGGGGGHHHHHT-TT--SEEEEE-

Solvent-accessible surface area (backbone atoms only — not comparable to full-atom values): 35031 Å² total; per-residue (Å²): 128,83,78,58,63,35,56,27,36,27,38,63,47,69,76,48,65,36,40,83,40,80,40,71,57,80,83,74,53,47,49,19,29,35,25,41,31,36,9,19,20,61,51,71,67,47,45,37,42,38,68,42,74,71,65,50,72,62,67,34,25,35,25,35,11,23,16,23,29,28,72,41,63,17,67,54,24,35,74,74,66,53,54,65,69,42,43,33,33,28,40,36,40,22,66,49,71,72,70,45,54,24,23,70,63,44,43,42,86,91,46,66,89,45,57,30,28,77,42,20,84,63,36,37,28,32,32,50,76,37,62,17,25,42,24,49,55,37,78,35,33,51,84,25,39,36,79,50,61,90,88,53,53,45,72,60,46,6,46,38,33,41,43,43,18,30,39,51,28,33,51,60,70,57,61,68,64,77,59,45,26,36,35,35,34,29,36,41,55,40,22,49,45,40,45,34,54,43,25,68,64,49,21,50,31,36,41,30,23,74,46,68,68,22,46,48,54,47,67,67,39,57,78,87,33,35,50,81,37,77,40,44,64,74,44,94,54,31,61,60,53,52,22,61,71,42,35,73,62,10,16,50,29,35,41,28,46,42,54,50,42,67,59,54,31,54,48,60,75,34,32,15,69,58,11,32,39,26,55,63,37,69,31,89,88,23,41,45,38,52,32,64,57,32,21,69,34,28,22,34,38,38,27,37,63,53,37,52,46,69,54,39,54,56,46,51,52,50,34,62,75,65,63,62,69,70,54,70,44,77,41,43,64,83,66,46,34,52,45,66,64,55,64,68,38,88,79,61,64,39,32,48,26,34,40,94,130,82,79,56,64,34,54,28,37,27,38,64,46,69,77,48,67,36,39,82,40,80,39,74,58,80,82,74,53,46,48,18,28,36,25,42,31,36,9,19,19,59,51,71,66,47,44,38,41,38,67,42,75,69,66,49,72,63,68,33,24,35,24,36,10,23,17,23,29,28,72,41,63,15,65,56,23,37,74,73,67,53,52,67,68,42,43,34,34,29,42,35,41,22,66,49,70,72,69,44,55,26,22,69,63,43,42,44,87,93,46,66,89,46,57,28,27,77,40,20,86,64,37,39,28,32,32,50,76,37,62,17,25,42,26,50,54,35,76,35,34,53,83,25,37,35,80,50,62,89,88,55,52,44,73,60,47,6,48,38,33,40,43,41,17,31,40,52,29,34,51,59,70,58,61,69,63,76,58,45,27,36,36,35,35,28,37,40,53,39,20,49,42,38,44,33,53,43,26,68,63,48,19,51,30,35,40,30,22,74,45,69,69,24,46,48,53,46,67,68,39,57,77,88,33,35,49,80,40,77,42,43,64,75,44,93,54,33,60,60,53,52,22,61,71,43,34,74,62,10,18,50,30,35,40,29,46,40,55,50,42,66,59,56,31,54,48,59,77,34,32,15,68,60,10,29,38,28,56,62,37,69,31,91,88,23,40,44,40,53,35,62,57,32,20,69,32,29,22,34,38,39,27,36,61,54,39,52,47,68,54,39,53,56,47,50,53,50,34,65,75,65,62,62,69,71,53,69,44,76,42,42,63,83,68,45,31,52,46,67,64,55,64,69,38,86,79,61,64,41,32,48,28,35,41,95

InterPro domains:
  IPR011032 GroES-like superfamily [SSF50129] (4-194)
  IPR013149 Alcohol dehydrogenase-like, C-terminal [PF00107] (189-319)
  IPR013154 Alcohol dehydrogenase-like, N-terminal [PF08240] (29-150)
  IPR020843 Enoylreductase domain [SM00829] (15-354)
  IPR036291 NAD(P)-binding domain superfamily [SSF51735] (152-324)

Sequence (712 aa):
MTAKTMKALRLVKYGAPYELQEIPIPSIGDNDLLLKVGAASFCHTDYQVYEGVYETKCPITPSHEPVGTVVETGAKAAKAGWKTGQRVGMLNFRHPCYSCVGCKSARDPKQPERPDARFCQNKEMAGISADGGFAEYVVADADSSVELPDGVPFEQAAPLMCAGATVWGGLDEASVEPGLPVGVIGIGGLGVLALQFAAGLGHPTVAIDNRPEGRQLAQELPEHLRPKRIVDSNSPNATEEVVNFAGDGGLAAVLICTDSVKATEWSLKLLRTRGVCVPLGLPVEGFKFSAFDLIFKQLSIKGSLVANQRLVTDMMRVVTEKDIRSHVTTMSLEEGVNLPEKYIDPCLKGRLVVTLMTAKTMKALRLVKYGAPYELQEIPIPSIGDNDLLLKVGAASFCHTDYQVYEGVYETKCPITPSHEPVGTVVETGAKAAKAGWKTGQRVGMLNFRHPCYSCVGCKSARDPKQPERPDARFCQNKEMAGISADGGFAEYVVADADSSVELPDGVPFEQAAPLMCAGATVWGGLDEASVEPGLPVGVIGIGGLGVLALQFAAGLGHPTVAIDNRPEGRQLAQELPEHLRPKRIVDSNSPNATEEVVNFAGDGGLAAVLICTDSVKATEWSLKLLRTRGVCVPLGLPVEGFKFSAFDLIFKQLSIKGSLVANQRLVTDMMRVVTEKDIRSHVTTMSLEEGVNLPEKYIDPCLKGRLVVTL

pLDDT: mean 96.82, std 4.88, range [37.44, 98.94]

Organism: NCBI:txid1220207

Nearest PDB structures (foldseek):
  4eez-assembly1_B  TM=9.246E-01  e=1.227E-30  Lactococcus lactis subsp. lactis KF147
  4eex-assembly1_B  TM=9.156E-01  e=1.388E-30  Lactococcus lactis subsp. lactis KF147
  3two-assembly1_A  TM=8.441E-01  e=2.176E-28  Helicobacter pylori 51
  4oaq-assembly1_B  TM=8.332E-01  e=1.700E-28  Candida parapsilosis
  1e3j-assembly1_A  TM=8.785E-01  e=7.147E-26  Bemisia argentifolii

Foldseek 3Di:
DPADWWWAFWDADAPAFTDTDIDGQDDAAQQKFKFQWFKFFDDPVLLCVSNCVLVEDDGAGAGQQTKGFTQDHHNNNVVVPDDGGFTKIAAFWADAPCPDPQQQPVDDPVCNPGGFSLRRPPTGGDRGHHHHRLMRIDMGGSQFMETADPPADRLFRRLCNFLVQLLLQLCVQQVFDAAAEEEEEDQFQNRLNNLQVNLLSHHAYEYEYQDPLRLVSLVPDDPSSRHPYYARPPDPCRLVVQLVVRPPRAGLEYEYPELDQVVQQCVLSRHAQQHEYEYRDDHPVDHDHDPCSCVVSVYYYDYGRGHGHVSSNVSSVSCVVSVRGWDEDEDESVVCRCVSVVVPPPNDHHIYMHGD/DPQDWWWAFWDADAPAFTDTDIDGQDDAAQQKFKFQWFKFFDDPVLLCVSNCVLVEDDGAGAGQQTKGFTQDHHNNLVVVPDDGGFTKIAAFWADAPCPDPQQQPVDDPVCNPGGFSLRRPPTGGDRGHHHHRLMRIDMGGSQFMETADPPADRLFRRLCNFLVQLLLQLCVQQVDDAAAEEEEEDQFQNRLNNLQVNLLSHHAYEYEYQDPLRLVSLVPDDPSSRHPYYARPPDPCRLVVQLVVRPPQAGQEYEYPELDQVVQQCVLSRHAQQHEYEYRDDHPVDHDHDPCSCVVSVYYYDYGRGHGRVSSNVSSVSCVVSVRGWDEDEDESVVCRCVSVVVPPPNDHHIYMYGD